Protein AF-D3DCN3-F1 (afdb_monomer_lite)

Secondary structure (DSSP, 8-state):
------PPPPPP---------------------------------------------------------------------------PPPPPPS-----EE----TTS-EEEEEEETTTEEEEEEESPPTTS-EEEEEE-SS-EEEEEE---TTS-EEEEEEPPTT--EEEEEEEEETTEEEEEEEEE--TT--S--------------------PPPPP-PPPPP-------------TTT-SSS--EE-SSS-HHHHHHHHHHTTS--SEEEEE--SSSHHHHHHS-HHHHGGGTT--SEEEEEE-SS-TTS--HHHHHTTTTHHHHHHHHHHHHHTT-TT-EEEETTTTTSTTSTTPPPTTSHHHHHHHHHHHHHHHTT-TT-EEE----SS---SSTTSSGGGG---GGG-

pLDDT: mean 71.65, std 28.59, range [23.19, 98.94]

Sequence (415 aa):
MALTSGGRPTPQVDRSSRTGFRRNSENTPRFRRPGPRWHGSGRGARLGLLVVTALLLPLGLVAPVPAGAAGTAASASPSPASSAGAGAVDARPVPVTGMTATTDTDGQPSLTVVLFDGDIVLVGGRGFSPGRDVAVTAATAELGGSATAQPGTDGRFILGFQVPAGFSGRVTVTARQDALEVSGTLDVVDAELTAPAAETQGTATAESATAEPAVTPAPSTGAAPSPSARTGSTPATPGKLSGLPWMSGVYPSHILAQVLSFGNWRGRPNDVAHVFTVRSKGWSAMVEPRWPLDLYKGFQGTLIISQPTFPKGQGNNAACARGEYDRYWKTFGTFLKNNGRAASIVRIGWEFNGTFMYWHADNAGTEFRDCFRKISTAIRSTDPEVKIDWTFNAHASPVPKTGTPWAAYPGDEYV

Structure (mmCIF, N/CA/C/O backbone):
data_AF-D3DCN3-F1
#
_entry.id   AF-D3DCN3-F1
#
loop_
_atom_site.group_PDB
_atom_site.id
_atom_site.type_symbol
_atom_site.label_atom_id
_atom_site.label_alt_id
_atom_site.label_comp_id
_atom_site.label_asym_id
_atom_site.label_entity_id
_atom_site.label_seq_id
_atom_site.pdbx_PDB_ins_code
_atom_site.Cartn_x
_atom_site.Cartn_y
_atom_site.Cartn_z
_atom_site.occupancy
_atom_site.B_iso_or_equiv
_atom_site.auth_seq_id
_atom_site.auth_comp_id
_atom_site.auth_asym_id
_atom_site.auth_atom_id
_atom_site.pdbx_PDB_model_num
ATOM 1 N N . MET A 1 1 ? 16.729 10.862 63.228 1.00 32.38 1 MET A N 1
ATOM 2 C CA . MET A 1 1 ? 15.646 11.871 63.183 1.00 32.38 1 MET A CA 1
ATOM 3 C C . MET A 1 1 ? 15.053 11.805 61.778 1.00 32.38 1 MET A C 1
ATOM 5 O O . MET A 1 1 ? 15.690 12.284 60.860 1.00 32.38 1 MET A O 1
ATOM 9 N N . ALA A 1 2 ? 14.152 10.870 61.474 1.00 37.03 2 ALA A N 1
ATOM 10 C CA . ALA A 1 2 ? 12.721 10.790 61.802 1.00 37.03 2 ALA A CA 1
ATOM 11 C C . ALA A 1 2 ? 11.864 11.792 61.006 1.00 37.03 2 ALA A C 1
ATOM 13 O O . ALA A 1 2 ? 11.879 12.973 61.331 1.00 37.03 2 ALA A O 1
ATOM 14 N N . LEU A 1 3 ? 11.121 11.288 60.007 1.00 30.06 3 LEU A N 1
ATOM 15 C CA . LEU A 1 3 ? 9.677 11.506 59.801 1.00 30.06 3 LEU A CA 1
ATOM 16 C C . LEU A 1 3 ? 9.186 10.774 58.532 1.00 30.06 3 LEU A C 1
ATOM 18 O O . LEU A 1 3 ? 9.743 10.923 57.450 1.00 30.06 3 LEU A O 1
ATOM 22 N N . THR A 1 4 ? 8.120 9.990 58.695 1.00 41.97 4 THR A N 1
ATOM 23 C CA . THR A 1 4 ? 7.346 9.282 57.660 1.00 41.97 4 THR A CA 1
ATOM 24 C C . THR A 1 4 ? 5.871 9.672 57.790 1.00 41.97 4 THR A C 1
ATOM 26 O O . THR A 1 4 ? 5.368 9.678 58.909 1.00 41.97 4 THR A O 1
ATOM 29 N N . SER A 1 5 ? 5.168 9.935 56.683 1.00 38.34 5 SER A N 1
ATOM 30 C CA . SER A 1 5 ? 3.707 9.765 56.466 1.00 38.34 5 SER A CA 1
ATOM 31 C C . SER A 1 5 ? 3.379 10.251 55.037 1.00 38.34 5 SER A C 1
ATOM 33 O O . SER A 1 5 ? 4.114 11.074 54.508 1.00 38.34 5 SER A O 1
ATOM 35 N N . GLY A 1 6 ? 2.363 9.800 54.302 1.00 32.94 6 GLY A N 1
ATOM 36 C CA . GLY A 1 6 ? 1.260 8.894 54.593 1.00 32.94 6 GLY A CA 1
ATOM 37 C C . GLY A 1 6 ? 0.605 8.418 53.283 1.00 32.94 6 GLY A C 1
ATOM 38 O O . GLY A 1 6 ? 0.670 9.091 52.253 1.00 32.94 6 GLY A O 1
ATOM 39 N N . GLY A 1 7 ? 0.015 7.222 53.325 1.00 32.19 7 GLY A N 1
ATOM 40 C CA . GLY A 1 7 ? -0.693 6.581 52.214 1.00 32.19 7 GLY A CA 1
ATOM 41 C C . GLY A 1 7 ? -2.189 6.916 52.171 1.00 32.19 7 GLY A C 1
ATOM 42 O O . GLY A 1 7 ? -2.802 7.237 53.187 1.00 32.19 7 GLY A O 1
ATOM 43 N N . ARG A 1 8 ? -2.763 6.827 50.965 1.00 34.28 8 ARG A N 1
ATOM 44 C CA . ARG A 1 8 ? -4.192 7.008 50.641 1.00 34.28 8 ARG A CA 1
ATOM 45 C C . ARG A 1 8 ? -5.048 5.805 51.097 1.00 34.28 8 ARG A C 1
ATOM 47 O O . ARG A 1 8 ? -4.547 4.684 51.048 1.00 34.28 8 ARG A O 1
ATOM 54 N N . PRO A 1 9 ? -6.336 5.996 51.447 1.00 42.19 9 PRO A N 1
ATOM 55 C CA . PRO A 1 9 ? -7.198 4.928 51.954 1.00 42.19 9 PRO A CA 1
ATOM 56 C C . PRO A 1 9 ? -8.032 4.221 50.866 1.00 42.19 9 PRO A C 1
ATOM 58 O O . PRO A 1 9 ? -8.552 4.851 49.946 1.00 42.19 9 PRO A O 1
ATOM 61 N N . THR A 1 10 ? -8.202 2.905 51.026 1.00 39.69 10 THR A N 1
ATOM 62 C CA . THR A 1 10 ? -9.194 2.037 50.358 1.00 39.69 10 THR A CA 1
ATOM 63 C C . THR A 1 10 ? -10.437 1.844 51.240 1.00 39.69 10 THR A C 1
ATOM 65 O O . THR A 1 10 ? -10.277 1.736 52.457 1.00 39.69 10 THR A O 1
ATOM 68 N N . PRO A 1 11 ? -11.658 1.721 50.683 1.00 42.91 11 PRO A N 1
ATOM 69 C CA . PRO A 1 11 ? -12.859 1.449 51.472 1.00 42.91 11 PRO A CA 1
ATOM 70 C C . PRO A 1 11 ? -13.059 -0.054 51.737 1.00 42.91 11 PRO A C 1
ATOM 72 O O . PRO A 1 11 ? -12.925 -0.880 50.833 1.00 42.91 11 PRO A O 1
ATOM 75 N N . GLN A 1 12 ? -13.420 -0.399 52.978 1.00 32.31 12 GLN A N 1
ATOM 76 C CA . GLN A 1 12 ? -13.947 -1.714 53.353 1.00 32.31 12 GLN A CA 1
ATOM 77 C C . GLN A 1 12 ? -15.469 -1.754 53.176 1.00 32.31 12 GLN A C 1
ATOM 79 O O . GLN A 1 12 ? -16.174 -0.847 53.614 1.00 32.31 12 GLN A O 1
ATOM 84 N N . VAL A 1 13 ? -15.967 -2.840 52.583 1.00 40.53 13 VAL A N 1
ATOM 85 C CA . VAL A 1 13 ? -17.380 -3.234 52.607 1.00 40.53 13 VAL A CA 1
ATOM 86 C C . VAL A 1 13 ? -17.464 -4.526 53.407 1.00 40.53 13 VAL A C 1
ATOM 88 O O . VAL A 1 13 ? -16.840 -5.526 53.048 1.00 40.53 13 VAL A O 1
ATOM 91 N N . ASP A 1 14 ? -18.198 -4.465 54.512 1.00 35.66 14 ASP A N 1
ATOM 92 C CA . ASP A 1 14 ? -18.376 -5.560 55.456 1.00 35.66 14 ASP A CA 1
ATOM 93 C C . ASP A 1 14 ? -19.483 -6.525 54.998 1.00 35.66 14 ASP A C 1
ATOM 95 O O . ASP A 1 14 ? -20.447 -6.154 54.323 1.00 35.66 14 ASP A O 1
ATOM 99 N N . ARG A 1 15 ? -19.310 -7.796 55.350 1.00 33.12 15 ARG A N 1
ATOM 100 C CA . ARG A 1 15 ? -20.061 -8.955 54.867 1.00 33.12 15 ARG A CA 1
ATOM 101 C C . ARG A 1 15 ? -20.774 -9.576 56.060 1.00 33.12 15 ARG A C 1
ATOM 103 O O . ARG A 1 15 ? -20.128 -10.012 57.003 1.00 33.12 15 ARG A O 1
ATOM 110 N N . SER A 1 16 ? -22.095 -9.707 55.998 1.00 37.88 16 SER A N 1
ATOM 111 C CA . SER A 1 16 ? -22.855 -10.534 56.943 1.00 37.88 16 SER A CA 1
ATOM 112 C C . SER A 1 16 ? -23.696 -11.558 56.190 1.00 37.88 16 SER A C 1
ATOM 114 O O . SER A 1 16 ? -24.489 -11.227 55.315 1.00 37.88 16 SER A O 1
ATOM 116 N N . SER A 1 17 ? -23.488 -12.824 56.537 1.00 38.72 17 SER A N 1
ATOM 117 C CA . SER A 1 17 ? -24.141 -14.015 55.997 1.00 38.72 17 SER A CA 1
ATOM 118 C C . SER A 1 17 ? -24.876 -14.752 57.113 1.00 38.72 17 SER A C 1
ATOM 120 O O . SER A 1 17 ? -24.262 -14.989 58.153 1.00 38.72 17 SER A O 1
ATOM 122 N N . ARG A 1 18 ? -26.116 -15.213 56.878 1.00 36.31 18 ARG A N 1
ATOM 123 C CA . ARG A 1 18 ? -26.685 -16.417 57.524 1.00 36.31 18 ARG A CA 1
ATOM 124 C C . ARG A 1 18 ? -27.997 -16.884 56.861 1.00 36.31 18 ARG A C 1
ATOM 126 O O . ARG A 1 18 ? -28.929 -16.104 56.752 1.00 36.31 18 ARG A O 1
ATOM 133 N N . THR A 1 19 ? -27.997 -18.161 56.437 1.00 36.00 19 THR A N 1
ATOM 134 C CA . THR A 1 19 ? -29.028 -19.228 56.614 1.00 36.00 19 THR A CA 1
ATOM 135 C C . THR A 1 19 ? -30.515 -18.850 56.480 1.00 36.00 19 THR A C 1
ATOM 137 O O . THR A 1 19 ? -30.978 -17.985 57.200 1.00 36.00 19 THR A O 1
ATOM 140 N N . GLY A 1 20 ? -31.396 -19.490 55.703 1.00 33.09 20 GLY A N 1
ATOM 141 C CA . GLY A 1 20 ? -31.477 -20.850 55.163 1.00 33.09 20 GLY A CA 1
ATOM 142 C C . GLY A 1 20 ? -32.877 -21.409 55.485 1.00 33.09 20 GLY A C 1
ATOM 143 O O . GLY A 1 20 ? -33.219 -21.461 56.656 1.00 33.09 20 GLY A O 1
ATOM 144 N N . PHE A 1 21 ? -33.678 -21.830 54.495 1.00 33.00 21 PHE A N 1
ATOM 145 C CA . PHE A 1 21 ? -34.840 -22.716 54.704 1.00 33.00 21 PHE A CA 1
ATOM 146 C C . PHE A 1 21 ? -35.198 -23.489 53.419 1.00 33.00 21 PHE A C 1
ATOM 148 O O . PHE A 1 21 ? -35.307 -22.922 52.336 1.00 33.00 21 PHE A O 1
ATOM 155 N N . ARG A 1 22 ? -35.349 -24.812 53.569 1.00 35.44 22 ARG A N 1
ATOM 156 C CA . ARG A 1 22 ? -35.852 -25.797 52.592 1.00 35.44 22 ARG A CA 1
ATOM 157 C C . ARG A 1 22 ? -37.367 -25.989 52.779 1.00 35.44 22 ARG A C 1
ATOM 159 O O . ARG A 1 22 ? -37.778 -26.082 53.931 1.00 35.44 22 ARG A O 1
ATOM 166 N N . ARG A 1 23 ? -38.123 -26.265 51.701 1.00 36.28 23 ARG A N 1
ATOM 167 C CA . ARG A 1 23 ? -38.787 -27.568 51.385 1.00 36.28 23 ARG A CA 1
ATOM 168 C C . ARG A 1 23 ? -39.927 -27.440 50.352 1.00 36.28 23 ARG A C 1
ATOM 170 O O . ARG A 1 23 ? -40.802 -26.614 50.547 1.00 36.28 23 ARG A O 1
ATOM 177 N N . ASN A 1 24 ? -39.903 -28.397 49.405 1.00 34.06 24 ASN A N 1
ATOM 178 C CA . ASN A 1 24 ? -40.987 -29.195 48.775 1.00 34.06 24 ASN A CA 1
ATOM 179 C C . ASN A 1 24 ? -42.104 -28.447 48.000 1.00 34.06 24 ASN A C 1
ATOM 181 O O . ASN A 1 24 ? -42.497 -27.367 48.396 1.00 34.06 24 ASN A O 1
ATOM 185 N N . SER A 1 25 ? -42.666 -28.923 46.879 1.00 33.03 25 SER A N 1
ATOM 186 C CA . SER A 1 25 ? -42.962 -30.292 46.407 1.00 33.03 25 SER A CA 1
ATOM 187 C C . SER A 1 25 ? -43.397 -30.309 44.923 1.00 33.03 25 SER A C 1
ATOM 189 O O . SER A 1 25 ? -44.067 -29.388 44.475 1.00 33.03 25 SER A O 1
ATOM 191 N N . GLU A 1 26 ? -43.048 -31.407 44.235 1.00 35.97 26 GLU A N 1
ATOM 192 C CA . GLU A 1 26 ? -43.846 -32.218 43.280 1.00 35.97 26 GLU A CA 1
ATOM 193 C C . GLU A 1 26 ? -44.669 -31.548 42.155 1.00 35.97 26 GLU A C 1
ATOM 195 O O . GLU A 1 26 ? -45.695 -30.932 42.405 1.00 35.97 26 GLU A O 1
ATOM 200 N N . ASN A 1 27 ? -44.333 -31.824 40.883 1.00 38.19 27 ASN A N 1
ATOM 201 C CA . ASN A 1 27 ? -44.992 -32.889 40.100 1.00 38.19 27 ASN A CA 1
ATOM 202 C C . ASN A 1 27 ? -44.383 -33.049 38.689 1.00 38.19 27 ASN A C 1
ATOM 204 O O . ASN A 1 27 ? -44.147 -32.081 37.974 1.00 38.19 27 ASN A O 1
ATOM 208 N N . THR A 1 28 ? -44.148 -34.300 38.282 1.00 39.84 28 THR A N 1
ATOM 209 C CA . THR A 1 28 ? -43.856 -34.726 36.891 1.00 39.84 28 THR A CA 1
ATOM 210 C C .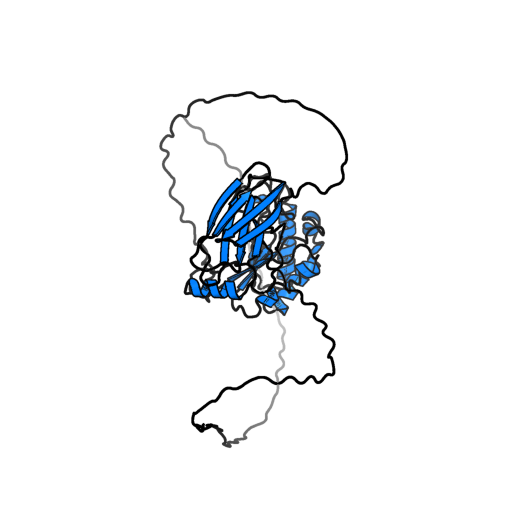 THR A 1 28 ? -45.125 -35.392 36.328 1.00 39.84 28 THR A C 1
ATOM 212 O O . THR A 1 28 ? -45.953 -35.836 37.123 1.00 39.84 28 THR A O 1
ATOM 215 N N . PRO A 1 29 ? -45.281 -35.571 35.001 1.00 52.31 29 PRO A N 1
ATOM 216 C CA . PRO A 1 29 ? -44.925 -36.894 34.478 1.00 52.31 29 PRO A CA 1
ATOM 217 C C . PRO A 1 29 ? -44.273 -36.906 33.084 1.00 52.31 29 PRO A C 1
ATOM 219 O O . PRO A 1 29 ? -44.465 -36.042 32.233 1.00 52.31 29 PRO A O 1
ATOM 222 N N . ARG A 1 30 ? -43.488 -37.970 32.886 1.00 41.25 30 ARG A N 1
ATOM 223 C CA . ARG A 1 30 ? -42.893 -38.446 31.632 1.00 41.25 30 ARG A CA 1
ATOM 224 C C . ARG A 1 30 ? -43.951 -39.156 30.782 1.00 41.25 30 ARG A C 1
ATOM 226 O O . ARG A 1 30 ? -44.769 -39.877 31.343 1.00 41.25 30 ARG A O 1
ATOM 233 N N . PHE A 1 31 ? -43.811 -39.124 29.455 1.00 40.72 31 PHE A N 1
ATOM 234 C CA . PHE A 1 31 ? -44.377 -40.158 28.580 1.00 40.72 31 PHE A CA 1
ATOM 235 C C . PHE A 1 31 ? -43.322 -40.759 27.642 1.00 40.72 31 PHE A C 1
ATOM 237 O O . PHE A 1 31 ? -42.453 -40.075 27.104 1.00 40.72 31 PHE A O 1
ATOM 244 N N . ARG A 1 32 ? -43.383 -42.091 27.545 1.00 37.72 32 ARG A N 1
ATOM 245 C CA . ARG A 1 32 ? -42.516 -43.020 26.809 1.00 37.72 32 ARG A CA 1
ATOM 246 C C . ARG A 1 32 ? -42.952 -43.162 25.339 1.00 37.72 32 ARG A C 1
ATOM 248 O O . ARG A 1 32 ? -44.123 -43.017 25.019 1.00 37.72 32 ARG A O 1
ATOM 255 N N . ARG A 1 33 ? -41.972 -43.554 24.510 1.00 43.56 33 ARG A N 1
ATOM 256 C CA . ARG A 1 33 ? -42.033 -44.057 23.116 1.00 43.56 33 ARG A CA 1
ATOM 257 C C . ARG A 1 33 ? -43.081 -45.159 22.862 1.00 43.56 33 ARG A C 1
ATOM 259 O O . ARG A 1 33 ? -43.472 -45.851 23.801 1.00 43.56 33 ARG A O 1
ATOM 266 N N . PRO A 1 34 ? -43.324 -45.470 21.572 1.00 49.00 34 PRO A N 1
ATOM 267 C CA . PRO A 1 34 ? -42.806 -46.750 21.047 1.00 49.00 34 PRO A CA 1
ATOM 268 C C . PRO A 1 34 ? -42.188 -46.671 19.621 1.00 49.00 34 PRO A C 1
ATOM 270 O O . PRO A 1 34 ? -42.554 -45.820 18.820 1.00 49.00 34 PRO A O 1
ATOM 273 N N . GLY A 1 35 ? -41.229 -47.566 19.314 1.00 34.78 35 GLY A N 1
ATOM 274 C CA . GLY A 1 35 ? -40.908 -48.009 17.931 1.00 34.78 35 GLY A CA 1
ATOM 275 C C . GLY A 1 35 ? -41.897 -49.107 17.472 1.00 34.78 35 GLY A C 1
ATOM 276 O O . GLY A 1 35 ? -42.842 -49.324 18.232 1.00 34.78 35 GLY A O 1
ATOM 277 N N . PRO A 1 36 ? -41.713 -49.877 16.359 1.00 55.97 36 PRO A N 1
ATOM 278 C CA . PRO A 1 36 ? -40.425 -50.480 15.952 1.00 55.97 36 PRO A CA 1
ATOM 279 C C . PRO A 1 36 ? -40.199 -50.816 14.433 1.00 55.97 36 PRO A C 1
ATOM 281 O O . PRO A 1 36 ? -41.112 -50.763 13.623 1.00 55.97 36 PRO A O 1
ATOM 284 N N . ARG A 1 37 ? -38.975 -51.317 14.140 1.00 39.06 37 ARG A N 1
ATOM 285 C CA . ARG A 1 37 ? -38.543 -52.329 13.123 1.00 39.06 37 ARG A CA 1
ATOM 286 C C . ARG A 1 37 ? -38.571 -52.001 11.613 1.00 39.06 37 ARG A C 1
ATOM 288 O O . ARG A 1 37 ? -39.582 -51.566 11.100 1.00 39.06 37 ARG A O 1
ATOM 295 N N . TRP A 1 38 ? -37.485 -52.360 10.905 1.00 34.03 38 TRP A N 1
ATOM 296 C CA . TRP A 1 38 ? -37.418 -53.477 9.931 1.00 34.03 38 TRP A CA 1
ATOM 297 C C . TRP A 1 38 ? -35.947 -53.878 9.629 1.00 34.03 38 TRP A C 1
ATOM 299 O O . TRP A 1 38 ? -35.048 -53.040 9.641 1.00 34.03 38 TRP A O 1
ATOM 309 N N . HIS A 1 39 ? -35.731 -55.188 9.436 1.00 37.34 39 HIS A N 1
ATOM 310 C CA . HIS A 1 39 ? -34.520 -55.889 8.950 1.00 37.34 39 HIS A CA 1
ATOM 311 C C . HIS A 1 39 ? -34.250 -55.517 7.466 1.00 37.34 39 HIS A C 1
ATOM 313 O O . HIS A 1 39 ? -35.153 -55.008 6.821 1.00 37.34 39 HIS A O 1
ATOM 319 N N . GLY A 1 40 ? -33.117 -55.711 6.784 1.00 33.72 40 GLY A N 1
ATOM 320 C CA . GLY A 1 40 ? -31.964 -56.600 6.903 1.00 33.72 40 GLY A CA 1
ATOM 321 C C . GLY A 1 40 ? -31.623 -57.149 5.498 1.00 33.72 40 GLY A C 1
ATOM 322 O O . GLY A 1 40 ? -32.522 -57.525 4.756 1.00 33.72 40 GLY A O 1
ATOM 323 N N . SER A 1 41 ? -30.324 -57.262 5.193 1.00 38.31 41 SER A N 1
ATOM 324 C CA . SER A 1 41 ? -29.680 -58.057 4.120 1.00 38.31 41 SER A CA 1
ATOM 325 C C . SER A 1 41 ? -29.680 -57.561 2.659 1.00 38.31 41 SER A C 1
ATOM 327 O O . SER A 1 41 ? -30.690 -57.152 2.104 1.00 38.31 41 SER A O 1
ATOM 329 N N . GLY A 1 42 ? -28.505 -57.684 2.024 1.00 31.70 42 GLY A N 1
ATOM 330 C CA . GLY A 1 42 ? -28.314 -57.508 0.583 1.00 31.70 42 GLY A CA 1
ATOM 331 C C . GLY A 1 42 ? -26.842 -57.438 0.170 1.00 31.70 42 GLY A C 1
ATOM 332 O O . GLY A 1 42 ? -26.341 -56.372 -0.161 1.00 31.70 42 GLY A O 1
ATOM 333 N N . ARG A 1 43 ? -26.136 -58.577 0.219 1.00 42.00 43 ARG A N 1
ATOM 334 C CA . ARG A 1 43 ? -24.811 -58.767 -0.400 1.00 42.00 43 ARG A CA 1
ATOM 335 C C . ARG A 1 43 ? -24.901 -58.538 -1.915 1.00 42.00 43 ARG A C 1
ATOM 337 O O . ARG A 1 43 ? -25.815 -59.054 -2.548 1.00 42.00 43 ARG A O 1
ATOM 344 N N . GLY A 1 44 ? -23.889 -57.897 -2.495 1.00 32.69 44 GLY A N 1
ATOM 345 C CA . GLY A 1 44 ? -23.684 -57.845 -3.942 1.00 32.69 44 GLY A CA 1
ATOM 346 C C . GLY A 1 44 ? -22.244 -57.473 -4.277 1.00 32.69 44 GLY A C 1
ATOM 347 O O . GLY A 1 44 ? -21.912 -56.300 -4.373 1.00 32.69 44 GLY A O 1
ATOM 348 N N . ALA A 1 45 ? -21.386 -58.480 -4.426 1.00 37.00 45 ALA A N 1
ATOM 349 C CA . ALA A 1 45 ? -20.052 -58.351 -5.000 1.00 37.00 45 ALA A CA 1
ATOM 350 C C . ALA A 1 45 ? -20.132 -58.525 -6.523 1.00 37.00 45 ALA A C 1
ATOM 352 O O . ALA A 1 45 ? -20.687 -59.538 -6.938 1.00 37.00 45 ALA A O 1
ATOM 353 N N . ARG A 1 46 ? -19.543 -57.611 -7.314 1.00 37.94 46 ARG A N 1
ATOM 354 C CA . ARG A 1 46 ? -18.944 -57.816 -8.662 1.00 37.94 46 ARG A CA 1
ATOM 355 C C . ARG A 1 46 ? -17.964 -56.648 -8.905 1.00 37.94 46 ARG A C 1
ATOM 357 O O . ARG A 1 46 ? -18.383 -55.507 -8.791 1.00 37.94 46 ARG A O 1
ATOM 364 N N . LEU A 1 47 ? -16.642 -56.836 -8.870 1.00 30.64 47 LEU A N 1
ATOM 365 C CA . LEU A 1 47 ? -15.713 -57.325 -9.911 1.00 30.64 47 LEU A CA 1
ATOM 366 C C . LEU A 1 47 ? -15.618 -56.450 -11.182 1.00 30.64 47 LEU A C 1
ATOM 368 O O . LEU A 1 47 ? -16.611 -56.287 -11.881 1.00 30.64 47 LEU A O 1
ATOM 372 N N . GLY A 1 48 ? -14.380 -56.040 -11.508 1.00 27.08 48 GLY A N 1
ATOM 373 C CA . GLY A 1 48 ? -13.920 -55.510 -12.807 1.00 27.08 48 GLY A CA 1
ATOM 374 C C . GLY A 1 48 ? -14.031 -53.984 -12.929 1.00 27.08 48 GLY A C 1
ATOM 375 O O . GLY A 1 48 ? -15.062 -53.430 -12.596 1.00 27.08 48 GLY A O 1
ATOM 376 N N . LEU A 1 49 ? -13.049 -53.213 -13.395 1.00 28.66 49 LEU A N 1
ATOM 377 C CA . LEU A 1 49 ? -11.950 -53.518 -14.306 1.00 28.66 49 LEU A CA 1
ATOM 378 C C . LEU A 1 49 ? -10.901 -52.388 -14.184 1.00 28.66 49 LEU A C 1
ATOM 380 O O . LEU A 1 49 ? -11.239 -51.213 -14.300 1.00 28.66 49 LEU A O 1
ATOM 384 N N . LEU A 1 50 ? -9.639 -52.748 -13.942 1.00 28.55 50 LEU A N 1
ATOM 385 C CA . LEU A 1 50 ? -8.472 -51.874 -14.094 1.00 28.55 50 LEU A CA 1
ATOM 386 C C . LEU A 1 50 ? -8.170 -51.741 -15.593 1.00 28.55 50 LEU A C 1
ATOM 388 O O . LEU A 1 50 ? -7.946 -52.753 -16.254 1.00 28.55 50 LEU A O 1
ATOM 392 N N . VAL A 1 51 ? -8.132 -50.516 -16.117 1.00 28.02 51 VAL A N 1
ATOM 393 C CA . VAL A 1 51 ? -7.575 -50.224 -17.445 1.00 28.02 51 VAL A CA 1
ATOM 394 C C . VAL A 1 51 ? -6.223 -49.552 -17.241 1.00 28.02 51 VAL A C 1
ATOM 396 O O . VAL A 1 51 ? -6.136 -48.412 -16.793 1.00 28.02 51 VAL A O 1
ATOM 399 N N . VAL A 1 52 ? -5.171 -50.310 -17.542 1.00 28.77 52 VAL A N 1
ATOM 400 C CA . VAL A 1 52 ? -3.803 -49.831 -17.736 1.00 28.77 52 VAL A CA 1
ATOM 401 C C . VAL A 1 52 ? -3.632 -49.624 -19.235 1.00 28.77 52 VAL A C 1
ATOM 403 O O . VAL A 1 52 ? -3.707 -50.585 -19.998 1.00 28.77 52 VAL A O 1
ATOM 406 N N . THR A 1 53 ? -3.402 -48.387 -19.662 1.00 30.09 53 THR A N 1
ATOM 407 C CA . THR A 1 53 ? -3.041 -48.072 -21.048 1.00 30.09 53 THR A CA 1
ATOM 408 C C . THR A 1 53 ? -1.549 -47.766 -21.096 1.00 30.09 53 THR A C 1
ATOM 410 O O . THR A 1 53 ? -1.106 -46.696 -20.687 1.00 30.09 53 THR A O 1
ATOM 413 N N . ALA A 1 54 ? -0.768 -48.733 -21.576 1.00 28.81 54 ALA A N 1
ATOM 414 C CA . ALA A 1 54 ? 0.597 -48.523 -22.037 1.00 28.81 54 ALA A CA 1
ATOM 415 C C . ALA A 1 54 ? 0.538 -48.099 -23.512 1.00 28.81 54 ALA A C 1
ATOM 417 O O . ALA A 1 54 ? -0.046 -48.815 -24.326 1.00 28.81 54 ALA A O 1
ATOM 418 N N . LEU A 1 55 ? 1.120 -46.948 -23.857 1.00 29.11 55 LEU A N 1
ATOM 419 C CA . LEU A 1 55 ? 1.321 -46.543 -25.249 1.00 29.11 55 LEU A CA 1
ATOM 420 C C . LEU A 1 55 ? 2.806 -46.677 -25.603 1.00 29.11 55 LEU A C 1
ATOM 422 O O . LEU A 1 55 ? 3.666 -46.037 -25.000 1.00 29.11 55 LEU A O 1
ATOM 426 N N . LEU A 1 56 ? 3.068 -47.546 -26.574 1.00 29.41 56 LEU A N 1
ATOM 427 C CA . LEU A 1 56 ? 4.354 -47.782 -27.220 1.00 29.41 56 LEU A CA 1
ATOM 428 C C . LEU A 1 56 ? 4.634 -46.698 -28.275 1.00 29.41 56 LEU A C 1
ATOM 430 O O . LEU A 1 56 ? 3.751 -46.331 -29.048 1.00 29.41 56 LEU A O 1
ATOM 434 N N . LEU A 1 57 ? 5.888 -46.238 -28.313 1.00 30.70 57 LEU A N 1
ATOM 435 C CA . LEU A 1 57 ? 6.498 -45.477 -29.410 1.00 30.70 57 LEU A CA 1
ATOM 436 C C . LEU A 1 57 ? 6.639 -46.326 -30.686 1.00 30.70 57 LEU A C 1
ATOM 438 O O . LEU A 1 57 ? 6.798 -47.545 -30.598 1.00 30.70 57 LEU A O 1
ATOM 442 N N . PRO A 1 58 ? 6.811 -45.660 -31.841 1.00 41.81 58 PRO A N 1
ATOM 443 C CA . PRO A 1 58 ? 7.867 -46.078 -32.756 1.00 41.81 58 PRO A CA 1
ATOM 444 C C . PRO A 1 58 ? 8.846 -44.943 -33.099 1.00 41.81 58 PRO A C 1
ATOM 446 O O . PRO A 1 58 ? 8.469 -43.789 -33.296 1.00 41.81 58 PRO A O 1
ATOM 449 N N . LEU A 1 59 ? 10.125 -45.324 -33.179 1.00 31.02 59 LEU A N 1
ATOM 450 C CA . LEU A 1 59 ? 11.223 -44.561 -33.772 1.00 31.02 59 LEU A CA 1
ATOM 451 C C . LEU A 1 59 ? 11.054 -44.441 -35.298 1.00 31.02 59 LEU A C 1
ATOM 453 O O . LEU A 1 59 ? 10.670 -45.407 -35.955 1.00 31.02 59 LEU A O 1
ATOM 457 N N . GLY A 1 60 ? 11.460 -43.299 -35.858 1.00 34.88 60 GLY A N 1
ATOM 458 C CA . GLY A 1 60 ? 11.700 -43.091 -37.289 1.00 34.88 60 GLY A CA 1
ATOM 459 C C . GLY A 1 60 ? 12.991 -42.292 -37.506 1.00 34.88 60 GLY A C 1
ATOM 460 O O . GLY A 1 60 ? 13.229 -41.309 -36.810 1.00 34.88 60 GLY A O 1
ATOM 461 N N . LEU A 1 61 ? 13.832 -42.785 -38.418 1.00 32.75 61 LEU A N 1
ATOM 462 C CA . LEU A 1 61 ? 15.224 -42.408 -38.694 1.00 32.75 61 LEU A CA 1
ATOM 463 C C . LEU A 1 61 ? 15.454 -40.996 -39.283 1.00 32.75 61 LEU A C 1
ATOM 465 O O . LEU A 1 61 ? 14.571 -40.368 -39.855 1.00 32.75 61 LEU A O 1
ATOM 469 N N . VAL A 1 62 ? 16.720 -40.578 -39.174 1.00 32.62 62 VAL A N 1
ATOM 470 C CA . VAL A 1 62 ? 17.381 -39.340 -39.632 1.00 32.62 62 VAL A CA 1
ATOM 471 C C . VAL A 1 62 ? 17.896 -39.431 -41.087 1.00 32.62 62 VAL A C 1
ATOM 473 O O . VAL A 1 62 ? 18.342 -40.505 -41.485 1.00 32.62 62 VAL A O 1
ATOM 476 N N . ALA A 1 63 ? 17.943 -38.270 -41.781 1.00 36.00 63 ALA A N 1
ATOM 477 C CA . ALA A 1 63 ? 18.973 -37.741 -42.731 1.00 36.00 63 ALA A CA 1
ATOM 478 C C . ALA A 1 63 ? 18.409 -37.198 -44.092 1.00 36.00 63 ALA A C 1
ATOM 480 O O . ALA A 1 63 ? 17.275 -37.520 -44.429 1.00 36.00 63 ALA A O 1
ATOM 481 N N . PRO A 1 64 ? 19.153 -36.395 -44.904 1.00 43.72 64 PRO A N 1
ATOM 482 C CA . PRO A 1 64 ? 19.358 -34.937 -44.757 1.00 43.72 64 PRO A CA 1
ATOM 483 C C . PRO A 1 64 ? 19.100 -34.064 -46.038 1.00 43.72 64 PRO A C 1
ATOM 485 O O . PRO A 1 64 ? 18.989 -34.581 -47.141 1.00 43.72 64 PRO A O 1
ATOM 488 N N . VAL A 1 65 ? 19.025 -32.731 -45.821 1.00 35.91 65 VAL A N 1
ATOM 489 C CA . VAL A 1 65 ? 19.265 -31.475 -46.623 1.00 35.91 65 VAL A CA 1
ATOM 490 C C . VAL A 1 65 ? 19.548 -31.558 -48.156 1.00 35.91 65 VAL A C 1
ATOM 492 O O . VAL A 1 65 ? 20.306 -32.425 -48.582 1.00 35.91 65 VAL A O 1
ATOM 495 N N . PRO A 1 66 ? 19.065 -30.597 -48.995 1.00 43.03 66 PRO A N 1
ATOM 496 C CA . PRO A 1 66 ? 19.880 -29.418 -49.371 1.00 43.03 66 PRO A CA 1
ATOM 497 C C . PRO A 1 66 ? 19.128 -28.064 -49.485 1.00 43.03 66 PRO A C 1
ATOM 499 O O . PRO A 1 66 ? 17.903 -27.987 -49.501 1.00 43.03 66 PRO A O 1
ATOM 502 N N . ALA A 1 67 ? 19.920 -26.988 -49.536 1.00 31.59 67 ALA A N 1
ATOM 503 C CA . ALA A 1 67 ? 19.549 -25.572 -49.623 1.00 31.59 67 ALA A CA 1
ATOM 504 C C . ALA A 1 67 ? 19.142 -25.101 -51.040 1.00 31.59 67 ALA A C 1
ATOM 506 O O . ALA A 1 67 ? 19.610 -25.668 -52.025 1.00 31.59 67 ALA A O 1
ATOM 507 N N . GLY A 1 68 ? 18.386 -23.992 -51.144 1.00 28.12 68 GLY A N 1
ATOM 508 C CA . GLY A 1 68 ? 18.299 -23.208 -52.390 1.00 28.12 68 GLY A CA 1
ATOM 509 C C . GLY A 1 68 ? 17.079 -22.285 -52.573 1.00 28.12 68 GLY A C 1
ATOM 510 O O . GLY A 1 68 ? 16.023 -22.746 -52.970 1.00 28.12 68 GLY A O 1
ATOM 511 N N . ALA A 1 69 ? 17.300 -20.984 -52.340 1.00 27.69 69 ALA A N 1
ATOM 512 C CA . ALA A 1 69 ? 16.807 -19.787 -53.054 1.00 27.69 69 ALA A CA 1
ATOM 513 C C . ALA A 1 69 ? 15.308 -19.550 -53.415 1.00 27.69 69 ALA A C 1
ATOM 515 O O . ALA A 1 69 ? 14.719 -20.225 -54.246 1.00 27.69 69 ALA A O 1
ATOM 516 N N . ALA A 1 70 ? 14.802 -18.432 -52.865 1.00 27.03 70 ALA A N 1
ATOM 517 C CA . ALA A 1 70 ? 14.015 -17.333 -53.460 1.00 27.03 70 ALA A CA 1
ATOM 518 C C . ALA A 1 70 ? 12.915 -17.598 -54.519 1.00 27.03 70 ALA A C 1
ATOM 520 O O . ALA A 1 70 ? 13.181 -18.018 -55.639 1.00 27.03 70 ALA A O 1
ATOM 521 N N . GLY A 1 71 ? 11.699 -17.121 -54.218 1.00 26.30 71 GLY A N 1
ATOM 522 C CA . GLY A 1 71 ? 10.633 -16.904 -55.201 1.00 26.30 71 GLY A CA 1
ATOM 523 C C . GLY A 1 71 ? 9.388 -16.255 -54.591 1.00 26.30 71 GLY A C 1
ATOM 524 O O . GLY A 1 71 ? 8.659 -16.877 -53.829 1.00 26.30 71 GLY A O 1
ATOM 525 N N . THR A 1 72 ? 9.168 -14.988 -54.925 1.00 26.09 72 THR A N 1
ATOM 526 C CA . THR A 1 72 ? 8.006 -14.142 -54.612 1.00 26.09 72 THR A CA 1
ATOM 527 C C . THR A 1 72 ? 6.682 -14.690 -55.155 1.00 26.09 72 THR A C 1
ATOM 529 O O . THR A 1 72 ? 6.607 -14.986 -56.344 1.00 26.09 72 THR A O 1
ATOM 532 N N . ALA A 1 73 ? 5.609 -14.672 -54.354 1.00 26.30 73 ALA A N 1
ATOM 533 C CA . ALA A 1 73 ? 4.240 -14.515 -54.858 1.00 26.30 73 ALA A CA 1
ATOM 534 C C . ALA A 1 73 ? 3.290 -14.028 -53.752 1.00 26.30 73 ALA A C 1
ATOM 536 O O . ALA A 1 73 ? 3.132 -14.658 -52.709 1.00 26.30 73 ALA A O 1
ATOM 537 N N . ALA A 1 74 ? 2.664 -12.885 -54.016 1.00 25.23 74 ALA A N 1
ATOM 538 C CA . ALA A 1 74 ? 1.585 -12.302 -53.241 1.00 25.23 74 ALA A CA 1
ATOM 539 C C . ALA A 1 74 ? 0.281 -13.099 -53.411 1.00 25.23 74 ALA A C 1
ATOM 541 O O . ALA A 1 74 ? -0.029 -13.568 -54.505 1.00 25.23 74 ALA A O 1
ATOM 542 N N . SER A 1 75 ? -0.525 -13.178 -52.353 1.00 25.42 75 SER A N 1
ATOM 543 C CA . SER A 1 75 ? -1.974 -13.394 -52.435 1.00 25.42 75 SER A CA 1
ATOM 544 C C . SER A 1 75 ? -2.637 -12.849 -51.173 1.00 25.42 75 SER A C 1
ATOM 546 O O . SER A 1 75 ? -2.186 -13.094 -50.057 1.00 25.42 75 SER A O 1
ATOM 548 N N . ALA A 1 76 ? -3.663 -12.034 -51.394 1.00 23.19 76 ALA A N 1
ATOM 549 C CA . ALA A 1 76 ? -4.349 -11.211 -50.413 1.00 23.19 76 ALA A CA 1
ATOM 550 C C . ALA A 1 76 ? -5.665 -11.842 -49.917 1.00 23.19 76 ALA A C 1
ATOM 552 O O . ALA A 1 76 ? -6.273 -12.645 -50.624 1.00 23.19 76 ALA A O 1
ATOM 553 N N . SER A 1 77 ? -6.114 -11.320 -48.763 1.00 23.19 77 SER A N 1
ATOM 554 C CA . SER A 1 77 ? -7.455 -11.359 -48.133 1.00 23.19 77 SER A CA 1
ATOM 555 C C . SER A 1 77 ? -7.741 -12.458 -47.089 1.00 23.19 77 SER A C 1
ATOM 557 O O . SER A 1 77 ? -7.315 -13.592 -47.283 1.00 23.19 77 SER A O 1
ATOM 559 N N . PRO A 1 78 ? -8.582 -12.201 -46.053 1.00 28.70 78 PRO A N 1
ATOM 560 C CA . PRO A 1 78 ? -8.992 -10.925 -45.448 1.00 28.70 78 PRO A CA 1
ATOM 561 C C . PRO A 1 78 ? -8.749 -10.849 -43.919 1.00 28.70 78 PRO A C 1
ATOM 563 O O . PRO A 1 78 ? -8.525 -11.838 -43.225 1.00 28.70 78 PRO A O 1
ATOM 566 N N . SER A 1 79 ? -8.810 -9.619 -43.410 1.00 24.48 79 SER A N 1
ATOM 567 C CA . SER A 1 79 ? -8.669 -9.201 -42.012 1.00 24.48 79 SER A CA 1
ATOM 568 C C . SER A 1 79 ? -9.574 -9.931 -41.008 1.00 24.48 79 SER A C 1
ATOM 570 O O . SER A 1 79 ? -10.767 -10.092 -41.263 1.00 24.48 79 SER A O 1
ATOM 572 N N . PRO A 1 80 ? -9.089 -10.142 -39.772 1.00 23.56 80 PRO A N 1
ATOM 573 C CA . PRO A 1 80 ? -9.856 -9.872 -38.570 1.00 23.56 80 PRO A CA 1
ATOM 574 C C . PRO A 1 80 ? -9.413 -8.523 -37.983 1.00 23.56 80 PRO A C 1
ATOM 576 O O . PRO A 1 80 ? -8.226 -8.207 -37.910 1.00 23.56 80 PRO A O 1
ATOM 579 N N . ALA A 1 81 ? -10.384 -7.703 -37.591 1.00 25.64 81 ALA A N 1
ATOM 580 C CA . ALA A 1 81 ? -10.158 -6.432 -36.919 1.00 25.64 81 ALA A CA 1
ATOM 581 C C . ALA A 1 81 ? -9.331 -6.631 -35.635 1.00 25.64 81 ALA A C 1
ATOM 583 O O . ALA A 1 81 ? -9.776 -7.276 -34.686 1.00 25.64 81 ALA A O 1
ATOM 584 N N . SER A 1 82 ? -8.125 -6.065 -35.605 1.00 25.00 82 SER A N 1
ATOM 585 C CA . SER A 1 82 ? -7.254 -6.021 -34.436 1.00 25.00 82 SER A CA 1
ATOM 586 C C . SER A 1 82 ? -7.626 -4.835 -33.546 1.00 25.00 82 SER A C 1
ATOM 588 O O . SER A 1 82 ? -7.171 -3.711 -33.747 1.00 25.00 82 SER A O 1
ATOM 590 N N . SER A 1 83 ? -8.445 -5.101 -32.534 1.00 32.75 83 SER A N 1
ATOM 591 C CA . SER A 1 83 ? -8.502 -4.317 -31.303 1.00 32.75 83 SER A CA 1
ATOM 592 C C . SER A 1 83 ? -7.372 -4.769 -30.365 1.00 32.75 83 SER A C 1
ATOM 594 O O . SER A 1 83 ? -7.507 -5.811 -29.728 1.00 32.75 83 SER A O 1
ATOM 596 N N . ALA A 1 84 ? -6.265 -4.021 -30.299 1.00 32.88 84 ALA A N 1
ATOM 597 C CA . ALA A 1 84 ? -5.242 -4.072 -29.238 1.00 32.88 84 ALA A CA 1
ATOM 598 C C . ALA A 1 84 ? -4.186 -2.969 -29.500 1.00 32.88 84 ALA A C 1
ATOM 600 O O . ALA A 1 84 ? -3.424 -3.071 -30.449 1.00 32.88 84 ALA A O 1
ATOM 601 N N . GLY A 1 85 ? -4.071 -1.870 -28.752 1.00 39.91 85 GLY A N 1
ATOM 602 C CA . GLY A 1 85 ? -4.823 -1.493 -27.560 1.00 39.91 85 GLY A CA 1
ATOM 603 C C . GLY A 1 85 ? -4.435 -2.273 -26.303 1.00 39.91 85 GLY A C 1
ATOM 604 O O . GLY A 1 85 ? -5.318 -2.640 -25.541 1.00 39.91 85 GLY A O 1
ATOM 605 N N . ALA A 1 86 ? -3.152 -2.573 -26.100 1.00 30.00 86 ALA A N 1
ATOM 606 C CA . ALA A 1 86 ? -2.626 -3.125 -24.850 1.00 30.00 86 ALA A CA 1
ATOM 607 C C . ALA A 1 86 ? -1.224 -2.520 -24.637 1.00 30.00 86 ALA A C 1
ATOM 609 O O . ALA A 1 86 ? -0.293 -2.865 -25.349 1.00 30.00 86 ALA A O 1
ATOM 610 N N . GLY A 1 87 ? -1.009 -1.521 -23.781 1.00 31.58 87 GLY A N 1
ATOM 611 C CA . GLY A 1 87 ? -1.614 -1.339 -22.461 1.00 31.58 87 GLY A CA 1
ATOM 612 C C . GLY A 1 87 ? -0.868 -2.167 -21.411 1.00 31.58 87 GLY A C 1
ATOM 613 O O . GLY A 1 87 ? -1.501 -2.827 -20.592 1.00 31.58 87 GLY A O 1
ATOM 614 N N . ALA A 1 88 ? 0.468 -2.188 -21.493 1.00 26.52 88 ALA A N 1
ATOM 615 C CA . ALA A 1 88 ? 1.350 -2.756 -20.482 1.00 26.52 88 ALA A CA 1
ATOM 616 C C . ALA A 1 88 ? 1.239 -1.946 -19.180 1.00 26.52 88 ALA A C 1
ATOM 618 O O . ALA A 1 88 ? 1.228 -0.717 -19.202 1.00 26.52 88 ALA A O 1
ATOM 619 N N . VAL A 1 89 ? 1.086 -2.657 -18.062 1.00 29.14 89 VAL A N 1
ATOM 620 C CA . VAL A 1 89 ? 0.700 -2.111 -16.757 1.00 29.14 89 VAL A CA 1
ATOM 621 C C . VAL A 1 89 ? 1.917 -2.002 -15.840 1.00 29.14 89 VAL A C 1
ATOM 623 O O . VAL A 1 89 ? 2.619 -2.984 -15.605 1.00 29.14 89 VAL A O 1
ATOM 626 N N . ASP A 1 90 ? 2.094 -0.789 -15.321 1.00 27.17 90 ASP A N 1
ATOM 627 C CA . ASP A 1 90 ? 3.164 -0.275 -14.466 1.00 27.17 90 ASP A CA 1
ATOM 628 C C . ASP A 1 90 ? 3.353 -0.996 -13.119 1.00 27.17 90 ASP A C 1
ATOM 630 O O . ASP A 1 90 ? 2.463 -1.017 -12.261 1.00 27.17 90 ASP A O 1
ATOM 634 N N . ALA A 1 91 ? 4.586 -1.444 -12.872 1.00 26.42 91 ALA A N 1
ATOM 635 C CA . ALA A 1 91 ? 5.190 -1.451 -11.541 1.00 26.42 91 ALA A CA 1
ATOM 636 C C . ALA A 1 91 ? 5.380 0.011 -11.110 1.00 26.42 91 ALA A C 1
ATOM 638 O O . ALA A 1 91 ? 5.944 0.786 -11.880 1.00 26.42 91 ALA A O 1
ATOM 639 N N . ARG A 1 92 ? 4.886 0.445 -9.936 1.00 31.53 92 ARG A N 1
ATOM 640 C CA . ARG A 1 92 ? 4.972 1.882 -9.635 1.00 31.53 92 ARG A CA 1
ATOM 641 C C . ARG A 1 92 ? 6.403 2.301 -9.284 1.00 31.53 92 ARG A C 1
ATOM 643 O O . ARG A 1 92 ? 6.953 1.766 -8.322 1.00 31.53 92 ARG A O 1
ATOM 650 N N . PRO A 1 93 ? 6.974 3.245 -10.041 1.00 29.38 93 PRO A N 1
ATOM 651 C CA . PRO A 1 93 ? 8.408 3.424 -10.173 1.00 29.38 93 PRO A CA 1
ATOM 652 C C . PRO A 1 93 ? 8.893 4.458 -9.147 1.00 29.38 93 PRO A C 1
ATOM 654 O O . PRO A 1 93 ? 8.128 5.333 -8.731 1.00 29.38 93 PRO A O 1
ATOM 657 N N . VAL A 1 94 ? 10.171 4.390 -8.758 1.00 27.55 94 VAL A N 1
ATOM 658 C CA . VAL A 1 94 ? 10.915 5.591 -8.314 1.00 27.55 94 VAL A CA 1
ATOM 659 C C . VAL A 1 94 ? 10.621 6.683 -9.346 1.00 27.55 94 VAL A C 1
ATOM 661 O O . VAL A 1 94 ? 10.579 6.306 -10.512 1.00 27.55 94 VAL A O 1
ATOM 664 N N . PRO A 1 95 ? 10.314 7.948 -8.998 1.00 31.33 95 PRO A N 1
ATOM 665 C CA . PRO A 1 95 ? 9.834 8.921 -9.980 1.00 31.33 95 PRO A CA 1
ATOM 666 C C . PRO A 1 95 ? 10.809 9.043 -11.159 1.00 31.33 95 PRO A C 1
ATOM 668 O O . PRO A 1 95 ? 11.794 9.763 -11.090 1.00 31.33 95 PRO A O 1
ATOM 671 N N . VAL A 1 96 ? 10.517 8.311 -12.236 1.00 37.06 96 VAL A N 1
ATOM 672 C CA . VAL A 1 96 ? 11.177 8.412 -13.530 1.00 37.06 96 VAL A CA 1
ATOM 673 C C . VAL A 1 96 ? 10.435 9.515 -14.253 1.00 37.06 96 VAL A C 1
ATOM 675 O O . VAL A 1 96 ? 9.442 9.285 -14.941 1.00 37.06 96 VAL A O 1
ATOM 678 N N . THR A 1 97 ? 10.867 10.741 -14.008 1.00 44.34 97 THR A N 1
ATOM 679 C CA . THR A 1 97 ? 10.393 11.906 -14.749 1.00 44.34 97 THR A CA 1
ATOM 680 C C . THR A 1 97 ? 11.386 12.178 -15.877 1.00 44.34 97 THR A C 1
ATOM 682 O O . THR A 1 97 ? 12.594 12.150 -15.651 1.00 44.34 97 THR A O 1
ATOM 685 N N . GLY A 1 98 ? 10.874 12.419 -17.090 1.00 44.56 98 GLY A N 1
ATOM 686 C CA . GLY A 1 98 ? 11.664 12.926 -18.219 1.00 44.56 98 GLY A CA 1
ATOM 687 C C . GLY A 1 98 ? 12.338 11.875 -19.109 1.00 44.56 98 GLY A C 1
ATOM 688 O O . GLY A 1 98 ? 13.500 12.016 -19.468 1.00 44.56 98 GLY A O 1
ATOM 689 N N . MET A 1 99 ? 11.614 10.833 -19.520 1.00 45.44 99 MET A N 1
ATOM 690 C CA . MET A 1 99 ? 12.133 9.900 -20.524 1.00 45.44 99 MET A CA 1
ATOM 691 C C . MET A 1 99 ? 12.288 10.606 -21.880 1.00 45.44 99 MET A C 1
ATOM 693 O O . MET A 1 99 ? 11.297 10.892 -22.551 1.00 45.44 99 MET A O 1
ATOM 697 N N . THR A 1 100 ? 13.524 10.840 -22.313 1.00 54.91 100 THR A N 1
ATOM 698 C CA . THR A 1 100 ? 13.837 11.014 -23.734 1.00 54.91 100 THR A CA 1
ATOM 699 C C . THR A 1 100 ? 14.547 9.766 -24.231 1.00 54.91 100 THR A C 1
ATOM 701 O O . THR A 1 100 ? 15.521 9.286 -23.649 1.00 54.91 100 THR A O 1
ATOM 704 N N . ALA A 1 101 ? 14.008 9.209 -25.309 1.00 52.28 101 ALA A N 1
ATOM 705 C CA . ALA A 1 101 ? 14.653 8.172 -26.089 1.00 52.28 101 ALA A CA 1
ATOM 706 C C . ALA A 1 101 ? 14.956 8.773 -27.459 1.00 52.28 101 ALA A C 1
ATOM 708 O O . ALA A 1 101 ? 14.060 9.330 -28.099 1.00 52.28 101 ALA A O 1
ATOM 709 N N . THR A 1 102 ? 16.195 8.654 -27.928 1.00 51.62 102 THR A N 1
ATOM 710 C CA . THR A 1 102 ? 16.424 8.700 -29.372 1.00 51.62 102 THR A CA 1
ATOM 711 C C . THR A 1 102 ? 15.808 7.426 -29.944 1.00 51.62 102 THR A C 1
ATOM 713 O O . THR A 1 102 ? 16.091 6.328 -29.469 1.00 51.62 102 THR A O 1
ATOM 716 N N . THR A 1 103 ? 14.850 7.577 -30.859 1.00 43.94 103 THR A N 1
ATOM 717 C CA . THR A 1 103 ? 13.995 6.489 -31.357 1.00 43.94 103 THR A CA 1
ATOM 718 C C . THR A 1 103 ? 14.801 5.268 -31.795 1.00 43.94 103 THR A C 1
ATOM 720 O O . THR A 1 103 ? 15.650 5.368 -32.680 1.00 43.94 103 THR A O 1
ATOM 723 N N . ASP A 1 104 ? 14.481 4.125 -31.182 1.00 45.53 104 ASP A N 1
ATOM 724 C CA . ASP A 1 104 ? 15.021 2.796 -31.475 1.00 45.53 104 ASP A CA 1
ATOM 725 C C . ASP A 1 104 ? 14.604 2.415 -32.906 1.00 45.53 104 ASP A C 1
ATOM 727 O O . ASP A 1 104 ? 13.453 2.064 -33.169 1.00 45.53 104 ASP A O 1
ATOM 731 N N . THR A 1 105 ? 15.514 2.586 -33.862 1.00 49.03 105 THR A N 1
ATOM 732 C CA . THR A 1 105 ? 15.378 1.991 -35.195 1.00 49.03 105 THR A CA 1
ATOM 733 C C . THR A 1 105 ? 16.198 0.714 -35.145 1.00 49.03 105 THR A C 1
ATOM 735 O O . THR A 1 105 ? 17.385 0.797 -34.832 1.00 49.03 105 THR A O 1
ATOM 738 N N . ASP A 1 106 ? 15.572 -0.444 -35.381 1.00 51.12 106 ASP A N 1
ATOM 739 C CA . ASP A 1 106 ? 16.179 -1.765 -35.170 1.00 51.12 106 ASP A CA 1
ATOM 740 C C . ASP A 1 106 ? 17.649 -1.817 -35.633 1.00 51.12 106 ASP A C 1
ATOM 742 O O . ASP A 1 106 ? 17.959 -1.698 -36.820 1.00 51.12 106 ASP A O 1
ATOM 746 N N . GLY A 1 107 ? 18.559 -1.977 -34.664 1.00 62.22 107 GLY A N 1
ATOM 747 C CA . GLY A 1 107 ? 20.001 -2.117 -34.884 1.00 62.22 107 GLY A CA 1
ATOM 748 C C . GLY A 1 107 ? 20.843 -0.842 -34.748 1.00 62.22 107 GLY A C 1
ATOM 749 O O . GLY A 1 107 ? 22.063 -0.943 -34.867 1.00 62.22 107 GLY A O 1
ATOM 750 N N . GLN A 1 108 ? 20.251 0.330 -34.485 1.00 75.25 108 GLN A N 1
ATOM 751 C CA . GLN A 1 108 ? 21.011 1.554 -34.205 1.00 75.25 108 GLN A CA 1
ATOM 752 C C . GLN A 1 108 ? 21.267 1.757 -32.701 1.00 75.25 108 GLN A C 1
ATOM 754 O O . GLN A 1 108 ? 20.405 1.443 -31.878 1.00 75.25 108 GLN A O 1
ATOM 759 N N . PRO A 1 109 ? 22.435 2.296 -32.318 1.00 83.31 109 PRO A N 1
ATOM 760 C CA . PRO A 1 109 ? 22.737 2.578 -30.922 1.00 83.31 109 PRO A CA 1
ATOM 761 C C . PRO A 1 109 ? 21.837 3.683 -30.366 1.00 83.31 109 PRO A C 1
ATOM 763 O O . PRO A 1 109 ? 21.591 4.694 -31.026 1.00 83.31 109 PRO A O 1
ATOM 766 N N . SER A 1 110 ? 21.352 3.502 -29.142 1.00 88.12 110 SER A N 1
ATOM 767 C CA . SER A 1 110 ? 20.382 4.404 -28.517 1.00 88.12 110 SER A CA 1
ATOM 768 C C . SER A 1 110 ? 20.689 4.644 -27.042 1.00 88.12 110 SER A C 1
ATOM 770 O O . SER A 1 110 ? 21.334 3.827 -26.372 1.00 88.12 110 SER A O 1
ATOM 772 N N . LEU A 1 111 ? 20.230 5.795 -26.538 1.00 88.94 111 LEU A N 1
ATOM 773 C CA . LEU A 1 111 ? 20.319 6.167 -25.129 1.00 88.94 111 LEU A CA 1
ATOM 774 C C . LEU A 1 111 ? 18.927 6.323 -24.524 1.00 88.94 111 LEU A C 1
ATOM 776 O O . LEU A 1 111 ? 18.011 6.867 -25.137 1.00 88.94 111 LEU A O 1
ATOM 780 N N . THR A 1 112 ? 18.797 5.872 -23.283 1.00 88.38 112 THR A N 1
ATOM 781 C CA . THR A 1 112 ? 17.671 6.158 -22.397 1.00 88.38 112 THR A CA 1
ATOM 782 C C . THR A 1 112 ? 18.202 6.930 -21.201 1.00 88.38 112 THR A C 1
ATOM 784 O O . THR A 1 112 ? 19.079 6.433 -20.495 1.00 88.38 112 THR A O 1
ATOM 787 N N . VAL A 1 113 ? 17.675 8.131 -20.974 1.00 87.75 113 VAL A N 1
ATOM 788 C CA . VAL A 1 113 ? 18.058 8.982 -19.841 1.00 87.75 113 VAL A CA 1
ATOM 789 C C . VAL A 1 113 ? 16.846 9.165 -18.938 1.00 87.75 113 VAL A C 1
ATOM 791 O O . VAL A 1 113 ? 15.764 9.501 -19.419 1.00 87.75 113 VAL A O 1
ATOM 794 N N . VAL A 1 114 ? 17.009 8.904 -17.641 1.00 87.44 114 VAL A N 1
ATOM 795 C CA . VAL A 1 114 ? 15.926 9.001 -16.654 1.00 87.44 114 VAL A CA 1
ATOM 796 C C . VAL A 1 114 ? 16.413 9.639 -15.363 1.00 87.44 114 VAL A C 1
ATOM 798 O O . VAL A 1 114 ? 17.529 9.369 -14.920 1.00 87.44 114 VAL A O 1
ATOM 801 N N . LEU A 1 115 ? 15.563 10.453 -14.736 1.00 86.19 115 LEU A N 1
ATOM 802 C CA . LEU A 1 115 ? 15.789 10.888 -13.362 1.00 86.19 115 LEU A CA 1
ATOM 803 C C . LEU A 1 115 ? 15.410 9.764 -12.392 1.00 86.19 115 LEU A C 1
ATOM 805 O O . LEU A 1 115 ? 14.384 9.108 -12.555 1.00 86.19 115 LEU A O 1
ATOM 809 N N . PHE A 1 116 ? 16.236 9.552 -11.380 1.00 83.81 116 PHE A N 1
ATOM 810 C CA . PHE A 1 116 ? 16.062 8.588 -10.308 1.00 83.81 116 PHE A CA 1
ATOM 811 C C . PHE A 1 116 ? 16.349 9.288 -8.980 1.00 83.81 116 PHE A C 1
ATOM 813 O O . PHE A 1 116 ? 17.274 10.085 -8.887 1.00 83.81 116 PHE A O 1
ATOM 820 N N . ASP A 1 117 ? 15.525 9.024 -7.969 1.00 79.56 117 ASP A N 1
ATOM 821 C CA . ASP A 1 117 ? 15.634 9.595 -6.613 1.00 79.56 117 ASP A CA 1
ATOM 822 C C . ASP A 1 117 ? 15.666 11.140 -6.520 1.00 79.56 117 ASP A C 1
ATOM 824 O O . ASP A 1 117 ? 15.906 11.708 -5.463 1.00 79.56 117 ASP A O 1
ATOM 828 N N . GLY A 1 118 ? 15.352 11.838 -7.618 1.00 80.62 118 GLY A N 1
ATOM 829 C CA . GLY A 1 118 ? 15.299 13.301 -7.691 1.00 80.62 118 GLY A CA 1
ATOM 830 C C . GLY A 1 118 ? 16.634 13.982 -8.005 1.00 80.62 118 GLY A C 1
ATOM 831 O O . GLY A 1 118 ? 16.615 15.118 -8.467 1.00 80.62 118 GLY A O 1
ATOM 832 N N . ASP A 1 119 ? 17.767 13.302 -7.833 1.00 86.25 119 ASP A N 1
ATOM 833 C CA . ASP A 1 119 ? 19.105 13.869 -8.049 1.00 86.25 119 ASP A CA 1
ATOM 834 C C . ASP A 1 119 ? 20.082 12.926 -8.781 1.00 86.25 119 ASP A C 1
ATOM 836 O O . ASP A 1 119 ? 21.221 13.306 -9.051 1.00 86.25 119 ASP A O 1
ATOM 840 N N . ILE A 1 120 ? 19.660 11.718 -9.170 1.00 89.44 120 ILE A N 1
ATOM 841 C CA . ILE A 1 120 ? 20.486 10.770 -9.930 1.00 89.44 120 ILE A CA 1
ATOM 842 C C . ILE A 1 120 ? 19.965 10.662 -11.361 1.00 89.44 120 ILE A C 1
ATOM 844 O O . ILE A 1 120 ? 18.864 10.188 -11.616 1.00 89.44 120 ILE A O 1
ATOM 848 N N . VAL A 1 121 ? 20.787 11.030 -12.334 1.00 89.88 121 VAL A N 1
ATOM 849 C CA . VAL A 1 121 ? 20.521 10.807 -13.757 1.00 89.88 121 VAL A CA 1
ATOM 850 C C . VAL A 1 121 ? 21.069 9.440 -14.147 1.00 89.88 121 VAL A C 1
ATOM 852 O O . VAL A 1 121 ? 22.284 9.243 -14.206 1.00 89.88 121 VAL A O 1
ATOM 855 N N . LEU A 1 122 ? 20.182 8.487 -14.427 1.00 93.25 122 LEU A N 1
ATOM 856 C CA . LEU A 1 122 ? 20.560 7.177 -14.949 1.00 93.25 122 LEU A CA 1
ATOM 857 C C . LEU A 1 122 ? 20.586 7.203 -16.476 1.00 93.25 122 LEU A C 1
ATOM 859 O O . LEU A 1 122 ? 19.645 7.656 -17.128 1.00 93.25 122 LEU A O 1
ATOM 863 N N . VAL A 1 123 ? 21.662 6.659 -17.036 1.00 94.25 123 VAL A N 1
ATOM 864 C CA . VAL A 1 123 ? 21.912 6.560 -18.472 1.00 94.25 123 VAL A CA 1
ATOM 865 C C . VAL A 1 123 ? 22.015 5.090 -18.842 1.00 94.25 123 VAL A C 1
ATOM 867 O O . VAL A 1 123 ? 22.953 4.410 -18.431 1.00 94.25 123 VAL A O 1
ATOM 870 N N . GLY A 1 124 ? 21.060 4.599 -19.626 1.00 92.56 124 GLY A N 1
ATOM 871 C CA . GLY A 1 124 ? 21.094 3.271 -20.228 1.00 92.56 124 GLY A CA 1
ATOM 872 C C . GLY A 1 124 ? 21.465 3.358 -21.703 1.00 92.56 124 GLY A C 1
ATOM 873 O O . GLY A 1 124 ? 20.783 4.045 -22.460 1.00 92.56 124 GLY A O 1
ATOM 874 N N . GLY A 1 125 ? 22.511 2.650 -22.121 1.00 91.75 125 GLY A N 1
ATOM 875 C CA . GLY A 1 125 ? 22.881 2.526 -23.531 1.00 91.75 125 GLY A CA 1
ATOM 876 C C . GLY A 1 125 ? 22.547 1.152 -24.095 1.00 91.75 125 GLY A C 1
ATOM 877 O O . GLY A 1 125 ? 22.653 0.144 -23.392 1.00 91.75 125 GLY A O 1
ATOM 878 N N . ARG A 1 126 ? 22.140 1.104 -25.366 1.00 91.19 126 ARG A N 1
ATOM 879 C CA . ARG A 1 126 ? 21.857 -0.131 -26.116 1.00 91.19 126 ARG A CA 1
ATOM 880 C C . ARG A 1 126 ? 22.462 -0.052 -27.514 1.00 91.19 126 ARG A C 1
ATOM 882 O O . ARG A 1 126 ? 22.617 1.038 -28.051 1.00 91.19 126 ARG A O 1
ATOM 889 N N . GLY A 1 127 ? 22.773 -1.210 -28.095 1.00 87.44 127 GLY A N 1
ATOM 890 C CA . GLY A 1 127 ? 23.305 -1.306 -29.459 1.00 87.44 127 GLY A CA 1
ATOM 891 C C . GLY A 1 127 ? 24.789 -0.951 -29.583 1.00 87.44 127 GLY A C 1
ATOM 892 O O . GLY A 1 127 ? 25.272 -0.774 -30.694 1.00 87.44 127 GLY A O 1
ATOM 893 N N . PHE A 1 128 ? 25.522 -0.856 -28.471 1.00 91.06 128 PHE A N 1
ATOM 894 C CA . PHE A 1 128 ? 26.963 -0.601 -28.485 1.00 91.06 128 PHE A CA 1
ATOM 895 C C . PHE A 1 128 ? 27.749 -1.903 -28.653 1.00 91.06 128 PHE A C 1
ATOM 897 O O . PHE A 1 128 ? 27.294 -2.978 -28.266 1.00 91.06 128 PHE A O 1
ATOM 904 N N . SER A 1 129 ? 28.954 -1.812 -29.206 1.00 91.06 129 SER A N 1
ATOM 905 C CA . SER A 1 129 ? 29.826 -2.970 -29.401 1.00 91.06 129 SER A CA 1
ATOM 906 C C . SER A 1 129 ? 30.308 -3.521 -28.049 1.00 91.06 129 SER A C 1
ATOM 908 O O . SER A 1 129 ? 30.866 -2.750 -27.258 1.00 91.06 129 SER A O 1
ATOM 910 N N . PRO A 1 130 ? 30.133 -4.827 -27.766 1.00 89.69 130 PRO A N 1
ATOM 911 C CA . PRO A 1 130 ? 30.620 -5.453 -26.538 1.00 89.69 130 PRO A CA 1
ATOM 912 C C . PRO A 1 130 ? 32.137 -5.348 -26.358 1.00 89.69 130 PRO A C 1
ATOM 914 O O . PRO A 1 130 ? 32.892 -5.427 -27.327 1.00 89.69 130 PRO A O 1
ATOM 917 N N . GLY A 1 131 ? 32.592 -5.229 -25.105 1.00 80.50 131 GLY A N 1
ATOM 918 C CA . GLY A 1 131 ? 34.024 -5.274 -24.762 1.00 80.50 131 GLY A CA 1
ATOM 919 C C . GLY A 1 131 ? 34.855 -4.090 -25.274 1.00 80.50 131 GLY A C 1
ATOM 920 O O . GLY A 1 131 ? 36.084 -4.157 -25.287 1.00 80.50 131 GLY A O 1
ATOM 921 N N . ARG A 1 132 ? 34.196 -3.014 -25.714 1.00 88.12 132 ARG A N 1
ATOM 922 C CA . ARG A 1 132 ? 34.811 -1.768 -26.181 1.00 88.12 132 ARG A CA 1
ATOM 923 C C . ARG A 1 132 ? 34.319 -0.614 -25.324 1.00 88.12 132 ARG A C 1
ATOM 925 O O . ARG A 1 132 ? 33.127 -0.519 -25.050 1.00 88.12 132 ARG A O 1
ATOM 932 N N . ASP A 1 133 ? 35.225 0.271 -24.941 1.00 94.38 133 ASP A N 1
ATOM 933 C CA . ASP A 1 133 ? 34.896 1.409 -24.088 1.00 94.38 133 ASP A CA 1
ATOM 934 C C . ASP A 1 133 ? 33.907 2.360 -24.776 1.00 94.38 133 ASP A C 1
ATOM 936 O O . ASP A 1 133 ? 34.073 2.730 -25.939 1.00 94.38 133 ASP A O 1
ATOM 940 N N . VAL A 1 134 ? 32.879 2.763 -24.035 1.00 94.81 134 VAL A N 1
ATOM 941 C CA . VAL A 1 134 ? 31.948 3.832 -24.391 1.00 94.81 134 VAL A CA 1
ATOM 942 C C . VAL A 1 134 ? 32.216 4.997 -23.452 1.00 94.81 134 VAL A C 1
ATOM 944 O O . VAL A 1 134 ? 32.014 4.883 -22.242 1.00 94.81 134 VAL A O 1
ATOM 947 N N . ALA A 1 135 ? 32.669 6.120 -24.000 1.00 95.88 135 ALA A N 1
ATOM 948 C CA . ALA A 1 135 ? 32.836 7.353 -23.244 1.00 95.88 135 ALA A CA 1
ATOM 949 C C . ALA A 1 135 ? 31.481 8.054 -23.128 1.00 95.88 135 ALA A C 1
ATOM 951 O O . ALA A 1 135 ? 30.865 8.383 -24.142 1.00 95.88 135 ALA A O 1
ATOM 952 N N . VAL A 1 136 ? 31.013 8.281 -21.905 1.00 95.31 136 VAL A N 1
ATOM 953 C CA . VAL A 1 136 ? 29.724 8.916 -21.623 1.00 95.31 136 VAL A CA 1
ATOM 954 C C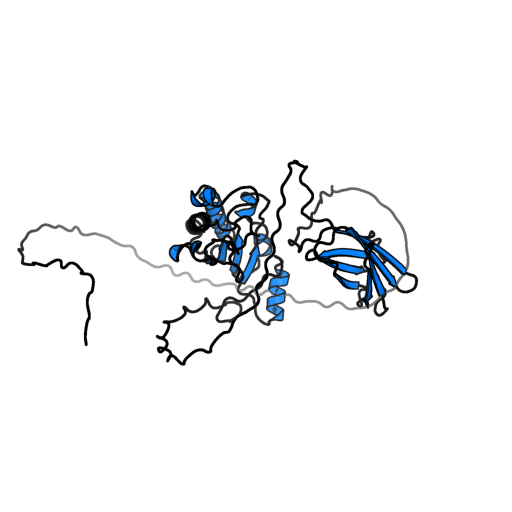 . VAL A 1 136 ? 29.956 10.205 -20.855 1.00 95.31 136 VAL A C 1
ATOM 956 O O . VAL A 1 136 ? 30.540 10.193 -19.774 1.00 95.31 136 VAL A O 1
ATOM 959 N N . THR A 1 137 ? 29.465 11.312 -21.397 1.00 94.12 137 THR A N 1
ATOM 960 C CA . THR A 1 137 ? 29.482 12.628 -20.756 1.00 94.12 137 THR A CA 1
ATOM 961 C C . THR A 1 137 ? 28.057 13.036 -20.428 1.00 94.12 137 THR A C 1
ATOM 963 O O . THR A 1 137 ? 27.199 12.983 -21.303 1.00 94.12 137 THR A O 1
ATOM 966 N N . ALA A 1 138 ? 27.810 13.471 -19.197 1.00 91.50 138 ALA A N 1
ATOM 967 C CA . ALA A 1 138 ? 26.574 14.126 -18.786 1.00 91.50 138 ALA A CA 1
ATOM 968 C C . ALA A 1 138 ? 26.897 15.563 -18.368 1.00 91.50 138 ALA A C 1
ATOM 970 O O . ALA A 1 138 ? 27.768 15.780 -17.527 1.00 91.50 138 ALA A O 1
ATOM 971 N N . ALA A 1 139 ? 26.222 16.542 -18.960 1.00 91.44 139 ALA A N 1
ATOM 972 C CA . ALA A 1 139 ? 26.481 17.955 -18.722 1.00 91.44 139 ALA A CA 1
ATOM 973 C C . ALA A 1 139 ? 25.187 18.762 -18.592 1.00 91.44 139 ALA A C 1
ATOM 975 O O . ALA A 1 139 ? 24.210 18.526 -19.300 1.00 91.44 139 ALA A O 1
ATOM 976 N N . THR A 1 140 ? 25.200 19.740 -17.698 1.00 88.44 140 THR A N 1
ATOM 977 C CA . THR A 1 140 ? 24.231 20.834 -17.615 1.00 88.44 140 THR A CA 1
ATOM 978 C C . THR A 1 140 ? 24.837 22.080 -18.269 1.00 88.44 140 THR A C 1
ATOM 980 O O . THR A 1 140 ? 25.896 22.010 -18.894 1.00 88.44 140 THR A O 1
ATOM 983 N N . ALA A 1 141 ? 24.186 23.239 -18.138 1.00 82.50 141 ALA A N 1
ATOM 984 C CA . ALA A 1 141 ? 24.779 24.504 -18.574 1.00 82.50 141 ALA A CA 1
ATOM 985 C C . ALA A 1 141 ? 26.059 24.873 -17.793 1.00 82.50 141 ALA A C 1
ATOM 987 O O . ALA A 1 141 ? 26.911 25.578 -18.326 1.00 82.50 141 ALA A O 1
ATOM 988 N N . GLU A 1 142 ? 26.193 24.399 -16.549 1.00 76.19 142 GLU A N 1
ATOM 989 C CA . GLU A 1 142 ? 27.230 24.855 -15.608 1.00 76.19 142 GLU A CA 1
ATOM 990 C C . GLU A 1 142 ? 28.100 23.721 -15.050 1.00 76.19 142 GLU A C 1
ATOM 992 O O . GLU A 1 142 ? 29.221 23.961 -14.606 1.00 76.19 142 GLU A O 1
ATOM 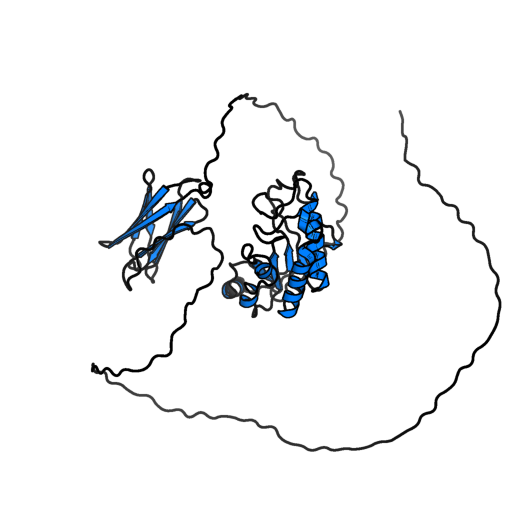997 N N . LEU A 1 143 ? 27.605 22.482 -15.065 1.00 80.94 143 LEU A N 1
ATOM 998 C CA . LEU A 1 143 ? 28.254 21.319 -14.461 1.00 80.94 143 LEU A CA 1
ATOM 999 C C . LEU A 1 143 ? 28.426 20.212 -15.497 1.00 80.94 143 LEU A C 1
ATOM 1001 O O . LEU A 1 143 ? 27.620 20.072 -16.411 1.00 80.94 143 LEU A O 1
ATOM 1005 N N . GLY A 1 144 ? 29.452 19.381 -15.338 1.00 86.31 144 GLY A N 1
ATOM 1006 C CA . GLY A 1 144 ? 29.675 18.240 -16.218 1.00 86.31 144 GLY A CA 1
ATOM 1007 C C . GLY A 1 144 ? 30.425 17.114 -15.525 1.00 86.31 144 GLY A C 1
ATOM 1008 O O . GLY A 1 144 ? 31.288 17.352 -14.683 1.00 86.31 144 GLY A O 1
ATOM 1009 N N . GLY A 1 145 ? 30.092 15.884 -15.898 1.00 85.25 145 GLY A N 1
ATOM 1010 C CA . GLY A 1 145 ? 30.774 14.670 -15.477 1.00 85.25 145 GLY A CA 1
ATOM 1011 C C . GLY A 1 145 ? 30.958 13.727 -16.659 1.00 85.25 145 GLY A C 1
ATOM 1012 O O . GLY A 1 145 ? 30.167 13.723 -17.602 1.00 85.25 145 GLY A O 1
ATOM 1013 N N . SER A 1 146 ? 32.008 12.916 -16.617 1.00 91.19 146 SER A N 1
ATOM 1014 C CA . SER A 1 146 ? 32.268 11.897 -17.632 1.00 91.19 146 SER A CA 1
ATOM 1015 C C . SER A 1 146 ? 32.657 10.580 -16.985 1.00 91.19 146 SER A C 1
ATOM 1017 O O . SER A 1 146 ? 33.389 10.569 -15.996 1.00 91.19 146 SER A O 1
ATOM 1019 N N . ALA A 1 147 ? 32.211 9.480 -17.573 1.00 92.50 147 ALA A N 1
ATOM 1020 C CA . ALA A 1 147 ? 32.568 8.133 -17.168 1.00 92.50 147 ALA A CA 1
ATOM 1021 C C . ALA A 1 147 ? 32.731 7.238 -18.399 1.00 92.50 147 ALA A C 1
ATOM 1023 O O . ALA A 1 147 ? 32.166 7.506 -19.459 1.00 92.50 147 ALA A O 1
ATOM 1024 N N . THR A 1 148 ? 33.487 6.157 -18.242 1.00 93.81 148 THR A N 1
ATOM 1025 C CA . THR A 1 148 ? 33.623 5.122 -19.268 1.00 93.81 148 THR A CA 1
ATOM 1026 C C . THR A 1 148 ? 32.814 3.903 -18.855 1.00 93.81 148 THR A C 1
ATOM 1028 O O . THR A 1 148 ? 32.925 3.442 -17.719 1.00 93.81 148 THR A O 1
ATOM 1031 N N . ALA A 1 149 ? 32.018 3.366 -19.775 1.00 91.56 149 ALA A N 1
ATOM 1032 C CA . ALA A 1 149 ? 31.323 2.097 -19.606 1.00 91.56 149 ALA A CA 1
ATOM 1033 C C . ALA A 1 149 ? 31.860 1.055 -20.586 1.00 91.56 149 ALA A C 1
ATOM 1035 O O . ALA A 1 149 ? 32.168 1.376 -21.730 1.00 91.56 149 ALA A O 1
ATOM 1036 N N . GLN A 1 150 ? 31.902 -0.206 -20.164 1.00 93.19 150 GLN A N 1
ATOM 1037 C CA . GLN A 1 150 ? 32.084 -1.333 -21.074 1.00 93.19 150 GLN A CA 1
ATOM 1038 C C . GLN A 1 150 ? 30.741 -2.038 -21.259 1.00 93.19 150 GLN A C 1
ATOM 1040 O O . GLN A 1 150 ? 30.206 -2.571 -20.283 1.00 93.19 150 GLN A O 1
ATOM 1045 N N . PRO A 1 151 ? 30.168 -2.035 -22.475 1.00 91.31 151 PRO A N 1
ATOM 1046 C CA . PRO A 1 151 ? 28.934 -2.745 -22.746 1.00 91.31 151 PRO A CA 1
ATOM 1047 C C . PRO A 1 151 ? 29.106 -4.243 -22.505 1.00 91.31 151 PRO A C 1
ATOM 1049 O O . PRO A 1 151 ? 30.132 -4.834 -22.862 1.00 91.31 151 PRO A O 1
ATOM 1052 N N . GLY A 1 152 ? 28.071 -4.852 -21.927 1.00 85.81 152 GLY A N 1
ATOM 1053 C CA . GLY A 1 152 ? 27.961 -6.297 -21.789 1.00 85.81 152 GLY A CA 1
ATOM 1054 C C . GLY A 1 152 ? 27.943 -7.004 -23.145 1.00 85.81 152 GLY A C 1
ATOM 1055 O O . GLY A 1 152 ? 27.919 -6.383 -24.208 1.00 85.81 152 GLY A O 1
ATOM 1056 N N . THR A 1 153 ? 27.918 -8.334 -23.123 1.00 88.81 153 THR A N 1
ATOM 1057 C CA . THR A 1 153 ? 27.870 -9.160 -24.344 1.00 88.81 153 THR A CA 1
ATOM 1058 C C . THR A 1 153 ? 26.623 -8.920 -25.198 1.00 88.81 153 THR A C 1
ATOM 1060 O O . THR A 1 153 ? 26.625 -9.241 -26.382 1.00 88.81 153 THR A O 1
ATOM 1063 N N . ASP A 1 154 ? 25.580 -8.325 -24.621 1.00 86.56 154 ASP A N 1
ATOM 1064 C CA . ASP A 1 154 ? 24.347 -7.898 -25.283 1.00 86.56 154 ASP A CA 1
ATOM 1065 C C . ASP A 1 154 ? 24.381 -6.434 -25.772 1.00 86.56 154 ASP A C 1
ATOM 1067 O O . ASP A 1 154 ? 23.359 -5.904 -26.216 1.00 86.56 154 ASP A O 1
ATOM 1071 N N . GLY A 1 155 ? 25.539 -5.771 -25.688 1.00 87.50 155 GLY A N 1
ATOM 1072 C CA . GLY A 1 155 ? 25.749 -4.402 -26.155 1.00 87.50 155 GLY A CA 1
ATOM 1073 C C . GLY A 1 155 ? 25.086 -3.333 -25.286 1.00 87.50 155 GLY A C 1
ATOM 1074 O O . GLY A 1 155 ? 24.763 -2.247 -25.780 1.00 87.50 155 GLY A O 1
ATOM 1075 N N . ARG A 1 156 ? 24.837 -3.642 -24.005 1.00 92.69 156 ARG A N 1
ATOM 1076 C CA . ARG A 1 156 ? 24.162 -2.746 -23.058 1.00 92.69 156 ARG A CA 1
ATOM 1077 C C . ARG A 1 156 ? 25.062 -2.289 -21.924 1.00 92.69 156 ARG A C 1
ATOM 1079 O O . ARG A 1 156 ? 25.911 -3.041 -21.454 1.00 92.69 156 ARG A O 1
ATOM 1086 N N . PHE A 1 157 ? 24.820 -1.077 -21.437 1.00 92.75 157 PHE A N 1
ATOM 1087 C CA . PHE A 1 157 ? 25.444 -0.556 -20.221 1.00 92.75 157 PHE A CA 1
ATOM 1088 C C . PHE A 1 157 ? 24.472 0.313 -19.417 1.00 92.75 157 PHE A C 1
ATOM 1090 O O . PHE A 1 157 ? 23.459 0.776 -19.947 1.00 92.75 157 PHE A O 1
ATOM 1097 N N . ILE A 1 158 ? 24.811 0.558 -18.148 1.00 94.25 158 ILE A N 1
ATOM 1098 C CA . ILE A 1 158 ? 24.143 1.545 -17.297 1.00 94.25 158 ILE A CA 1
ATOM 1099 C C . ILE A 1 158 ? 25.174 2.365 -16.515 1.00 94.25 158 ILE A C 1
ATOM 1101 O O . ILE A 1 158 ? 26.143 1.812 -15.998 1.00 94.25 158 ILE A O 1
ATOM 1105 N N . LEU A 1 159 ? 24.960 3.677 -16.434 1.00 94.06 159 LEU A N 1
ATOM 1106 C CA . LEU A 1 159 ? 25.739 4.614 -15.624 1.00 94.06 159 LEU A CA 1
ATOM 1107 C C . LEU A 1 159 ? 24.803 5.545 -14.849 1.00 94.06 159 LEU A C 1
ATOM 1109 O O . LEU A 1 159 ? 23.668 5.769 -15.267 1.00 94.06 159 LEU A O 1
ATOM 1113 N N . GLY A 1 160 ? 25.287 6.095 -13.736 1.00 92.38 160 GLY A N 1
ATOM 1114 C CA . GLY A 1 160 ? 24.580 7.100 -12.945 1.00 92.38 160 GLY A CA 1
ATOM 1115 C C . GLY A 1 160 ? 25.437 8.346 -12.753 1.00 92.38 160 GLY A C 1
ATOM 1116 O O . GLY A 1 160 ? 26.616 8.232 -12.422 1.00 92.38 160 GLY A O 1
ATOM 1117 N N . PHE A 1 161 ? 24.840 9.519 -12.944 1.00 92.25 161 PHE A N 1
ATOM 1118 C CA . PHE A 1 161 ? 25.456 10.818 -12.686 1.00 92.25 161 PHE A CA 1
ATOM 1119 C C . PHE A 1 161 ? 24.609 11.569 -11.665 1.00 92.25 161 PHE A C 1
ATOM 1121 O O . PHE A 1 161 ? 23.414 11.747 -11.879 1.00 92.25 161 PHE A O 1
ATOM 1128 N N . GLN A 1 162 ? 25.211 12.005 -10.562 1.00 91.31 162 GLN A N 1
ATOM 1129 C CA . GLN A 1 162 ? 24.501 12.803 -9.568 1.00 91.31 162 GLN A CA 1
ATOM 1130 C C . GLN A 1 162 ? 24.511 14.279 -9.984 1.00 91.31 162 GLN A C 1
ATOM 1132 O O . GLN A 1 162 ? 25.571 14.839 -10.268 1.00 91.31 162 GLN A O 1
ATOM 1137 N N . VAL A 1 163 ? 23.336 14.899 -10.028 1.00 87.50 163 VAL A N 1
ATOM 1138 C CA . VAL A 1 163 ? 23.173 16.354 -10.124 1.00 87.50 163 VAL A CA 1
ATOM 1139 C C . VAL A 1 163 ? 23.009 16.934 -8.713 1.00 87.50 163 VAL A C 1
ATOM 1141 O O . VAL A 1 163 ? 22.670 16.193 -7.792 1.00 87.50 163 VAL A O 1
ATOM 1144 N N . PRO A 1 164 ? 23.268 18.234 -8.486 1.00 85.25 164 PRO A N 1
ATOM 1145 C CA . PRO A 1 164 ? 23.032 18.837 -7.177 1.00 85.25 164 PRO A CA 1
ATOM 1146 C C . PRO A 1 164 ? 21.596 18.603 -6.687 1.00 85.25 164 PRO A C 1
ATOM 1148 O O . PRO A 1 164 ? 20.653 18.612 -7.477 1.00 85.25 164 PRO A O 1
ATOM 1151 N N . ALA A 1 165 ? 21.419 18.429 -5.378 1.00 76.69 165 ALA A N 1
ATOM 1152 C CA . ALA A 1 165 ? 20.089 18.311 -4.789 1.00 76.69 165 ALA A CA 1
ATOM 1153 C C . ALA A 1 165 ? 19.244 19.560 -5.105 1.00 76.69 165 ALA A C 1
ATOM 1155 O O . ALA A 1 165 ? 19.718 20.685 -4.938 1.00 76.69 165 ALA A O 1
ATOM 1156 N N . GLY A 1 166 ? 18.003 19.361 -5.560 1.00 72.69 166 GLY A N 1
ATOM 1157 C CA . GLY A 1 166 ? 17.124 20.457 -5.995 1.00 72.69 166 GLY A CA 1
ATOM 1158 C C . GLY A 1 166 ? 17.531 21.095 -7.329 1.00 72.69 166 GLY A C 1
ATOM 1159 O O . GLY A 1 166 ? 17.151 22.227 -7.611 1.00 72.69 166 GLY A O 1
ATOM 1160 N N . PHE A 1 167 ? 18.345 20.413 -8.141 1.00 83.81 167 PHE A N 1
ATOM 1161 C CA . PHE A 1 167 ? 18.673 20.878 -9.483 1.00 83.81 167 PHE A CA 1
ATOM 1162 C C . PHE A 1 167 ? 17.424 20.897 -10.372 1.00 83.81 167 PHE A C 1
ATOM 1164 O O . PHE A 1 167 ? 16.750 19.884 -10.536 1.00 83.81 167 PHE A O 1
ATOM 1171 N N . SER A 1 168 ? 17.184 22.039 -11.012 1.00 82.94 168 SER A N 1
ATOM 1172 C CA . SER A 1 168 ? 16.157 22.231 -12.032 1.00 82.94 168 SER A CA 1
ATOM 1173 C C . SER A 1 168 ? 16.828 22.790 -13.283 1.00 82.94 168 SER A C 1
ATOM 1175 O O . SER A 1 168 ? 17.535 23.798 -13.230 1.00 82.94 168 SER A O 1
ATOM 1177 N N . GLY A 1 169 ? 16.675 22.102 -14.410 1.00 85.38 169 GLY A N 1
ATOM 1178 C CA . GLY A 1 169 ? 17.359 22.442 -15.651 1.00 85.38 169 GLY A CA 1
ATOM 1179 C C . GLY A 1 169 ? 17.574 21.253 -16.581 1.00 85.38 169 GLY A C 1
ATOM 1180 O O . GLY A 1 169 ? 17.202 20.115 -16.294 1.00 85.38 169 GLY A O 1
ATOM 1181 N N . ARG A 1 170 ? 18.192 21.525 -17.732 1.00 88.88 170 ARG A N 1
ATOM 1182 C CA . ARG A 1 170 ? 18.476 20.512 -18.752 1.00 88.88 170 ARG A CA 1
ATOM 1183 C C . ARG A 1 170 ? 19.795 19.801 -18.484 1.00 88.88 170 ARG A C 1
ATOM 1185 O O . ARG A 1 170 ? 20.834 20.445 -18.348 1.00 88.88 170 ARG A O 1
ATOM 1192 N N . VAL A 1 171 ? 19.756 18.476 -18.527 1.00 91.06 171 VAL A N 1
ATOM 1193 C CA . VAL A 1 171 ? 20.921 17.593 -18.581 1.00 91.06 171 VAL A CA 1
ATOM 1194 C C . VAL A 1 171 ? 21.037 17.038 -19.997 1.00 91.06 171 VAL A C 1
ATOM 1196 O O . VAL A 1 171 ? 20.093 16.449 -20.512 1.00 91.06 171 VAL A O 1
ATOM 1199 N N . THR A 1 172 ? 22.188 17.208 -20.635 1.00 92.31 172 THR A N 1
ATOM 1200 C CA . THR A 1 172 ? 22.526 16.606 -21.930 1.00 92.31 172 THR A CA 1
ATOM 1201 C C . THR A 1 172 ? 23.517 15.479 -21.703 1.00 92.31 172 THR A C 1
ATOM 1203 O O . THR A 1 172 ? 24.538 15.670 -21.048 1.00 92.31 172 THR A O 1
ATOM 1206 N N . VAL A 1 173 ? 23.220 14.305 -22.242 1.00 94.44 173 VAL A N 1
ATOM 1207 C CA . VAL A 1 173 ? 24.072 13.124 -22.162 1.00 94.44 173 VAL A CA 1
ATOM 1208 C C . VAL A 1 173 ? 24.535 12.760 -23.559 1.00 94.44 173 VAL A C 1
ATOM 1210 O O . VAL A 1 173 ? 23.707 12.638 -24.455 1.00 94.44 173 VAL A O 1
ATOM 1213 N N . THR A 1 174 ? 25.830 12.529 -23.732 1.00 93.56 174 THR A N 1
ATOM 1214 C CA . THR A 1 174 ? 26.434 12.087 -24.990 1.00 93.56 174 THR A CA 1
ATOM 1215 C C . THR A 1 174 ? 27.265 10.837 -24.736 1.00 93.56 174 THR A C 1
ATOM 1217 O O . THR A 1 174 ? 28.140 10.844 -23.874 1.00 93.56 174 THR A O 1
ATOM 1220 N N . ALA A 1 175 ? 27.010 9.772 -25.491 1.00 93.88 175 ALA A N 1
ATOM 1221 C CA . ALA A 1 175 ? 27.797 8.547 -25.498 1.00 93.88 175 ALA A CA 1
ATOM 1222 C C . ALA A 1 175 ? 28.552 8.418 -26.823 1.00 93.88 175 ALA A C 1
ATOM 1224 O O . ALA A 1 175 ? 27.960 8.562 -27.894 1.00 93.88 175 ALA A O 1
ATOM 1225 N N . ARG A 1 176 ? 29.851 8.126 -26.742 1.00 94.62 176 ARG A N 1
ATOM 1226 C CA . ARG A 1 176 ? 30.742 7.949 -27.890 1.00 94.62 176 ARG A CA 1
ATOM 1227 C C . ARG A 1 176 ? 31.442 6.599 -27.842 1.00 94.62 176 ARG A C 1
ATOM 1229 O O . ARG A 1 176 ? 31.993 6.228 -26.807 1.00 94.62 176 ARG A O 1
ATOM 1236 N N . GLN A 1 177 ? 31.455 5.899 -28.970 1.00 92.75 177 GLN A N 1
ATOM 1237 C CA . GLN A 1 177 ? 32.227 4.672 -29.166 1.00 92.75 177 GLN A CA 1
ATOM 1238 C C . GLN A 1 177 ? 32.828 4.684 -30.572 1.00 92.75 177 GLN A C 1
ATOM 1240 O O . GLN A 1 177 ? 32.112 4.587 -31.563 1.00 92.75 177 GLN A O 1
ATOM 1245 N N . ASP A 1 178 ? 34.148 4.823 -30.668 1.00 88.94 178 ASP A N 1
ATOM 1246 C CA . ASP A 1 178 ? 34.835 5.028 -31.947 1.00 88.94 178 ASP A CA 1
ATOM 1247 C C . ASP A 1 178 ? 34.223 6.230 -32.723 1.00 88.94 178 ASP A C 1
ATOM 1249 O O . ASP A 1 178 ? 34.247 7.352 -32.216 1.00 88.94 178 ASP A O 1
ATOM 1253 N N . ALA A 1 179 ? 33.667 6.027 -33.925 1.00 86.50 179 ALA A N 1
ATOM 1254 C CA . ALA A 1 179 ? 33.013 7.081 -34.722 1.00 86.50 179 ALA A CA 1
ATOM 1255 C C . ALA A 1 179 ? 31.517 7.280 -34.402 1.00 86.50 179 ALA A C 1
ATOM 1257 O O . ALA A 1 179 ? 30.880 8.181 -34.948 1.00 86.50 179 ALA A O 1
ATOM 1258 N N . LEU A 1 180 ? 30.941 6.423 -33.558 1.00 84.69 180 LEU A N 1
ATOM 1259 C CA . LEU A 1 180 ? 29.542 6.494 -33.161 1.00 84.69 180 LEU A CA 1
ATOM 1260 C C . LEU A 1 180 ? 29.357 7.545 -32.064 1.00 84.69 180 LEU A C 1
ATOM 1262 O O . LEU A 1 180 ? 30.041 7.497 -31.042 1.00 84.69 180 LEU A O 1
ATOM 1266 N N . GLU A 1 181 ? 28.369 8.421 -32.236 1.00 91.69 181 GLU A N 1
ATOM 1267 C CA . GLU A 1 181 ? 27.926 9.376 -31.222 1.00 91.69 181 GLU A CA 1
ATOM 1268 C C . GLU A 1 181 ? 26.402 9.354 -31.105 1.00 91.69 181 GLU A C 1
ATOM 1270 O O . GLU A 1 181 ? 25.686 9.487 -32.097 1.00 91.69 181 GLU A O 1
ATOM 1275 N N . VAL A 1 182 ? 25.907 9.211 -29.878 1.00 89.94 182 VAL A N 1
ATOM 1276 C CA . VAL A 1 182 ? 24.477 9.268 -29.562 1.00 89.94 182 VAL A CA 1
ATOM 1277 C C . VAL A 1 182 ? 24.285 10.227 -28.402 1.00 89.94 182 VAL A C 1
ATOM 1279 O O . VAL A 1 182 ? 25.005 10.139 -27.411 1.00 89.94 182 VAL A O 1
ATOM 1282 N N . SER A 1 183 ? 23.305 11.124 -28.505 1.00 89.88 183 SER A N 1
ATOM 1283 C CA . SER A 1 183 ? 22.976 12.062 -27.430 1.00 89.88 183 SER A CA 1
ATOM 1284 C C . SER A 1 183 ? 21.511 11.965 -27.008 1.00 89.88 183 SER A C 1
ATOM 1286 O O . SER A 1 183 ? 20.647 11.665 -27.826 1.00 89.88 183 SER A O 1
ATOM 1288 N N . GLY A 1 184 ? 21.235 12.235 -25.735 1.00 85.31 184 GLY A N 1
ATOM 1289 C CA . GLY A 1 184 ? 19.899 12.342 -25.148 1.00 85.31 184 GLY A CA 1
ATOM 1290 C C . GLY A 1 184 ? 19.827 13.521 -24.177 1.00 85.31 184 GLY A C 1
ATOM 1291 O O . GLY A 1 184 ? 20.856 14.000 -23.704 1.00 85.31 184 GLY A O 1
ATOM 1292 N N . THR A 1 185 ? 18.625 14.015 -23.882 1.00 87.88 185 THR A N 1
ATOM 1293 C CA . THR A 1 185 ? 18.440 15.203 -23.026 1.00 87.88 185 THR A CA 1
ATOM 1294 C C . THR A 1 185 ? 17.323 15.009 -22.016 1.00 87.88 185 THR A C 1
ATOM 1296 O O . THR A 1 185 ? 16.215 14.654 -22.396 1.00 87.88 185 THR A O 1
ATOM 1299 N N . LEU A 1 186 ? 17.557 15.317 -20.751 1.00 85.25 186 LEU A N 1
ATOM 1300 C CA . LEU A 1 186 ? 16.572 15.231 -19.679 1.00 85.25 186 LEU A CA 1
ATOM 1301 C C . LEU A 1 186 ? 16.318 16.630 -19.111 1.00 85.25 186 LEU A C 1
ATOM 1303 O O . LEU A 1 186 ? 17.245 17.260 -18.610 1.00 85.25 186 LEU A O 1
ATOM 1307 N N . ASP A 1 187 ? 15.075 17.102 -19.165 1.00 84.69 187 ASP A N 1
ATOM 1308 C CA . ASP A 1 187 ? 14.660 18.320 -18.464 1.00 84.69 187 ASP A CA 1
ATOM 1309 C C . ASP A 1 187 ? 14.203 17.940 -17.045 1.00 84.69 187 ASP A C 1
ATOM 1311 O O . ASP A 1 187 ? 13.168 17.294 -16.862 1.00 84.69 187 ASP A O 1
ATOM 1315 N N . VAL A 1 188 ? 15.001 18.308 -16.040 1.00 81.69 188 VAL A N 1
ATOM 1316 C CA . VAL A 1 188 ? 14.676 18.135 -14.619 1.00 81.69 188 VAL A CA 1
ATOM 1317 C C . VAL A 1 188 ? 13.869 19.350 -14.177 1.00 81.69 188 VAL A C 1
ATOM 1319 O O . VAL A 1 188 ? 14.346 20.475 -14.289 1.00 81.69 188 VAL A O 1
ATOM 1322 N N . VAL A 1 189 ? 12.639 19.136 -13.711 1.00 72.06 189 VAL A N 1
ATOM 1323 C CA . VAL A 1 189 ? 11.765 20.204 -13.206 1.00 72.06 189 VAL A CA 1
ATOM 1324 C C . VAL A 1 189 ? 11.476 19.992 -11.727 1.00 72.06 189 VAL A C 1
ATOM 1326 O O . VAL A 1 189 ? 11.150 18.878 -11.311 1.00 72.06 189 VAL A O 1
ATOM 1329 N N . ASP A 1 190 ? 11.541 21.072 -10.949 1.00 56.94 190 ASP A N 1
ATOM 1330 C CA . ASP A 1 190 ? 11.067 21.071 -9.568 1.00 56.94 190 ASP A CA 1
ATOM 1331 C C . ASP A 1 190 ? 9.569 20.765 -9.534 1.00 56.94 190 ASP A C 1
ATOM 1333 O O . ASP A 1 190 ? 8.750 21.430 -10.175 1.00 56.94 190 ASP A O 1
ATOM 1337 N N . ALA A 1 191 ? 9.186 19.774 -8.732 1.00 44.47 191 ALA A N 1
ATOM 1338 C CA . ALA A 1 191 ? 7.794 19.365 -8.562 1.00 44.47 191 ALA A CA 1
ATOM 1339 C C . ALA A 1 191 ? 6.918 20.408 -7.822 1.00 44.47 191 ALA A C 1
ATOM 1341 O O . ALA A 1 191 ? 5.762 20.115 -7.517 1.00 44.47 191 ALA A O 1
ATOM 1342 N N . GLU A 1 192 ? 7.432 21.613 -7.545 1.00 36.56 192 GLU A N 1
ATOM 1343 C CA . GLU A 1 192 ? 6.753 22.662 -6.769 1.00 36.56 192 GLU A CA 1
ATOM 1344 C C . GLU A 1 192 ? 6.225 23.850 -7.609 1.00 36.56 192 GLU A C 1
ATOM 1346 O O . GLU A 1 192 ? 5.574 24.744 -7.077 1.00 36.56 192 GLU A O 1
ATOM 1351 N N . LEU A 1 193 ? 6.386 23.854 -8.938 1.00 34.44 193 LEU A N 1
ATOM 1352 C CA . LEU A 1 193 ? 5.925 24.951 -9.811 1.00 34.44 193 LEU A CA 1
ATOM 1353 C C . LEU A 1 193 ? 4.817 24.529 -10.792 1.00 34.44 193 LEU A C 1
ATOM 1355 O O . LEU A 1 193 ? 4.978 24.577 -12.004 1.00 34.44 193 LEU A O 1
ATOM 1359 N N . THR A 1 194 ? 3.643 24.151 -10.275 1.00 28.61 194 THR A N 1
ATOM 1360 C CA . THR A 1 194 ? 2.364 24.260 -11.017 1.00 28.61 194 THR A CA 1
ATOM 1361 C C . THR A 1 194 ? 1.210 24.624 -10.075 1.00 28.61 194 THR A C 1
ATOM 1363 O O . THR A 1 194 ? 0.300 23.842 -9.818 1.00 28.61 194 THR A O 1
ATOM 1366 N N . ALA A 1 195 ? 1.226 25.855 -9.567 1.00 28.77 195 ALA A N 1
ATOM 1367 C CA . ALA A 1 195 ? 0.044 26.528 -9.030 1.00 28.77 195 ALA A CA 1
ATOM 1368 C C . ALA A 1 195 ? 0.044 27.983 -9.536 1.00 28.77 195 ALA A C 1
ATOM 1370 O O . ALA A 1 195 ? 1.103 28.614 -9.520 1.00 28.77 195 ALA A O 1
ATOM 1371 N N . PRO A 1 196 ? -1.084 28.529 -10.036 1.00 30.69 196 PRO A N 1
ATOM 1372 C CA . PRO A 1 196 ? -1.126 29.914 -10.482 1.00 30.69 196 PRO A CA 1
ATOM 1373 C C . PRO A 1 196 ? -1.029 30.860 -9.281 1.00 30.69 196 PRO A C 1
ATOM 1375 O O . PRO A 1 196 ? -1.619 30.622 -8.228 1.00 30.69 196 PRO A O 1
ATOM 1378 N N . ALA A 1 197 ? -0.249 31.920 -9.479 1.00 29.97 197 ALA A N 1
ATOM 1379 C CA . ALA A 1 197 ? 0.126 32.915 -8.491 1.00 29.97 197 ALA A CA 1
ATOM 1380 C C . ALA A 1 197 ? -1.077 33.574 -7.797 1.00 29.97 197 ALA A C 1
ATOM 1382 O O . ALA A 1 197 ? -2.005 34.051 -8.449 1.00 29.97 197 ALA A O 1
ATOM 1383 N N . ALA A 1 198 ? -0.988 33.679 -6.473 1.00 29.95 198 ALA A N 1
ATOM 1384 C CA . ALA A 1 198 ? -1.659 34.711 -5.702 1.00 29.95 198 ALA A CA 1
ATOM 1385 C C . ALA A 1 198 ? -0.582 35.472 -4.920 1.00 29.95 198 ALA A C 1
ATOM 1387 O O . ALA A 1 198 ? 0.111 34.908 -4.073 1.00 29.95 198 ALA A O 1
ATOM 1388 N N . GLU A 1 199 ? -0.414 36.744 -5.270 1.00 29.95 199 GLU A N 1
ATOM 1389 C CA . GLU A 1 199 ? 0.361 37.733 -4.527 1.00 29.95 199 GLU A CA 1
ATOM 1390 C C . GLU A 1 199 ? -0.157 37.837 -3.085 1.00 29.95 199 GLU A C 1
ATOM 1392 O O . GLU A 1 199 ? -1.367 37.789 -2.876 1.00 29.95 199 GLU A O 1
ATOM 1397 N N . THR A 1 200 ? 0.724 38.026 -2.095 1.00 26.92 200 THR A N 1
ATOM 1398 C CA . THR A 1 200 ? 0.761 39.214 -1.212 1.00 26.92 200 THR A CA 1
ATOM 1399 C C . THR A 1 200 ? 2.015 39.165 -0.315 1.00 26.92 200 THR A C 1
ATOM 1401 O O . THR A 1 200 ? 2.566 38.113 -0.012 1.00 26.92 200 THR A O 1
ATOM 1404 N N . GLN A 1 201 ? 2.468 40.367 0.023 1.00 25.69 201 GLN A N 1
ATOM 1405 C CA . GLN A 1 201 ? 3.751 40.855 0.517 1.00 25.69 201 GLN A CA 1
ATOM 1406 C C . GLN A 1 201 ? 4.075 40.597 2.004 1.00 25.69 201 GLN A C 1
ATOM 1408 O O . GLN A 1 201 ? 3.172 40.472 2.823 1.00 25.69 201 GLN A O 1
ATOM 1413 N N . GLY A 1 202 ? 5.381 40.718 2.312 1.00 24.95 202 GLY A N 1
ATOM 1414 C CA . GLY A 1 202 ? 5.968 41.332 3.524 1.00 24.95 202 GLY A CA 1
ATOM 1415 C C . GLY A 1 202 ? 5.840 40.530 4.826 1.00 24.95 202 GLY A C 1
ATOM 1416 O O . GLY A 1 202 ? 4.756 40.172 5.247 1.00 24.95 202 GLY A O 1
ATOM 1417 N N . THR A 1 203 ? 6.883 40.295 5.621 1.00 26.67 203 THR A N 1
ATOM 1418 C CA . THR A 1 203 ? 7.865 41.274 6.103 1.00 26.67 203 THR A CA 1
ATOM 1419 C C . THR A 1 203 ? 9.026 40.516 6.760 1.00 26.67 203 THR A C 1
ATOM 1421 O O . THR A 1 203 ? 8.817 39.503 7.425 1.00 26.67 203 THR A O 1
ATOM 1424 N N . ALA A 1 204 ? 10.243 41.019 6.569 1.00 27.88 204 ALA A N 1
ATOM 1425 C CA . ALA A 1 204 ? 11.468 40.568 7.219 1.00 27.88 204 ALA A CA 1
ATOM 1426 C C . ALA A 1 204 ? 11.438 40.766 8.746 1.00 27.88 204 ALA A C 1
ATOM 1428 O O . ALA A 1 204 ? 10.774 41.681 9.226 1.00 27.88 204 ALA A O 1
ATOM 1429 N N . THR A 1 205 ? 12.231 39.986 9.488 1.00 27.00 205 THR A N 1
ATOM 1430 C CA . THR A 1 205 ? 13.289 40.488 10.394 1.00 27.00 205 THR A CA 1
ATOM 1431 C C . THR A 1 205 ? 14.171 39.311 10.821 1.00 27.00 205 THR A C 1
ATOM 1433 O O . THR A 1 205 ? 13.683 38.270 11.254 1.00 27.00 205 THR A O 1
ATOM 1436 N N . ALA A 1 206 ? 15.477 39.491 10.645 1.00 28.38 206 ALA A N 1
ATOM 1437 C CA . ALA A 1 206 ? 16.535 38.629 11.139 1.00 28.38 206 ALA A CA 1
ATOM 1438 C C . ALA A 1 206 ? 16.857 38.973 12.596 1.00 28.38 206 ALA A C 1
ATOM 1440 O O . ALA A 1 206 ? 16.907 40.154 12.924 1.00 28.38 206 ALA A O 1
ATOM 1441 N N . GLU A 1 207 ? 17.207 37.985 13.418 1.00 29.12 207 GLU A N 1
ATOM 1442 C CA . GLU A 1 207 ? 18.192 38.219 14.473 1.00 29.12 207 GLU A CA 1
ATOM 1443 C C . GLU A 1 207 ? 18.938 36.930 14.822 1.00 29.12 207 GLU A C 1
ATOM 1445 O O . GLU A 1 207 ? 18.361 35.857 14.987 1.00 29.12 207 GLU A O 1
ATOM 1450 N N . SER A 1 208 ? 20.257 37.070 14.855 1.00 26.97 208 SER A N 1
ATOM 1451 C CA . SER A 1 208 ? 21.264 36.047 15.085 1.00 26.97 208 SER A CA 1
ATOM 1452 C C . SER A 1 208 ? 21.886 36.333 16.448 1.00 26.97 208 SER A C 1
ATOM 1454 O O . SER A 1 208 ? 22.257 37.478 16.699 1.00 26.97 208 SER A O 1
ATOM 1456 N N . ALA A 1 209 ? 22.038 35.331 17.315 1.00 30.55 209 ALA A N 1
ATOM 1457 C CA . ALA A 1 209 ? 22.927 35.439 18.469 1.00 30.55 209 ALA A CA 1
ATOM 1458 C C . ALA A 1 209 ? 23.464 34.065 18.895 1.00 30.55 209 ALA A C 1
ATOM 1460 O O . ALA A 1 209 ? 22.737 33.169 19.321 1.00 30.55 209 ALA A O 1
ATOM 1461 N N . THR A 1 210 ? 24.777 33.958 18.748 1.00 26.73 210 THR A N 1
ATOM 1462 C CA . THR A 1 210 ? 25.714 32.911 19.153 1.00 26.73 210 THR A CA 1
ATOM 1463 C C . THR A 1 210 ? 25.761 32.692 20.670 1.00 26.73 210 THR A C 1
ATOM 1465 O O . THR A 1 210 ? 25.789 33.663 21.422 1.00 26.73 210 THR A O 1
ATOM 1468 N N . ALA A 1 211 ? 25.919 31.439 21.115 1.00 29.25 211 ALA A N 1
ATOM 1469 C CA . ALA A 1 211 ? 26.605 31.108 22.370 1.00 29.25 211 ALA A CA 1
ATOM 1470 C C . ALA A 1 211 ? 27.205 29.685 22.322 1.00 29.25 211 ALA A C 1
ATOM 1472 O O . ALA A 1 211 ? 26.494 28.703 22.112 1.00 29.25 211 ALA A O 1
ATOM 1473 N N . GLU A 1 212 ? 28.524 29.606 22.510 1.00 31.66 212 GLU A N 1
ATOM 1474 C CA . GLU A 1 212 ? 29.352 28.399 22.704 1.00 31.66 212 GLU A CA 1
ATOM 1475 C C . GLU A 1 212 ? 29.550 28.129 24.230 1.00 31.66 212 GLU A C 1
ATOM 1477 O O . GLU A 1 212 ? 28.991 28.871 25.041 1.00 31.66 212 GLU A O 1
ATOM 1482 N N . PRO A 1 213 ? 30.246 27.067 24.694 1.00 39.94 213 PRO A N 1
ATOM 1483 C CA . PRO A 1 213 ? 29.656 26.040 25.547 1.00 39.94 213 PRO A CA 1
ATOM 1484 C C . PRO A 1 213 ? 30.206 26.045 26.988 1.00 39.94 213 PRO A C 1
ATOM 1486 O O . PRO A 1 213 ? 31.303 26.528 27.261 1.00 39.94 213 PRO A O 1
ATOM 1489 N N . ALA A 1 214 ? 29.487 25.427 27.932 1.00 29.47 214 ALA A N 1
ATOM 1490 C CA . ALA A 1 214 ? 29.997 25.226 29.290 1.00 29.47 214 ALA A CA 1
ATOM 1491 C C . ALA A 1 214 ? 29.719 23.812 29.838 1.00 29.47 214 ALA A C 1
ATOM 1493 O O . ALA A 1 214 ? 28.595 23.457 30.170 1.00 29.47 214 ALA A O 1
ATOM 1494 N N . VAL A 1 215 ? 30.814 23.050 29.922 1.00 34.03 215 VAL A N 1
ATOM 1495 C CA . VAL A 1 215 ? 31.255 22.129 30.990 1.00 34.03 215 VAL A CA 1
ATOM 1496 C C . VAL A 1 215 ? 30.261 21.090 31.545 1.00 34.03 215 VAL A C 1
ATOM 1498 O O . VAL A 1 215 ? 29.386 21.371 32.357 1.00 34.03 215 VAL A O 1
ATOM 1501 N N . THR A 1 216 ? 30.532 19.826 31.211 1.00 35.22 216 THR A N 1
ATOM 1502 C CA . THR A 1 216 ? 29.992 18.608 31.840 1.00 35.22 216 THR A CA 1
ATOM 1503 C C . THR A 1 216 ? 30.914 18.112 32.968 1.00 35.22 216 THR A C 1
ATOM 1505 O O . THR A 1 216 ? 32.114 17.984 32.727 1.00 35.22 216 THR A O 1
ATOM 1508 N N . PRO A 1 217 ? 30.398 17.714 34.148 1.00 38.72 217 PRO A N 1
ATOM 1509 C CA . PRO A 1 217 ? 31.064 16.751 35.022 1.00 38.72 217 PRO A CA 1
ATOM 1510 C C . PRO A 1 217 ? 30.452 15.339 34.914 1.00 38.72 217 PRO A C 1
ATOM 1512 O O . PRO A 1 217 ? 29.262 15.161 34.659 1.00 38.72 217 PRO A O 1
ATOM 1515 N N . ALA A 1 218 ? 31.317 14.339 35.097 1.00 36.28 218 ALA A N 1
ATOM 1516 C CA . ALA A 1 218 ? 31.103 12.900 34.919 1.00 36.28 218 ALA A CA 1
ATOM 1517 C C . ALA A 1 218 ? 30.039 12.260 35.850 1.00 36.28 218 ALA A C 1
ATOM 1519 O O . ALA A 1 218 ? 29.784 12.776 36.940 1.00 36.28 218 ALA A O 1
ATOM 1520 N N . PRO A 1 219 ? 29.453 11.100 35.473 1.00 37.50 219 PRO A N 1
ATOM 1521 C CA . PRO A 1 219 ? 28.447 10.416 36.279 1.00 37.50 219 PRO A CA 1
ATOM 1522 C C . PRO A 1 219 ? 29.060 9.540 37.386 1.00 37.50 219 PRO A C 1
ATOM 1524 O O . PRO A 1 219 ? 30.012 8.791 37.172 1.00 37.50 219 PRO A O 1
ATOM 1527 N N . SER A 1 220 ? 28.448 9.614 38.569 1.00 36.06 220 SER A N 1
ATOM 1528 C CA . SER A 1 220 ? 28.672 8.730 39.716 1.00 36.06 220 SER A CA 1
ATOM 1529 C C . SER A 1 220 ? 27.969 7.380 39.518 1.00 36.06 220 SER A C 1
ATOM 1531 O O . SER A 1 220 ? 26.845 7.300 39.019 1.00 36.06 220 SER A O 1
ATOM 1533 N N . THR A 1 221 ? 28.658 6.318 39.921 1.00 39.59 221 THR A N 1
ATOM 1534 C CA . THR A 1 221 ? 28.269 4.907 39.912 1.00 39.59 221 THR A CA 1
ATOM 1535 C C . THR A 1 221 ? 27.068 4.627 40.827 1.00 39.59 221 THR A C 1
ATOM 1537 O O . THR A 1 221 ? 27.209 4.410 42.028 1.00 39.59 221 THR A O 1
ATOM 1540 N N . GLY A 1 222 ? 25.867 4.581 40.244 1.00 33.72 222 GLY A N 1
ATOM 1541 C CA . GLY A 1 222 ? 24.651 4.070 40.882 1.00 33.72 222 GLY A CA 1
ATOM 1542 C C . GLY A 1 222 ? 24.371 2.623 40.469 1.00 33.72 222 GLY A C 1
ATOM 1543 O O . GLY A 1 222 ? 24.219 2.332 39.285 1.00 33.72 222 GLY A O 1
ATOM 1544 N N . ALA A 1 223 ? 24.323 1.716 41.443 1.00 38.72 223 ALA A N 1
ATOM 1545 C CA . ALA A 1 223 ? 24.067 0.290 41.255 1.00 38.72 223 ALA A CA 1
ATOM 1546 C C . ALA A 1 223 ? 22.732 0.017 40.532 1.00 38.72 223 ALA A C 1
ATOM 1548 O O . ALA A 1 223 ? 21.678 0.517 40.925 1.00 38.72 223 ALA A O 1
ATOM 1549 N N . ALA A 1 224 ? 22.788 -0.809 39.484 1.00 36.97 224 ALA A N 1
ATOM 1550 C CA . ALA A 1 224 ? 21.632 -1.225 38.702 1.00 36.97 224 ALA A CA 1
ATOM 1551 C C . ALA A 1 224 ? 20.703 -2.154 39.514 1.00 36.97 224 ALA A C 1
ATOM 1553 O O . ALA A 1 224 ? 21.181 -3.139 40.086 1.00 36.97 224 ALA A O 1
ATOM 1554 N N . PRO A 1 225 ? 19.378 -1.917 39.544 1.00 38.53 225 PRO A N 1
ATOM 1555 C CA . PRO A 1 225 ? 18.433 -2.916 40.022 1.00 38.53 225 PRO A CA 1
ATOM 1556 C C . PRO A 1 225 ? 18.357 -4.081 39.021 1.00 38.53 225 PRO A C 1
ATOM 1558 O O . PRO A 1 225 ? 18.341 -3.887 37.805 1.00 38.53 225 PRO A O 1
ATOM 1561 N N . SER A 1 226 ? 18.331 -5.303 39.555 1.00 35.34 226 SER A N 1
ATOM 1562 C CA . SER A 1 226 ? 18.264 -6.554 38.790 1.00 35.34 226 SER A CA 1
ATOM 1563 C C . SER A 1 226 ? 17.085 -6.565 37.802 1.00 35.34 226 SER A C 1
ATOM 1565 O O . SER A 1 226 ? 15.977 -6.169 38.179 1.00 35.34 226 SER A O 1
ATOM 1567 N N . PRO A 1 227 ? 17.267 -7.045 36.557 1.00 42.88 227 PRO A N 1
ATOM 1568 C CA . PRO A 1 227 ? 16.176 -7.132 35.602 1.00 42.88 227 PRO A CA 1
ATOM 1569 C C . PRO A 1 227 ? 15.188 -8.205 36.065 1.00 42.88 227 PRO A C 1
ATOM 1571 O O . PRO A 1 227 ? 15.494 -9.396 36.077 1.00 42.88 227 PRO A O 1
ATOM 1574 N N . SER A 1 228 ? 13.981 -7.772 36.432 1.00 41.97 228 SER A N 1
ATOM 1575 C CA . SER A 1 228 ? 12.831 -8.670 36.515 1.00 41.97 228 SER A CA 1
ATOM 1576 C C . SER A 1 228 ? 12.682 -9.377 35.171 1.00 41.97 228 SER A C 1
ATOM 1578 O O . SER A 1 228 ? 12.613 -8.727 34.125 1.00 41.97 228 SER A O 1
ATOM 1580 N N . ALA A 1 229 ? 12.682 -10.709 35.212 1.00 39.25 229 ALA A N 1
ATOM 1581 C CA . ALA A 1 229 ? 12.506 -11.568 34.056 1.00 39.25 229 ALA A CA 1
ATOM 1582 C C . ALA A 1 229 ? 11.244 -11.145 33.293 1.00 39.25 229 ALA A C 1
ATOM 1584 O O . ALA A 1 229 ? 10.119 -11.311 33.769 1.00 39.25 229 ALA A O 1
ATOM 1585 N N . ARG A 1 230 ? 11.445 -10.557 32.111 1.00 43.84 230 ARG A N 1
ATOM 1586 C CA . ARG A 1 230 ? 10.364 -10.229 31.189 1.00 43.84 230 ARG A CA 1
ATOM 1587 C C . ARG A 1 230 ? 9.771 -11.557 30.729 1.00 43.84 230 ARG A C 1
ATOM 1589 O O . ARG A 1 230 ? 10.453 -12.381 30.123 1.00 43.84 230 ARG A O 1
ATOM 1596 N N . THR A 1 231 ? 8.529 -11.788 31.120 1.00 43.06 231 THR A N 1
ATOM 1597 C CA . THR A 1 231 ? 7.756 -12.981 30.795 1.00 43.06 231 THR A CA 1
ATOM 1598 C C . THR A 1 231 ? 7.619 -13.097 29.273 1.00 43.06 231 THR A C 1
ATOM 1600 O O . THR A 1 231 ? 7.471 -12.089 28.586 1.00 43.06 231 THR A O 1
ATOM 1603 N N . GLY A 1 232 ? 7.747 -14.333 28.785 1.00 37.06 232 GLY A N 1
ATOM 1604 C CA . GLY A 1 232 ? 7.862 -14.785 27.394 1.00 37.06 232 GLY A CA 1
ATOM 1605 C C . GLY A 1 232 ? 7.355 -13.867 26.281 1.00 37.06 232 GLY A C 1
ATOM 1606 O O . GLY A 1 232 ? 6.177 -13.533 26.208 1.00 37.06 232 GLY A O 1
ATOM 1607 N N . SER A 1 233 ? 8.240 -13.589 25.323 1.00 44.16 233 SER A N 1
ATOM 1608 C CA . SER A 1 233 ? 7.840 -13.261 23.959 1.00 44.16 233 SER A CA 1
ATOM 1609 C C . SER A 1 233 ? 7.001 -14.412 23.402 1.00 44.16 233 SER A C 1
ATOM 1611 O O . SER A 1 233 ? 7.491 -15.540 23.301 1.00 44.16 233 SER A O 1
ATOM 1613 N N . THR A 1 234 ? 5.749 -14.135 23.045 1.00 49.88 234 THR A N 1
ATOM 1614 C CA . THR A 1 234 ? 4.898 -15.035 22.260 1.00 49.88 234 THR A CA 1
ATOM 1615 C C . THR A 1 234 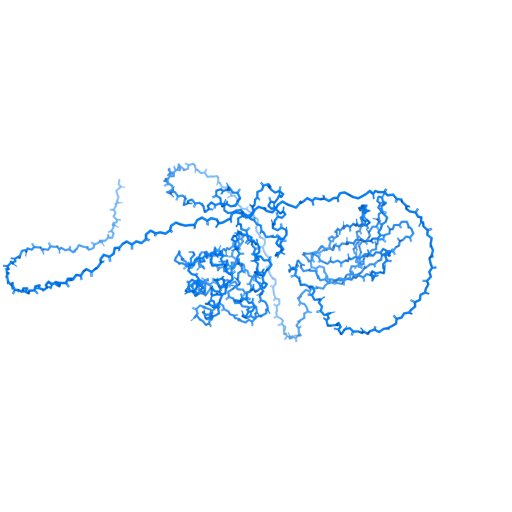? 5.696 -15.584 21.070 1.00 49.88 234 THR A C 1
ATOM 1617 O O . THR A 1 234 ? 6.385 -14.797 20.413 1.00 49.88 234 THR A O 1
ATOM 1620 N N . PRO A 1 235 ? 5.645 -16.896 20.769 1.00 50.34 235 PRO A N 1
ATOM 1621 C CA . PRO A 1 235 ? 6.333 -17.442 19.607 1.00 50.34 235 PRO A CA 1
ATOM 1622 C C . PRO A 1 235 ? 5.887 -16.691 18.352 1.00 50.34 235 PRO A C 1
ATOM 1624 O O . PRO A 1 235 ? 4.689 -16.600 18.073 1.00 50.34 235 PRO A O 1
ATOM 1627 N N . ALA A 1 236 ? 6.846 -16.136 17.610 1.00 60.84 236 ALA A N 1
ATOM 1628 C CA . ALA A 1 236 ? 6.590 -15.615 16.276 1.00 60.84 236 ALA A CA 1
ATOM 1629 C C . ALA A 1 236 ? 5.878 -16.700 15.453 1.00 60.84 236 ALA A C 1
ATOM 1631 O O . ALA A 1 236 ? 6.169 -17.887 15.606 1.00 60.84 236 ALA A O 1
ATOM 1632 N N . THR A 1 237 ? 4.910 -16.307 14.617 1.00 74.81 237 THR A N 1
ATOM 1633 C CA . THR A 1 237 ? 4.217 -17.272 13.752 1.00 74.81 237 THR A CA 1
ATOM 1634 C C . THR A 1 237 ? 5.265 -17.922 12.845 1.00 74.81 237 THR A C 1
ATOM 1636 O O . THR A 1 237 ? 5.875 -17.200 12.048 1.00 74.81 237 THR A O 1
ATOM 1639 N N . PRO A 1 238 ? 5.505 -19.243 12.957 1.00 84.44 238 PRO A N 1
ATOM 1640 C CA . PRO A 1 238 ? 6.554 -19.888 12.185 1.00 84.44 238 PRO A CA 1
ATOM 1641 C C . PRO A 1 238 ? 6.275 -19.788 10.688 1.00 84.44 238 PRO A C 1
ATOM 1643 O O . PRO A 1 238 ? 5.135 -19.950 10.237 1.00 84.44 238 PRO A O 1
ATOM 1646 N N . GLY A 1 239 ? 7.329 -19.551 9.916 1.00 89.69 239 GLY A N 1
ATOM 1647 C CA . GLY A 1 239 ? 7.292 -19.553 8.466 1.00 89.69 239 GLY A CA 1
ATOM 1648 C C . GLY A 1 239 ? 7.141 -20.972 7.931 1.00 89.69 239 GLY A C 1
ATOM 1649 O O . GLY A 1 239 ? 8.126 -21.697 7.791 1.00 89.69 239 GLY A O 1
ATOM 1650 N N . LYS A 1 240 ? 5.902 -21.391 7.646 1.00 90.88 240 LYS A N 1
ATOM 1651 C CA . LYS A 1 240 ? 5.597 -22.754 7.177 1.00 90.88 240 LYS A CA 1
ATOM 1652 C C . LYS A 1 240 ? 6.301 -23.121 5.868 1.00 90.88 240 LYS A C 1
ATOM 1654 O O . LYS A 1 240 ? 6.629 -24.286 5.681 1.00 90.88 240 LYS A O 1
ATOM 1659 N N . LEU A 1 241 ? 6.494 -22.160 4.965 1.00 94.00 241 LEU A N 1
ATOM 1660 C CA . LEU A 1 241 ? 7.107 -22.376 3.655 1.00 94.00 241 LEU A CA 1
ATOM 1661 C C . LEU A 1 241 ? 8.631 -22.234 3.724 1.00 94.00 241 LEU A C 1
ATOM 1663 O O . LEU A 1 241 ? 9.346 -23.009 3.095 1.00 94.00 241 LEU A O 1
ATOM 1667 N N . SER A 1 242 ? 9.137 -21.264 4.489 1.00 95.62 242 SER A N 1
ATOM 1668 C CA . SER A 1 242 ? 10.581 -21.007 4.591 1.00 95.62 242 SER A CA 1
ATOM 1669 C C . SER A 1 242 ? 11.312 -21.894 5.608 1.00 95.62 242 SER A C 1
ATOM 1671 O O . SER A 1 242 ? 12.549 -21.964 5.582 1.00 95.62 242 SER A O 1
ATOM 1673 N N . GLY A 1 243 ? 10.569 -22.531 6.522 1.00 94.69 243 GLY A N 1
ATOM 1674 C CA . GLY A 1 243 ? 11.091 -23.312 7.645 1.00 94.69 243 GLY A CA 1
ATOM 1675 C C . GLY A 1 243 ? 11.722 -22.470 8.762 1.00 94.69 243 GLY A C 1
ATOM 1676 O O . GLY A 1 243 ? 12.415 -23.019 9.616 1.00 94.69 243 GLY A O 1
ATOM 1677 N N . LEU A 1 244 ? 11.543 -21.145 8.749 1.00 94.06 244 LEU A N 1
ATOM 1678 C CA . LEU A 1 244 ? 12.103 -20.231 9.749 1.00 94.06 244 LEU A CA 1
ATOM 1679 C C . LEU A 1 244 ? 11.146 -20.034 10.937 1.00 94.06 244 LEU A C 1
ATOM 1681 O O . LEU A 1 244 ? 9.935 -20.205 10.793 1.00 94.06 244 LEU A O 1
ATOM 1685 N N . PRO A 1 245 ? 11.645 -19.616 12.117 1.00 94.50 245 PRO A N 1
ATOM 1686 C CA . PRO A 1 245 ? 10.779 -19.362 13.268 1.00 94.50 245 PRO A CA 1
ATOM 1687 C C . PRO A 1 245 ? 9.928 -18.085 13.125 1.00 94.50 245 PRO A C 1
ATOM 1689 O O . PRO A 1 245 ? 9.147 -17.775 14.015 1.00 94.50 245 PRO A O 1
ATOM 1692 N N . TRP A 1 246 ? 10.041 -17.364 12.007 1.00 93.44 246 TRP A N 1
ATOM 1693 C CA . TRP A 1 246 ? 9.207 -16.223 11.627 1.00 93.44 246 TRP A CA 1
ATOM 1694 C C . TRP A 1 246 ? 8.796 -16.334 10.153 1.00 93.44 246 TRP A C 1
ATOM 1696 O O . TRP A 1 246 ? 9.458 -17.015 9.369 1.00 93.44 246 TRP A O 1
ATOM 1706 N N . MET A 1 247 ? 7.741 -15.619 9.755 1.00 94.62 247 MET A N 1
ATOM 1707 C CA . MET A 1 247 ? 7.361 -15.478 8.346 1.00 94.62 247 MET A CA 1
ATOM 1708 C C . MET A 1 247 ? 8.399 -14.636 7.589 1.00 94.62 247 MET A C 1
ATOM 1710 O O . MET A 1 247 ? 8.556 -13.445 7.853 1.00 94.62 247 MET A O 1
ATOM 1714 N N . SER A 1 248 ? 9.116 -15.244 6.645 1.00 95.69 248 SER A N 1
ATOM 1715 C CA . SER A 1 248 ? 10.137 -14.584 5.824 1.00 95.69 248 SER A CA 1
ATOM 1716 C C . SER A 1 248 ? 9.585 -14.233 4.443 1.00 95.69 248 SER A C 1
ATOM 1718 O O . SER A 1 248 ? 8.874 -15.029 3.831 1.00 95.69 248 SER A O 1
ATOM 1720 N N . GLY A 1 249 ? 9.923 -13.052 3.922 1.00 95.44 249 GLY A N 1
ATOM 1721 C CA . GLY A 1 249 ? 9.457 -12.626 2.604 1.00 95.44 249 GLY A CA 1
ATOM 1722 C C . GLY A 1 249 ? 10.106 -11.348 2.093 1.00 95.44 249 GLY A C 1
ATOM 1723 O O . GLY A 1 249 ? 11.105 -10.893 2.648 1.00 95.44 249 GLY A O 1
ATOM 1724 N N . VAL A 1 250 ? 9.535 -10.787 1.023 1.00 95.06 250 VAL A N 1
ATOM 1725 C CA . VAL A 1 250 ? 10.097 -9.642 0.288 1.00 95.06 250 VAL A CA 1
ATOM 1726 C C . VAL A 1 250 ? 9.009 -8.773 -0.362 1.00 95.06 250 VAL A C 1
ATOM 1728 O O . VAL A 1 250 ? 7.913 -9.253 -0.671 1.00 95.06 250 VAL A O 1
ATOM 1731 N N . TYR A 1 251 ? 9.339 -7.503 -0.614 1.00 93.25 251 TYR A N 1
ATOM 1732 C CA . TYR A 1 251 ? 8.665 -6.622 -1.575 1.00 93.25 251 TYR A CA 1
ATOM 1733 C C . TYR A 1 251 ? 9.614 -6.327 -2.750 1.00 93.25 251 TYR A C 1
ATOM 1735 O O . TYR A 1 251 ? 10.528 -5.527 -2.575 1.00 93.25 251 TYR A O 1
ATOM 1743 N N . PRO A 1 252 ? 9.441 -6.939 -3.935 1.00 76.06 252 PRO A N 1
ATOM 1744 C CA . PRO A 1 252 ? 10.325 -6.674 -5.064 1.00 76.06 252 PRO A CA 1
ATOM 1745 C C . PRO A 1 252 ? 9.703 -5.804 -6.167 1.00 76.06 252 PRO A C 1
ATOM 1747 O O . PRO A 1 252 ? 10.356 -5.629 -7.182 1.00 76.06 252 PRO A O 1
ATOM 1750 N N . SER A 1 253 ? 8.517 -5.201 -5.959 1.00 73.44 253 SER A N 1
ATOM 1751 C CA . SER A 1 253 ? 7.720 -4.403 -6.935 1.00 73.44 253 SER A CA 1
ATOM 1752 C C . SER A 1 253 ? 6.555 -5.151 -7.602 1.00 73.44 253 SER A C 1
ATOM 1754 O O . SER A 1 253 ? 6.421 -5.153 -8.820 1.00 73.44 253 SER A O 1
ATOM 1756 N N . HIS A 1 254 ? 5.687 -5.791 -6.805 1.00 83.69 254 HIS A N 1
ATOM 1757 C CA . HIS A 1 254 ? 4.419 -6.421 -7.246 1.00 83.69 254 HIS A CA 1
ATOM 1758 C C . HIS A 1 254 ? 4.522 -7.496 -8.340 1.00 83.69 254 HIS A C 1
ATOM 1760 O O . HIS A 1 254 ? 3.507 -7.901 -8.904 1.00 83.69 254 HIS A O 1
ATOM 1766 N N . ILE A 1 255 ? 5.723 -7.991 -8.624 1.00 87.50 255 ILE A N 1
ATOM 1767 C CA . ILE A 1 255 ? 5.974 -9.017 -9.633 1.00 87.50 255 ILE A CA 1
ATOM 1768 C C . ILE A 1 255 ? 6.201 -10.350 -8.921 1.00 87.50 255 ILE A C 1
ATOM 1770 O O . ILE A 1 255 ? 7.213 -10.551 -8.242 1.00 87.50 255 ILE A O 1
ATOM 1774 N N . LEU A 1 256 ? 5.274 -11.297 -9.102 1.00 89.31 256 LEU A N 1
ATOM 1775 C CA . LEU A 1 256 ? 5.353 -12.615 -8.465 1.00 89.31 256 LEU A CA 1
ATOM 1776 C C . LEU A 1 256 ? 6.664 -13.342 -8.796 1.00 89.31 256 LEU A C 1
ATOM 1778 O O . LEU A 1 256 ? 7.292 -13.907 -7.904 1.00 89.31 256 LEU A O 1
ATOM 1782 N N . ALA A 1 257 ? 7.116 -13.284 -10.052 1.00 88.88 257 ALA A N 1
ATOM 1783 C CA . ALA A 1 257 ? 8.358 -13.930 -10.473 1.00 88.88 257 ALA A CA 1
ATOM 1784 C C . ALA A 1 257 ? 9.577 -13.457 -9.660 1.00 88.88 257 ALA A C 1
ATOM 1786 O O . ALA A 1 257 ? 10.430 -14.268 -9.313 1.00 88.88 257 ALA A O 1
ATOM 1787 N N . GLN A 1 258 ? 9.635 -12.177 -9.281 1.00 90.81 258 GLN A N 1
ATOM 1788 C CA . GLN A 1 258 ? 10.732 -11.644 -8.471 1.00 90.81 258 GLN A CA 1
ATOM 1789 C C . GLN A 1 258 ? 10.635 -12.082 -7.007 1.00 90.81 258 GLN A C 1
ATOM 1791 O O . GLN A 1 258 ? 11.660 -12.353 -6.385 1.00 90.81 258 GLN A O 1
ATOM 1796 N N . VAL A 1 259 ? 9.419 -12.233 -6.466 1.00 92.81 259 VAL A N 1
ATOM 1797 C CA . VAL A 1 259 ? 9.226 -12.846 -5.141 1.00 92.81 259 VAL A CA 1
ATOM 1798 C C . VAL A 1 259 ? 9.772 -14.271 -5.158 1.00 92.81 259 VAL A C 1
ATOM 1800 O O . VAL A 1 259 ? 10.595 -14.625 -4.317 1.00 92.81 259 VAL A O 1
ATOM 1803 N N . LEU A 1 260 ? 9.376 -15.080 -6.143 1.00 92.50 260 LEU A N 1
ATOM 1804 C CA . LEU A 1 260 ? 9.856 -16.458 -6.273 1.00 92.50 260 LEU A CA 1
ATOM 1805 C C . LEU A 1 260 ? 11.377 -16.515 -6.484 1.00 92.50 260 LEU A C 1
ATOM 1807 O O . LEU A 1 260 ? 12.051 -17.304 -5.825 1.00 92.50 260 LEU A O 1
ATOM 1811 N N . SER A 1 261 ? 11.927 -15.632 -7.321 1.00 93.19 261 SER A N 1
ATOM 1812 C CA . SER A 1 261 ? 13.371 -15.521 -7.553 1.00 93.19 261 SER A CA 1
ATOM 1813 C C . SER A 1 261 ? 14.139 -15.200 -6.273 1.00 93.19 261 SER A C 1
ATOM 1815 O O . SER A 1 261 ? 15.178 -15.806 -6.025 1.00 93.19 261 SER A O 1
ATOM 1817 N N . PHE A 1 262 ? 13.628 -14.295 -5.434 1.00 93.94 262 PHE A N 1
ATOM 1818 C CA . PHE A 1 262 ? 14.246 -13.996 -4.144 1.00 93.94 262 PHE A CA 1
ATOM 1819 C C . PHE A 1 262 ? 14.276 -15.229 -3.238 1.00 93.94 262 PHE A C 1
ATOM 1821 O O . PHE A 1 262 ? 15.304 -15.489 -2.621 1.00 93.94 262 PHE A O 1
ATOM 1828 N N . GLY A 1 263 ? 13.189 -16.012 -3.204 1.00 93.69 263 GLY A N 1
ATOM 1829 C CA . GLY A 1 263 ? 13.118 -17.268 -2.450 1.00 93.69 263 GLY A CA 1
ATOM 1830 C C . GLY A 1 263 ? 14.137 -18.308 -2.934 1.00 93.69 263 GLY A C 1
ATOM 1831 O O . GLY A 1 263 ? 14.887 -18.881 -2.143 1.00 93.69 263 GLY A O 1
ATOM 1832 N N . ASN A 1 264 ? 14.231 -18.491 -4.252 1.00 94.06 264 ASN A N 1
ATOM 1833 C CA . ASN A 1 264 ? 15.214 -19.388 -4.859 1.00 94.06 264 ASN A CA 1
ATOM 1834 C C . ASN A 1 264 ? 16.651 -18.953 -4.542 1.00 94.06 264 ASN A C 1
ATOM 1836 O O . ASN A 1 264 ? 17.463 -19.780 -4.137 1.00 94.06 264 ASN A O 1
ATOM 1840 N N . TRP A 1 265 ? 16.951 -17.656 -4.656 1.00 95.44 265 TRP A N 1
ATOM 1841 C CA . TRP A 1 265 ? 18.278 -17.102 -4.374 1.00 95.44 265 TRP A CA 1
ATOM 1842 C C . TRP A 1 265 ? 18.726 -17.345 -2.926 1.00 95.44 265 TRP A C 1
ATOM 1844 O O . TRP A 1 265 ? 19.856 -17.760 -2.686 1.00 95.44 265 TRP A O 1
ATOM 1854 N N . ARG A 1 266 ? 17.829 -17.158 -1.949 1.00 95.31 266 ARG A N 1
ATOM 1855 C CA . ARG A 1 266 ? 18.119 -17.423 -0.525 1.00 95.31 266 ARG A CA 1
ATOM 1856 C C . ARG A 1 266 ? 18.018 -18.902 -0.127 1.00 95.31 266 ARG A C 1
ATOM 1858 O O . ARG A 1 266 ? 18.139 -19.212 1.061 1.00 95.31 266 ARG A O 1
ATOM 1865 N N . GLY A 1 267 ? 17.730 -19.794 -1.079 1.00 96.06 267 GLY A N 1
ATOM 1866 C CA . GLY A 1 267 ? 17.597 -21.236 -0.860 1.00 96.06 267 GLY A CA 1
ATOM 1867 C C . GLY A 1 267 ? 16.388 -21.650 -0.013 1.00 96.06 267 GLY A C 1
ATOM 1868 O O . GLY A 1 267 ? 16.418 -22.716 0.598 1.00 96.06 267 GLY A O 1
ATOM 1869 N N . ARG A 1 268 ? 15.341 -20.817 0.080 1.00 95.25 268 ARG A N 1
ATOM 1870 C CA . ARG A 1 268 ? 14.100 -21.148 0.803 1.00 95.25 268 ARG A CA 1
ATOM 1871 C C . ARG A 1 268 ? 12.892 -20.377 0.256 1.00 95.25 268 ARG A C 1
ATOM 1873 O O . ARG A 1 268 ? 13.028 -19.189 -0.039 1.00 95.25 268 ARG A O 1
ATOM 1880 N N . PRO A 1 269 ? 11.699 -20.990 0.180 1.00 95.94 269 PRO A N 1
ATOM 1881 C CA . PRO A 1 269 ? 10.480 -20.292 -0.224 1.00 95.94 269 PRO A CA 1
ATOM 1882 C C . PRO A 1 269 ? 10.157 -19.077 0.660 1.00 95.94 269 PRO A C 1
ATOM 1884 O O . PRO A 1 269 ? 10.574 -19.002 1.816 1.00 95.94 269 PRO A O 1
ATOM 1887 N N . ASN A 1 270 ? 9.368 -18.145 0.125 1.00 96.38 270 ASN A N 1
ATOM 1888 C CA . ASN A 1 270 ? 8.819 -17.032 0.900 1.00 96.38 270 ASN A CA 1
ATOM 1889 C C . ASN A 1 270 ? 7.506 -17.441 1.565 1.00 96.38 270 ASN A C 1
ATOM 1891 O O . ASN A 1 270 ? 6.618 -17.958 0.891 1.00 96.38 270 ASN A O 1
ATOM 1895 N N . ASP A 1 271 ? 7.359 -17.134 2.850 1.00 97.12 271 ASP A N 1
ATOM 1896 C CA . ASP A 1 271 ? 6.092 -17.244 3.579 1.00 97.12 271 ASP A CA 1
ATOM 1897 C C . ASP A 1 271 ? 5.158 -16.086 3.258 1.00 97.12 271 ASP A C 1
ATOM 1899 O O . ASP A 1 271 ? 3.944 -16.269 3.204 1.00 97.12 271 ASP A O 1
ATOM 1903 N N . VAL A 1 272 ? 5.731 -14.893 3.064 1.00 96.94 272 VAL A N 1
ATOM 1904 C CA . VAL A 1 272 ? 4.980 -13.666 2.801 1.00 96.94 272 VAL A CA 1
ATOM 1905 C C . VAL A 1 272 ? 5.452 -12.960 1.538 1.00 96.94 272 VAL A C 1
ATOM 1907 O O . VAL A 1 272 ? 6.633 -12.973 1.191 1.00 96.94 272 VAL A O 1
ATOM 1910 N N . ALA A 1 273 ? 4.519 -12.300 0.865 1.00 96.75 273 ALA A N 1
ATOM 1911 C CA . ALA A 1 273 ? 4.813 -11.327 -0.174 1.00 96.75 273 ALA A CA 1
ATOM 1912 C C . ALA A 1 273 ? 4.131 -10.015 0.188 1.00 96.75 273 ALA A C 1
ATOM 1914 O O . ALA A 1 273 ? 2.941 -9.988 0.504 1.00 96.75 273 ALA A O 1
ATOM 1915 N N . HIS A 1 274 ? 4.887 -8.927 0.161 1.00 97.06 274 HIS A N 1
ATOM 1916 C CA . HIS A 1 274 ? 4.348 -7.612 0.471 1.00 97.06 274 HIS A CA 1
ATOM 1917 C C . HIS A 1 274 ? 3.874 -6.926 -0.805 1.00 97.06 274 HIS A C 1
ATOM 1919 O O . HIS A 1 274 ? 4.493 -7.055 -1.858 1.00 97.06 274 HIS A O 1
ATOM 1925 N N . VAL A 1 275 ? 2.744 -6.233 -0.721 1.00 95.38 275 VAL A N 1
ATOM 1926 C CA . VAL A 1 275 ? 2.138 -5.494 -1.822 1.00 95.38 275 VAL A CA 1
ATOM 1927 C C . VAL A 1 275 ? 1.510 -4.190 -1.322 1.00 95.38 275 VAL A C 1
ATOM 1929 O O . VAL A 1 275 ? 1.074 -4.066 -0.179 1.00 95.38 275 VAL A O 1
ATOM 1932 N N . PHE A 1 276 ? 1.431 -3.211 -2.215 1.00 93.56 276 PHE A N 1
ATOM 1933 C CA . PHE A 1 276 ? 0.698 -1.953 -2.041 1.00 93.56 276 PHE A CA 1
ATOM 1934 C C . PHE A 1 276 ? -0.491 -1.874 -2.995 1.00 93.56 276 PHE A C 1
ATOM 1936 O O . PHE A 1 276 ? -0.411 -2.341 -4.129 1.00 93.56 276 PHE A O 1
ATOM 1943 N N . THR A 1 277 ? -1.571 -1.232 -2.574 1.00 91.19 277 THR A N 1
ATOM 1944 C CA . THR A 1 277 ? -2.746 -1.020 -3.426 1.00 91.19 277 THR A CA 1
ATOM 1945 C C . THR A 1 277 ? -2.690 0.304 -4.181 1.00 91.19 277 THR A C 1
ATOM 1947 O O . THR A 1 277 ? -1.855 1.181 -3.920 1.00 91.19 277 THR A O 1
ATOM 1950 N N . VAL A 1 278 ? -3.591 0.454 -5.154 1.00 89.12 278 VAL A N 1
ATOM 1951 C CA . VAL A 1 278 ? -3.778 1.716 -5.867 1.00 89.12 278 VAL A CA 1
ATOM 1952 C C . VAL A 1 278 ? -4.392 2.749 -4.927 1.00 89.12 278 VAL A C 1
ATOM 1954 O O . VAL A 1 278 ? -5.447 2.534 -4.345 1.00 89.12 278 VAL A O 1
ATOM 1957 N N . ARG A 1 279 ? -3.744 3.912 -4.831 1.00 92.31 279 ARG A N 1
ATOM 1958 C CA . ARG A 1 279 ? -4.128 4.982 -3.896 1.00 92.31 279 ARG A CA 1
ATOM 1959 C C . ARG A 1 279 ? -4.911 6.115 -4.554 1.00 92.31 279 ARG A C 1
ATOM 1961 O O . ARG A 1 279 ? -5.558 6.883 -3.863 1.00 92.31 279 ARG A O 1
ATOM 1968 N N . SER A 1 280 ? -4.809 6.262 -5.875 1.00 91.12 280 SER A N 1
ATOM 1969 C CA . SER A 1 280 ? -5.259 7.458 -6.608 1.00 91.12 280 SER A CA 1
ATOM 1970 C C . SER A 1 280 ? -6.462 7.228 -7.526 1.00 91.12 280 SER A C 1
ATOM 1972 O O . SER A 1 280 ? -6.858 8.146 -8.230 1.00 91.12 280 SER A O 1
ATOM 1974 N N . LYS A 1 281 ? -7.026 6.014 -7.566 1.00 91.56 281 LYS A N 1
ATOM 1975 C CA . LYS A 1 281 ? -8.162 5.658 -8.440 1.00 91.56 281 LYS A CA 1
ATOM 1976 C C . LYS A 1 281 ? -9.483 5.522 -7.662 1.00 91.56 281 LYS A C 1
ATOM 1978 O O . LYS A 1 281 ? -10.365 4.765 -8.055 1.00 91.56 281 LYS A O 1
ATOM 1983 N N . GLY A 1 282 ? -9.604 6.256 -6.555 1.00 95.19 282 GLY A N 1
ATOM 1984 C CA . GLY A 1 282 ? -10.798 6.281 -5.710 1.00 95.19 282 GLY A CA 1
ATOM 1985 C C . GLY A 1 282 ? -11.041 4.992 -4.921 1.00 95.19 282 GLY A C 1
ATOM 1986 O O . GLY A 1 282 ? -10.199 4.095 -4.867 1.00 95.19 282 GLY A O 1
ATOM 1987 N N . TRP A 1 283 ? -12.215 4.925 -4.290 1.00 96.56 283 TRP A N 1
ATOM 1988 C CA . TRP A 1 283 ? -12.571 3.863 -3.347 1.00 96.56 283 TRP A CA 1
ATOM 1989 C C . TRP A 1 283 ? -12.595 2.470 -3.972 1.00 96.56 283 TRP A C 1
ATOM 1991 O O . TRP A 1 283 ? -11.992 1.562 -3.411 1.00 96.56 283 TRP A O 1
ATOM 2001 N N . SER A 1 284 ? -13.223 2.298 -5.140 1.00 95.00 284 SER A N 1
ATOM 2002 C CA . SER A 1 284 ? -13.358 0.976 -5.778 1.00 95.00 284 SER A CA 1
ATOM 2003 C C . SER A 1 284 ? -12.001 0.302 -6.007 1.00 95.00 284 SER A C 1
ATOM 2005 O O . SER A 1 284 ? -11.810 -0.835 -5.590 1.00 95.00 284 SER A O 1
ATOM 2007 N N . ALA A 1 285 ? -11.016 1.018 -6.559 1.00 92.19 285 ALA A N 1
ATOM 2008 C CA . ALA A 1 285 ? -9.682 0.459 -6.792 1.00 92.19 285 ALA A CA 1
ATOM 2009 C C . ALA A 1 285 ? -8.908 0.143 -5.497 1.00 92.19 285 ALA A C 1
ATOM 2011 O O . ALA A 1 285 ? -7.995 -0.681 -5.510 1.00 92.19 285 ALA A O 1
ATOM 2012 N N . MET A 1 286 ? -9.248 0.813 -4.396 1.00 95.12 286 MET A N 1
ATOM 2013 C CA . MET A 1 286 ? -8.594 0.640 -3.104 1.00 95.12 286 MET A CA 1
ATOM 2014 C C . MET A 1 286 ? -9.166 -0.553 -2.326 1.00 95.12 286 MET A C 1
ATOM 2016 O O . MET A 1 286 ? -8.398 -1.317 -1.742 1.00 95.12 286 MET A O 1
ATOM 2020 N N . VAL A 1 287 ? -10.493 -0.739 -2.339 1.00 97.06 287 VAL A N 1
ATOM 2021 C CA . VAL A 1 287 ? -11.177 -1.810 -1.584 1.00 97.06 287 VAL A CA 1
ATOM 2022 C C . VAL A 1 287 ? -11.484 -3.057 -2.405 1.00 97.06 287 VAL A C 1
ATOM 2024 O O . VAL A 1 287 ? -11.817 -4.092 -1.845 1.00 97.06 287 VAL A O 1
ATOM 2027 N N . GLU A 1 288 ? -11.284 -3.007 -3.716 1.00 96.75 288 GLU A N 1
ATOM 2028 C CA . GLU A 1 288 ? -11.246 -4.184 -4.584 1.00 96.75 288 GLU A CA 1
ATOM 2029 C C . GLU A 1 288 ? -9.941 -4.182 -5.396 1.00 96.75 288 GLU A C 1
ATOM 2031 O O . GLU A 1 288 ? -9.965 -4.004 -6.619 1.00 96.75 288 GLU A O 1
ATOM 2036 N N . PRO A 1 289 ? -8.768 -4.328 -4.746 1.00 93.44 289 PRO A N 1
ATOM 2037 C CA . PRO A 1 289 ? -7.470 -4.173 -5.397 1.00 93.44 289 PRO A CA 1
ATOM 2038 C C . PRO A 1 289 ? -7.126 -5.387 -6.275 1.00 93.44 289 PRO A C 1
ATOM 2040 O O . PRO A 1 289 ? -6.220 -6.164 -5.967 1.00 93.44 289 PRO A O 1
ATOM 2043 N N . ARG A 1 290 ? -7.848 -5.549 -7.394 1.00 90.94 290 ARG A N 1
ATOM 2044 C CA . ARG A 1 290 ? -7.595 -6.586 -8.412 1.00 90.94 290 ARG A CA 1
ATOM 2045 C C . ARG A 1 290 ? -6.144 -6.557 -8.868 1.00 90.94 290 ARG A C 1
ATOM 2047 O O . ARG A 1 290 ? -5.470 -7.578 -8.845 1.00 90.94 290 ARG A O 1
ATOM 2054 N N . TRP A 1 291 ? -5.616 -5.366 -9.134 1.00 86.81 291 TRP A N 1
ATOM 2055 C CA . TRP A 1 291 ? -4.178 -5.145 -9.046 1.00 86.81 291 TRP A CA 1
ATOM 2056 C C . TRP A 1 291 ? -3.840 -4.710 -7.609 1.00 86.81 291 TRP A C 1
ATOM 2058 O O . TRP A 1 291 ? -4.423 -3.729 -7.137 1.00 86.81 291 TRP A O 1
ATOM 2068 N N . PRO A 1 292 ? -2.931 -5.391 -6.890 1.00 86.94 292 PRO A N 1
ATOM 2069 C CA . PRO A 1 292 ? -2.017 -6.430 -7.371 1.00 86.94 292 PRO A CA 1
ATOM 2070 C C . PRO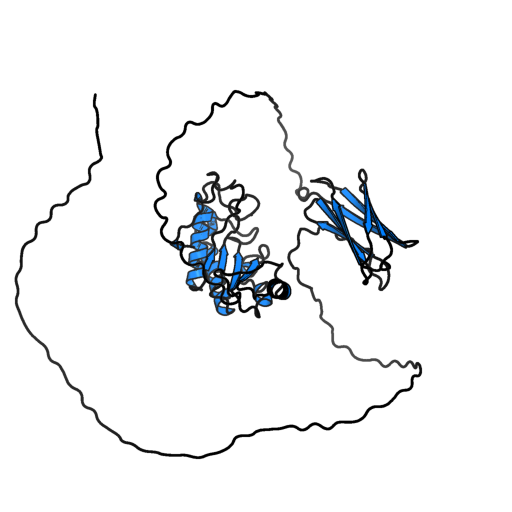 A 1 292 ? -2.480 -7.877 -7.126 1.00 86.94 292 PRO A C 1
ATOM 2072 O O . PRO A 1 292 ? -1.758 -8.794 -7.505 1.00 86.94 292 PRO A O 1
ATOM 2075 N N . LEU A 1 293 ? -3.628 -8.124 -6.486 1.00 90.94 293 LEU A N 1
ATOM 2076 C CA . LEU A 1 293 ? -3.993 -9.472 -6.016 1.00 90.94 293 LEU A CA 1
ATOM 2077 C C . LEU A 1 293 ? -4.072 -10.525 -7.136 1.00 90.94 293 LEU A C 1
ATOM 2079 O O . LEU A 1 293 ? -3.681 -11.672 -6.915 1.00 90.94 293 LEU A O 1
ATOM 2083 N N . ASP A 1 294 ? -4.487 -10.138 -8.342 1.00 90.44 294 ASP A N 1
ATOM 2084 C CA . ASP A 1 294 ? -4.532 -11.012 -9.516 1.00 90.44 294 ASP A CA 1
ATOM 2085 C C . ASP A 1 294 ? -3.140 -11.531 -9.913 1.00 90.44 294 ASP A C 1
ATOM 2087 O O . ASP A 1 294 ? -3.010 -12.707 -10.256 1.00 90.44 294 ASP A O 1
ATOM 2091 N N . LEU A 1 295 ? -2.089 -10.709 -9.781 1.00 89.56 295 LEU A N 1
ATOM 2092 C CA . LEU A 1 295 ? -0.698 -11.105 -10.064 1.00 89.56 295 LEU A CA 1
ATOM 2093 C C . LEU A 1 295 ? -0.186 -12.168 -9.086 1.00 89.56 295 LEU A C 1
ATOM 2095 O O . LEU A 1 295 ? 0.743 -12.910 -9.397 1.00 89.56 295 LEU A O 1
ATOM 2099 N N . TYR A 1 296 ? -0.802 -12.253 -7.908 1.00 92.25 296 TYR A N 1
ATOM 2100 C CA . TYR A 1 296 ? -0.394 -13.147 -6.836 1.00 92.25 296 TYR A CA 1
ATOM 2101 C C . TYR A 1 296 ? -1.294 -14.373 -6.696 1.00 92.25 296 TYR A C 1
ATOM 2103 O O . TYR A 1 296 ? -1.084 -15.136 -5.764 1.00 92.25 296 TYR A O 1
ATOM 2111 N N . LYS A 1 297 ? -2.257 -14.642 -7.590 1.00 89.88 297 LYS A N 1
ATOM 2112 C CA . LYS A 1 297 ? -3.150 -15.821 -7.478 1.00 89.88 297 LYS A CA 1
ATOM 2113 C C . LYS A 1 297 ? -2.409 -17.152 -7.281 1.00 89.88 297 LYS A C 1
ATOM 2115 O O . LYS A 1 297 ? -2.868 -17.983 -6.508 1.00 89.88 297 LYS A O 1
ATOM 2120 N N . GLY A 1 298 ? -1.245 -17.327 -7.914 1.00 88.56 298 GLY A N 1
ATOM 2121 C CA . GLY A 1 298 ? -0.403 -18.523 -7.767 1.00 88.56 298 GLY A CA 1
ATOM 2122 C C . GLY A 1 298 ? 0.510 -18.546 -6.531 1.00 88.56 298 GLY A C 1
ATOM 2123 O O . GLY A 1 298 ? 1.196 -19.538 -6.297 1.00 88.56 298 GLY A O 1
ATOM 2124 N N . PHE A 1 299 ? 0.563 -17.471 -5.739 1.00 93.88 299 PHE A N 1
ATOM 2125 C CA . PHE A 1 299 ? 1.399 -17.411 -4.541 1.00 93.88 299 PHE A CA 1
ATOM 2126 C C . PHE A 1 299 ? 0.721 -18.113 -3.362 1.00 93.88 299 PHE A C 1
ATOM 2128 O O . PHE A 1 299 ? -0.330 -17.668 -2.895 1.00 93.88 299 PHE A O 1
ATOM 2135 N N . GLN A 1 300 ? 1.352 -19.179 -2.868 1.00 91.75 300 GLN A N 1
ATOM 2136 C CA . GLN A 1 300 ? 0.837 -20.009 -1.772 1.00 91.75 300 GLN A CA 1
ATOM 2137 C C . GLN A 1 300 ? 1.004 -19.370 -0.384 1.00 91.75 300 GLN A C 1
ATOM 2139 O O . GLN A 1 300 ? 0.345 -19.789 0.563 1.00 91.75 300 GLN A O 1
ATOM 2144 N N . GLY A 1 301 ? 1.891 -18.380 -0.255 1.00 94.25 301 GLY A N 1
ATOM 2145 C CA . GLY A 1 301 ? 2.117 -17.670 1.000 1.00 94.25 301 GLY A CA 1
ATOM 2146 C C . GLY A 1 301 ? 1.064 -16.600 1.297 1.00 94.25 301 GLY A C 1
ATOM 2147 O O . GLY A 1 301 ? 0.136 -16.342 0.520 1.00 94.25 301 GLY A O 1
ATOM 2148 N N . THR A 1 302 ? 1.248 -15.938 2.433 1.00 96.12 302 THR A N 1
ATOM 2149 C CA . THR A 1 302 ? 0.386 -14.865 2.930 1.00 96.12 302 THR A CA 1
ATOM 2150 C C . THR A 1 302 ? 0.740 -13.535 2.264 1.00 96.12 302 THR A C 1
ATOM 2152 O O . THR A 1 302 ? 1.911 -13.196 2.096 1.00 96.12 302 THR A O 1
ATOM 2155 N N . LEU A 1 303 ? -0.263 -12.740 1.889 1.00 96.69 303 LEU A N 1
ATOM 2156 C CA . LEU A 1 303 ? -0.011 -11.377 1.423 1.00 96.69 303 LEU A CA 1
ATOM 2157 C C . LEU A 1 303 ? 0.034 -10.419 2.611 1.00 96.69 303 LEU A C 1
ATOM 2159 O O . LEU A 1 303 ? -0.859 -10.441 3.455 1.00 96.69 303 LEU A O 1
ATOM 2163 N N . ILE A 1 304 ? 1.047 -9.556 2.640 1.00 97.62 304 ILE A N 1
ATOM 2164 C CA . ILE A 1 304 ? 1.017 -8.322 3.426 1.00 97.62 304 ILE A CA 1
ATOM 2165 C C . ILE A 1 304 ? 0.504 -7.234 2.490 1.00 97.62 304 ILE A C 1
ATOM 2167 O O . ILE A 1 304 ? 1.132 -6.958 1.471 1.00 97.62 304 ILE A O 1
ATOM 2171 N N . ILE A 1 305 ? -0.635 -6.625 2.798 1.00 97.31 305 ILE A N 1
ATOM 2172 C CA . ILE A 1 305 ? -1.307 -5.653 1.936 1.00 97.31 305 ILE A CA 1
ATOM 2173 C C . ILE A 1 305 ? -1.295 -4.296 2.636 1.00 97.31 305 ILE A C 1
ATOM 2175 O O . ILE A 1 305 ? -2.040 -4.069 3.587 1.00 97.31 305 ILE A O 1
ATOM 2179 N N . SER A 1 306 ? -0.451 -3.383 2.160 1.00 97.50 306 SER A N 1
ATOM 2180 C CA . SER A 1 306 ? -0.424 -1.997 2.632 1.00 97.50 306 SER A CA 1
ATOM 2181 C C . SER A 1 306 ? -1.588 -1.204 2.045 1.00 97.50 306 SER A C 1
ATOM 2183 O O . SER A 1 306 ? -1.657 -1.025 0.824 1.00 97.50 306 SER A O 1
ATOM 2185 N N . GLN A 1 307 ? -2.455 -0.688 2.915 1.00 96.88 307 GLN A N 1
ATOM 2186 C CA . GLN A 1 307 ? -3.637 0.101 2.564 1.00 96.88 307 GLN A CA 1
ATOM 2187 C C . GLN A 1 307 ? -3.590 1.483 3.232 1.00 96.88 307 GLN A C 1
ATOM 2189 O O . GLN A 1 307 ? -3.334 1.550 4.434 1.00 96.88 307 GLN A O 1
ATOM 2194 N N . PRO A 1 308 ? -3.800 2.594 2.499 1.00 97.31 308 PRO A N 1
ATOM 2195 C CA . PRO A 1 308 ? -3.973 3.900 3.132 1.00 97.31 308 PRO A CA 1
ATOM 2196 C C . PRO A 1 308 ? -5.313 3.930 3.884 1.00 97.31 308 PRO A C 1
ATOM 2198 O O . PRO A 1 308 ? -6.144 3.052 3.683 1.00 97.31 308 PRO A O 1
ATOM 2201 N N . THR A 1 309 ? -5.575 4.929 4.728 1.00 98.19 309 THR A N 1
ATOM 2202 C CA . THR A 1 309 ? -6.869 5.011 5.441 1.00 98.19 309 THR A CA 1
ATOM 2203 C C . THR A 1 309 ? -8.031 5.485 4.553 1.00 98.19 309 THR A C 1
ATOM 2205 O O . THR A 1 309 ? -9.199 5.261 4.875 1.00 98.19 309 THR A O 1
ATOM 2208 N N . PHE A 1 310 ? -7.725 6.104 3.412 1.00 98.25 310 PHE A N 1
ATOM 2209 C CA . PHE A 1 310 ? -8.670 6.544 2.380 1.00 98.25 310 PHE A CA 1
ATOM 2210 C C . PHE A 1 310 ? -7.919 6.805 1.055 1.00 98.25 310 PHE A C 1
ATOM 2212 O O . PHE A 1 310 ? -6.693 6.943 1.076 1.00 98.25 310 PHE A O 1
ATOM 2219 N N . PRO A 1 311 ? -8.604 6.886 -0.105 1.00 97.56 311 PRO A N 1
ATOM 2220 C CA . PRO A 1 311 ? -7.964 7.212 -1.376 1.00 97.56 311 PRO A CA 1
ATOM 2221 C C . PRO A 1 311 ? -7.477 8.665 -1.418 1.00 97.56 311 PRO A C 1
ATOM 2223 O O . PRO A 1 311 ? -8.109 9.572 -0.871 1.00 97.56 311 PRO A O 1
ATOM 2226 N N . LYS A 1 312 ? -6.384 8.910 -2.144 1.00 95.88 312 LYS A N 1
ATOM 2227 C CA . LYS A 1 312 ? -5.796 10.242 -2.324 1.00 95.88 312 LYS A CA 1
ATOM 2228 C C . LYS A 1 312 ? -6.838 11.204 -2.898 1.00 95.88 312 LYS A C 1
ATOM 2230 O O . LYS A 1 312 ? -7.428 10.926 -3.940 1.00 95.88 312 LYS A O 1
ATOM 2235 N N . GLY A 1 313 ? -7.041 12.329 -2.214 1.00 96.06 313 GLY A N 1
ATOM 2236 C CA . GLY A 1 313 ? -8.005 13.364 -2.602 1.00 96.06 313 GLY A CA 1
ATOM 2237 C C . GLY A 1 313 ? -9.476 13.014 -2.344 1.00 96.06 313 GLY A C 1
ATOM 2238 O O . GLY A 1 313 ? -10.343 13.773 -2.758 1.00 96.06 313 GLY A O 1
ATOM 2239 N N . GLN A 1 314 ? -9.781 11.885 -1.689 1.00 95.81 314 GLN A N 1
ATOM 2240 C CA . GLN A 1 314 ? -11.160 11.428 -1.448 1.00 95.81 314 GLN A CA 1
ATOM 2241 C C . GLN A 1 314 ? -11.391 10.958 -0.004 1.00 95.81 314 GLN A C 1
ATOM 2243 O O . GLN A 1 314 ? -12.088 9.969 0.236 1.00 95.81 314 GLN A O 1
ATOM 2248 N N . GLY A 1 315 ? -10.815 11.666 0.966 1.00 96.44 315 GLY A N 1
ATOM 2249 C CA . GLY A 1 315 ? -11.133 11.456 2.371 1.00 96.44 315 GLY A CA 1
ATOM 2250 C C . GLY A 1 315 ? -10.219 12.191 3.338 1.00 96.44 315 GLY A C 1
ATOM 2251 O O . GLY A 1 315 ? -9.342 12.949 2.928 1.00 96.44 315 GLY A O 1
ATOM 2252 N N . ASN A 1 316 ? -10.470 11.981 4.627 1.00 98.19 316 ASN A N 1
ATOM 2253 C CA . ASN A 1 316 ? -9.633 12.442 5.733 1.00 98.19 316 ASN A CA 1
ATOM 2254 C C . ASN A 1 316 ? -9.839 11.545 6.969 1.00 98.19 316 ASN A C 1
ATOM 2256 O O . ASN A 1 316 ? -10.835 10.818 7.064 1.00 98.19 316 ASN A O 1
ATOM 2260 N N . ASN A 1 317 ? -8.902 11.602 7.922 1.00 98.38 317 ASN A N 1
ATOM 2261 C CA . ASN A 1 317 ? -8.957 10.780 9.133 1.00 98.38 317 ASN A CA 1
ATOM 2262 C C . ASN A 1 317 ? -10.160 11.135 10.025 1.00 98.38 317 ASN A C 1
ATOM 2264 O O . ASN A 1 317 ? -10.780 10.221 10.561 1.00 98.38 317 ASN A O 1
ATOM 2268 N N . ALA A 1 318 ? -10.574 12.404 10.114 1.00 98.50 318 ALA A N 1
ATOM 2269 C CA . ALA A 1 318 ? -11.747 12.805 10.897 1.00 98.50 318 ALA A CA 1
ATOM 2270 C C . ALA A 1 318 ? -13.053 12.132 10.423 1.00 98.50 318 ALA A C 1
ATOM 2272 O O . ALA A 1 318 ? -13.823 11.608 11.227 1.00 98.50 318 ALA A O 1
ATOM 2273 N N . ALA A 1 319 ? -13.313 12.118 9.113 1.00 98.69 319 ALA A N 1
ATOM 2274 C CA . ALA A 1 319 ? -14.471 11.449 8.514 1.00 98.69 319 ALA A CA 1
ATOM 2275 C C . ALA A 1 319 ? -14.393 9.927 8.666 1.00 98.69 319 ALA A C 1
ATOM 2277 O O . ALA A 1 319 ? -15.379 9.271 9.013 1.00 98.69 319 ALA A O 1
ATOM 2278 N N . CYS A 1 320 ? -13.197 9.366 8.487 1.00 98.81 320 CYS A N 1
ATOM 2279 C CA . CYS A 1 320 ? -12.949 7.957 8.748 1.00 98.81 320 CYS A CA 1
ATOM 2280 C C . CYS A 1 320 ? -13.241 7.578 10.212 1.00 98.81 320 CYS A C 1
ATOM 2282 O O . CYS A 1 320 ? -13.935 6.595 10.453 1.00 98.81 320 CYS A O 1
ATOM 2284 N N . ALA A 1 321 ? -12.798 8.381 11.186 1.00 98.75 321 ALA A N 1
ATOM 2285 C CA . ALA A 1 321 ? -13.026 8.159 12.616 1.00 98.75 321 ALA A CA 1
ATOM 2286 C C . ALA A 1 321 ? -14.519 8.153 12.992 1.00 98.75 321 ALA A C 1
ATOM 2288 O O . ALA A 1 321 ? -14.939 7.423 13.892 1.00 98.75 321 ALA A O 1
ATOM 2289 N N . ARG A 1 322 ? -15.350 8.903 12.255 1.00 98.62 322 ARG A N 1
ATOM 2290 C CA . ARG A 1 322 ? -16.817 8.876 12.390 1.00 98.62 322 ARG A CA 1
ATOM 2291 C C . ARG A 1 322 ? -17.479 7.647 11.752 1.00 98.62 322 ARG A C 1
ATOM 2293 O O . ARG A 1 322 ? -18.669 7.432 11.957 1.00 98.62 322 ARG A O 1
ATOM 2300 N N . GLY A 1 323 ? -16.726 6.816 11.031 1.00 98.56 323 GLY A N 1
ATOM 2301 C CA . GLY A 1 323 ? -17.214 5.602 10.369 1.00 98.56 323 GLY A CA 1
ATOM 2302 C C . GLY A 1 323 ? -17.808 5.832 8.977 1.00 98.56 323 GLY A C 1
ATOM 2303 O O . GLY A 1 323 ? -18.465 4.951 8.422 1.00 98.56 323 GLY A O 1
ATOM 2304 N N . GLU A 1 324 ? -17.578 6.997 8.361 1.00 98.81 324 GLU A N 1
ATOM 2305 C CA . GLU A 1 324 ? -18.158 7.330 7.048 1.00 98.81 324 GLU A CA 1
ATOM 2306 C C . GLU A 1 324 ? -17.677 6.399 5.917 1.00 98.81 324 GLU A C 1
ATOM 2308 O O . GLU A 1 324 ? -18.312 6.310 4.858 1.00 98.81 324 GLU A O 1
ATOM 2313 N N . TYR A 1 325 ? -16.574 5.677 6.145 1.00 98.75 325 TYR A N 1
ATOM 2314 C CA . TYR A 1 325 ? -15.947 4.765 5.186 1.00 98.75 325 TYR A CA 1
ATOM 2315 C C . TYR A 1 325 ? -16.135 3.280 5.522 1.00 98.75 325 TYR A C 1
ATOM 2317 O O . TYR A 1 325 ? -15.675 2.431 4.759 1.00 98.75 325 TYR A O 1
ATOM 2325 N N . ASP A 1 326 ? -16.854 2.939 6.599 1.00 98.88 326 ASP A N 1
ATOM 2326 C CA . ASP A 1 326 ? -17.014 1.555 7.078 1.00 98.88 326 ASP A CA 1
ATOM 2327 C C . ASP A 1 326 ? -17.523 0.610 5.980 1.00 98.88 326 ASP A C 1
ATOM 2329 O O . ASP A 1 326 ? -17.064 -0.527 5.865 1.00 98.88 326 ASP A O 1
ATOM 2333 N N . ARG A 1 327 ? -18.447 1.081 5.129 1.00 98.81 327 ARG A N 1
ATOM 2334 C CA . ARG A 1 327 ? -18.983 0.284 4.011 1.00 98.81 327 ARG A CA 1
ATOM 2335 C C . ARG A 1 327 ? -17.896 -0.157 3.030 1.00 98.81 327 ARG A C 1
ATOM 2337 O O . ARG A 1 327 ? -17.924 -1.294 2.581 1.00 98.81 327 ARG A O 1
ATOM 2344 N N . TYR A 1 328 ? -16.931 0.713 2.732 1.00 98.75 328 TYR A N 1
ATOM 2345 C CA . TYR A 1 328 ? -15.852 0.402 1.799 1.00 98.75 328 TYR A CA 1
ATOM 2346 C C . TYR A 1 328 ? -14.903 -0.627 2.410 1.00 98.75 328 TYR A C 1
ATOM 2348 O O . TYR A 1 328 ? -14.485 -1.571 1.749 1.00 98.75 328 TYR A O 1
ATOM 2356 N N . TRP A 1 329 ? -14.621 -0.506 3.703 1.00 98.75 329 TRP A N 1
ATOM 2357 C CA . TRP A 1 329 ? -13.750 -1.443 4.405 1.00 98.75 329 TRP A CA 1
ATOM 2358 C C . TRP A 1 329 ? -14.377 -2.827 4.605 1.00 98.75 329 TRP A C 1
ATOM 2360 O O . TRP A 1 329 ? -13.676 -3.834 4.507 1.00 98.75 329 TRP A O 1
ATOM 2370 N N . LYS A 1 330 ? -15.705 -2.902 4.754 1.00 98.88 330 LYS A N 1
ATOM 2371 C CA . LYS A 1 330 ? -16.465 -4.163 4.653 1.00 98.88 330 LYS A CA 1
ATOM 2372 C C . LYS A 1 330 ? -16.387 -4.777 3.253 1.00 98.88 330 LYS A C 1
ATOM 2374 O O . LYS A 1 330 ? -16.250 -5.994 3.117 1.00 98.88 330 LYS A O 1
ATOM 2379 N N . THR A 1 331 ? -16.443 -3.955 2.202 1.00 98.81 331 THR A N 1
ATOM 2380 C CA . THR A 1 331 ? -16.206 -4.430 0.830 1.00 98.81 331 THR A CA 1
ATOM 2381 C C . THR A 1 331 ? -14.809 -5.028 0.700 1.00 98.81 331 THR A C 1
ATOM 2383 O O . THR A 1 331 ? -14.679 -6.102 0.123 1.00 98.81 331 THR A O 1
ATOM 2386 N N . PHE A 1 332 ? -13.787 -4.409 1.300 1.00 98.56 332 PHE A N 1
ATOM 2387 C CA . PHE A 1 332 ? -12.422 -4.935 1.255 1.00 98.56 332 PHE A CA 1
ATOM 2388 C C . PHE A 1 332 ? -12.282 -6.312 1.911 1.00 98.56 332 PHE A C 1
ATOM 2390 O O . PHE A 1 332 ? -11.756 -7.223 1.275 1.00 98.56 332 PHE A O 1
ATOM 2397 N N . GLY A 1 333 ? -12.795 -6.510 3.130 1.00 98.44 333 GLY A N 1
ATOM 2398 C CA . GLY A 1 333 ? -12.753 -7.835 3.765 1.00 98.44 333 GLY A CA 1
ATOM 2399 C C . GLY A 1 333 ? -13.526 -8.889 2.958 1.00 98.44 333 GLY A C 1
ATOM 2400 O O . GLY A 1 333 ? -13.011 -9.969 2.668 1.00 98.44 333 GLY A O 1
ATOM 2401 N N . THR A 1 334 ? -14.717 -8.541 2.461 1.00 98.75 334 THR A N 1
ATOM 2402 C CA . THR A 1 334 ? -15.486 -9.416 1.554 1.00 98.75 334 THR A CA 1
ATOM 2403 C C . THR A 1 334 ? -14.690 -9.770 0.292 1.00 98.75 334 THR A C 1
ATOM 2405 O O . THR A 1 334 ? -14.673 -10.927 -0.131 1.00 98.75 334 THR A O 1
ATOM 2408 N N . PHE A 1 335 ? -13.998 -8.793 -0.300 1.00 98.19 335 PHE A N 1
ATOM 2409 C CA . PHE A 1 335 ? -13.157 -8.988 -1.476 1.00 98.19 335 PHE A CA 1
ATOM 2410 C C . PHE A 1 335 ? -12.002 -9.951 -1.189 1.00 98.19 335 PHE A C 1
ATOM 2412 O O . PHE A 1 335 ? -11.785 -10.873 -1.976 1.00 98.19 335 PHE A O 1
ATOM 2419 N N . LEU A 1 336 ? -11.292 -9.796 -0.067 1.00 97.62 336 LEU A N 1
ATOM 2420 C CA . LEU A 1 336 ? -10.211 -10.707 0.321 1.00 97.62 336 LEU A CA 1
ATOM 2421 C C . LEU A 1 336 ? -10.715 -12.145 0.449 1.00 97.62 336 LEU A C 1
ATOM 2423 O O . LEU A 1 336 ? -10.162 -13.051 -0.179 1.00 97.62 336 LEU A O 1
ATOM 2427 N N . LYS A 1 337 ? -11.809 -12.350 1.185 1.00 96.56 337 LYS A N 1
ATOM 2428 C CA . LYS A 1 337 ? -12.419 -13.670 1.363 1.00 96.56 337 LYS A CA 1
ATOM 2429 C C . LYS A 1 337 ? -12.818 -14.308 0.031 1.00 96.56 337 LYS A C 1
ATOM 2431 O O . LYS A 1 337 ? -12.438 -15.445 -0.245 1.00 96.56 337 LYS A O 1
ATOM 2436 N N . ASN A 1 338 ? -13.511 -13.560 -0.828 1.00 96.69 338 ASN A N 1
ATOM 2437 C CA . ASN A 1 338 ? -13.983 -14.051 -2.126 1.00 96.69 338 ASN A CA 1
ATOM 2438 C C . ASN A 1 338 ? -12.848 -14.360 -3.116 1.00 96.69 338 ASN A C 1
ATOM 2440 O O . ASN A 1 338 ? -13.066 -15.087 -4.081 1.00 96.69 338 ASN A O 1
ATOM 2444 N N . ASN A 1 339 ? -11.642 -13.838 -2.879 1.00 95.69 339 ASN A N 1
ATOM 2445 C CA . ASN A 1 339 ? -10.464 -14.074 -3.714 1.00 95.69 339 ASN A CA 1
ATOM 2446 C C . ASN A 1 339 ? -9.433 -15.006 -3.048 1.00 95.69 339 ASN A C 1
ATOM 2448 O O . ASN A 1 339 ? -8.278 -15.041 -3.471 1.00 95.69 339 ASN A O 1
ATOM 2452 N N . GLY A 1 340 ? -9.825 -15.761 -2.012 1.00 94.62 340 GLY A N 1
ATOM 2453 C CA . GLY A 1 340 ? -8.950 -16.740 -1.354 1.00 94.62 340 GLY A CA 1
ATOM 2454 C C . GLY A 1 340 ? -7.817 -16.108 -0.538 1.00 94.62 340 GLY A C 1
ATOM 2455 O O . GLY A 1 340 ? -6.735 -16.680 -0.426 1.00 94.62 340 GLY A O 1
ATOM 2456 N N . ARG A 1 341 ? -8.039 -14.903 0.002 1.00 96.00 341 ARG A N 1
ATOM 2457 C CA . ARG A 1 341 ? -7.042 -14.088 0.716 1.00 96.00 341 ARG A CA 1
ATOM 2458 C C . ARG A 1 341 ? -7.464 -13.688 2.135 1.00 96.00 341 ARG A C 1
ATOM 2460 O O . ARG A 1 341 ? -6.884 -12.749 2.671 1.00 96.00 341 ARG A O 1
ATOM 2467 N N . ALA A 1 342 ? -8.398 -14.422 2.745 1.00 94.19 342 ALA A N 1
ATOM 2468 C CA . ALA A 1 342 ? -8.960 -14.131 4.070 1.00 94.19 342 ALA A CA 1
ATOM 2469 C C . ALA A 1 342 ? -7.893 -13.920 5.175 1.00 94.19 342 ALA A C 1
ATOM 2471 O O . ALA A 1 342 ? -7.852 -12.920 5.878 1.00 94.19 342 ALA A O 1
ATOM 2472 N N . ALA A 1 343 ? -6.912 -14.821 5.261 1.00 91.94 343 ALA A N 1
ATOM 2473 C CA . ALA A 1 343 ? -5.846 -14.759 6.267 1.00 91.94 343 ALA A CA 1
ATOM 2474 C C . ALA A 1 343 ? -4.672 -13.814 5.908 1.00 91.94 343 ALA A C 1
ATOM 2476 O O . ALA A 1 343 ? -3.541 -14.030 6.353 1.00 91.94 343 ALA A O 1
ATOM 2477 N N . SER A 1 344 ? -4.896 -12.799 5.066 1.00 97.12 344 SER A N 1
ATOM 2478 C CA . SER A 1 344 ? -3.861 -11.809 4.733 1.00 97.12 344 SER A CA 1
ATOM 2479 C C . SER A 1 344 ? -3.512 -10.931 5.939 1.00 97.12 344 SER A C 1
ATOM 2481 O O . SER A 1 344 ? -4.299 -10.774 6.872 1.00 97.12 344 SER A O 1
ATOM 2483 N N . ILE A 1 345 ? -2.328 -10.323 5.908 1.00 98.25 345 ILE A N 1
ATOM 2484 C CA . ILE A 1 345 ? -1.928 -9.285 6.862 1.00 98.25 345 ILE A CA 1
ATOM 2485 C C . ILE A 1 345 ? -2.229 -7.936 6.213 1.00 98.25 345 ILE A C 1
ATOM 2487 O O . ILE A 1 345 ? -1.682 -7.622 5.159 1.00 98.25 345 ILE A O 1
ATOM 2491 N N . VAL A 1 346 ? -3.098 -7.127 6.806 1.00 98.38 346 VAL A N 1
ATOM 2492 C CA . VAL A 1 346 ? -3.466 -5.809 6.280 1.00 98.38 346 VAL A CA 1
ATOM 2493 C C . VAL A 1 346 ? -2.779 -4.732 7.101 1.00 98.38 346 VAL A C 1
ATOM 2495 O O . VAL A 1 346 ? -3.078 -4.542 8.278 1.00 98.38 346 VAL A O 1
ATOM 2498 N N . ARG A 1 347 ? -1.874 -4.004 6.450 1.00 98.44 347 ARG A N 1
ATOM 2499 C CA . ARG A 1 347 ? -1.064 -2.943 7.044 1.00 98.44 347 ARG A CA 1
ATOM 2500 C C . ARG A 1 347 ? -1.709 -1.593 6.774 1.00 98.44 347 ARG A C 1
ATOM 2502 O O . ARG A 1 347 ? -1.565 -1.033 5.683 1.00 98.44 347 ARG A O 1
ATOM 2509 N N . ILE A 1 348 ? -2.482 -1.116 7.744 1.00 98.38 348 ILE A N 1
ATOM 2510 C CA . ILE A 1 348 ? -3.338 0.066 7.601 1.00 98.38 348 ILE A CA 1
ATOM 2511 C C . ILE A 1 348 ? -2.521 1.324 7.896 1.00 98.38 348 ILE A C 1
ATOM 2513 O O . ILE A 1 348 ? -1.863 1.411 8.928 1.00 98.38 348 ILE A O 1
ATOM 2517 N N . GLY A 1 349 ? -2.595 2.313 7.004 1.00 97.50 349 GLY A N 1
ATOM 2518 C CA . GLY A 1 349 ? -2.041 3.649 7.220 1.00 97.50 349 GLY A CA 1
ATOM 2519 C C . GLY A 1 349 ? -0.555 3.633 7.567 1.00 97.50 349 GLY A C 1
ATOM 2520 O O . GLY A 1 349 ? -0.148 4.309 8.505 1.00 97.50 349 GLY A O 1
ATOM 2521 N N . TRP A 1 350 ? 0.248 2.835 6.857 1.00 96.56 350 TRP A N 1
ATOM 2522 C CA . TRP A 1 350 ? 1.669 2.671 7.175 1.00 96.56 350 TRP A CA 1
ATOM 2523 C C . TRP A 1 350 ? 2.394 4.019 7.264 1.00 96.56 350 TRP A C 1
ATOM 2525 O O . TRP A 1 350 ? 2.087 4.946 6.509 1.00 96.56 350 TRP A O 1
ATOM 2535 N N . GLU A 1 351 ? 3.360 4.104 8.183 1.00 96.81 351 GLU A N 1
ATOM 2536 C CA . GLU A 1 351 ? 4.203 5.295 8.389 1.00 96.81 351 GLU A CA 1
ATOM 2537 C C . GLU A 1 351 ? 3.411 6.586 8.640 1.00 96.81 351 GLU A C 1
ATOM 2539 O O . GLU A 1 351 ? 3.856 7.685 8.312 1.00 96.81 351 GLU A O 1
ATOM 2544 N N . PHE A 1 352 ? 2.234 6.464 9.259 1.00 97.75 352 PHE A N 1
ATOM 2545 C CA . PHE A 1 352 ? 1.381 7.598 9.613 1.00 97.75 352 PHE A CA 1
ATOM 2546 C C . PHE A 1 352 ? 2.079 8.655 10.477 1.00 97.75 352 PHE A C 1
ATOM 2548 O O . PHE A 1 352 ? 1.567 9.762 10.607 1.00 97.75 352 PHE A O 1
ATOM 2555 N N . ASN A 1 353 ? 3.192 8.307 11.123 1.00 97.31 353 ASN A N 1
ATOM 2556 C CA . ASN A 1 353 ? 3.931 9.185 12.016 1.00 97.31 353 ASN A CA 1
ATOM 2557 C C . ASN A 1 353 ? 4.844 10.189 11.288 1.00 97.31 353 ASN A C 1
ATOM 2559 O O . ASN A 1 353 ? 5.417 11.064 11.932 1.00 97.31 353 ASN A O 1
ATOM 2563 N N . GLY A 1 354 ? 4.975 10.093 9.962 1.00 95.38 354 GLY A N 1
ATOM 2564 C CA . GLY A 1 354 ? 5.626 11.101 9.123 1.00 95.38 354 GLY A CA 1
ATOM 2565 C C . GLY A 1 354 ? 4.627 12.061 8.471 1.00 95.38 354 GLY A C 1
ATOM 2566 O O . GLY A 1 354 ? 3.464 11.724 8.298 1.00 95.38 354 GLY A O 1
ATOM 2567 N N . THR A 1 355 ? 5.073 13.244 8.043 1.00 93.69 355 THR A N 1
ATOM 2568 C CA . THR A 1 355 ? 4.230 14.232 7.329 1.00 93.69 355 THR A CA 1
ATOM 2569 C C . THR A 1 355 ? 4.157 14.004 5.814 1.00 93.69 355 THR A C 1
ATOM 2571 O O . THR A 1 355 ? 3.352 14.622 5.126 1.00 93.69 355 THR A O 1
ATOM 2574 N N . PHE A 1 356 ? 4.970 13.090 5.281 1.00 93.12 356 PHE A N 1
ATOM 2575 C CA . PHE A 1 356 ? 5.047 12.754 3.853 1.00 93.12 356 PHE A CA 1
ATOM 2576 C C . PHE A 1 356 ? 3.908 11.839 3.367 1.00 93.12 356 PHE A C 1
ATOM 2578 O O . PHE A 1 356 ? 3.712 11.664 2.162 1.00 93.12 356 PHE A O 1
ATOM 2585 N N . MET A 1 357 ? 3.136 11.252 4.285 1.00 95.62 357 MET A N 1
ATOM 2586 C CA . MET A 1 357 ? 1.971 10.432 3.953 1.00 95.62 357 MET A CA 1
ATOM 2587 C C . MET A 1 357 ? 0.696 11.265 4.027 1.00 95.62 357 MET A C 1
ATOM 2589 O O . MET A 1 357 ? 0.377 11.791 5.077 1.00 95.62 357 MET A O 1
ATOM 2593 N N . TYR A 1 358 ? -0.125 11.323 2.976 1.00 96.94 358 TYR A N 1
ATOM 2594 C CA . TYR A 1 358 ? -1.368 12.120 3.028 1.00 96.94 358 TYR A CA 1
ATOM 2595 C C . TYR A 1 358 ? -2.438 11.568 4.000 1.00 96.94 358 TYR A C 1
ATOM 2597 O O . TYR A 1 358 ? -3.444 12.226 4.245 1.00 96.94 358 TYR A O 1
ATOM 2605 N N . TRP A 1 359 ? -2.246 10.356 4.530 1.00 97.25 359 TRP A N 1
ATOM 2606 C CA . TRP A 1 359 ? -3.057 9.755 5.599 1.00 97.25 359 TRP A CA 1
ATOM 2607 C C . TRP A 1 359 ? -2.414 9.886 6.986 1.00 97.25 359 TRP A C 1
ATOM 2609 O O . TRP A 1 359 ? -2.846 9.197 7.913 1.00 97.25 359 TRP A O 1
ATOM 2619 N N . HIS A 1 360 ? -1.365 10.704 7.125 1.00 97.50 360 HIS A N 1
ATOM 2620 C CA . HIS A 1 360 ? -0.620 10.869 8.370 1.00 97.50 360 HIS A CA 1
ATOM 2621 C C . HIS A 1 360 ? -1.527 11.179 9.566 1.00 97.50 360 HIS A C 1
ATOM 2623 O O . HIS A 1 360 ? -2.644 11.686 9.426 1.00 97.50 360 HIS A O 1
ATOM 2629 N N . ALA A 1 361 ? -1.029 10.889 10.763 1.00 97.81 361 ALA A N 1
ATOM 2630 C CA . ALA A 1 361 ? -1.730 11.229 11.985 1.00 97.81 361 ALA A CA 1
ATOM 2631 C C . ALA A 1 361 ? -1.928 12.739 12.125 1.00 97.81 361 ALA A C 1
ATOM 2633 O O . ALA A 1 361 ? -1.095 13.548 11.713 1.00 97.81 361 ALA A O 1
ATOM 2634 N N . ASP A 1 362 ? -3.045 13.114 12.735 1.00 97.62 362 ASP A N 1
ATOM 2635 C CA . ASP A 1 362 ? -3.248 14.456 13.256 1.00 97.62 362 ASP A CA 1
ATOM 2636 C C . ASP A 1 362 ? -2.282 14.736 14.423 1.00 97.62 362 ASP A C 1
ATOM 2638 O O . ASP A 1 362 ? -1.664 13.830 14.987 1.00 97.62 362 ASP A O 1
ATOM 2642 N N . ASN A 1 363 ? -2.168 16.006 14.824 1.00 97.38 363 ASN A N 1
ATOM 2643 C CA . ASN A 1 363 ? -1.247 16.422 15.888 1.00 97.38 363 ASN A CA 1
ATOM 2644 C C . ASN A 1 363 ? -1.466 15.673 17.211 1.00 97.38 363 ASN A C 1
ATOM 2646 O O . ASN A 1 363 ? -0.498 15.448 17.935 1.00 97.38 363 ASN A O 1
ATOM 2650 N N . ALA A 1 364 ? -2.713 15.317 17.533 1.00 96.94 364 ALA A N 1
ATOM 2651 C CA . ALA A 1 364 ? -3.050 14.578 18.745 1.00 96.94 364 ALA A CA 1
ATOM 2652 C C . ALA A 1 364 ? -2.998 13.051 18.541 1.00 96.94 364 ALA A C 1
ATOM 2654 O O . ALA A 1 364 ? -3.002 12.305 19.517 1.00 96.94 364 ALA A O 1
ATOM 2655 N N . GLY A 1 365 ? -2.955 12.581 17.291 1.00 97.62 365 GLY A N 1
ATOM 2656 C CA . GLY A 1 365 ? -3.054 11.172 16.908 1.00 97.62 365 GLY A CA 1
ATOM 2657 C C . GLY A 1 365 ? -4.452 10.575 17.052 1.00 97.62 365 GLY A C 1
ATOM 2658 O O . GLY A 1 365 ? -4.643 9.394 16.762 1.00 97.62 365 GLY A O 1
ATOM 2659 N N . THR A 1 366 ? -5.432 11.355 17.510 1.00 98.19 366 THR A N 1
ATOM 2660 C CA . THR A 1 366 ? -6.757 10.859 17.890 1.00 98.19 366 THR A CA 1
ATOM 2661 C C . THR A 1 366 ? -7.596 10.460 16.687 1.00 98.19 366 THR A C 1
ATOM 2663 O O . THR A 1 366 ? -8.249 9.419 16.721 1.00 98.19 366 THR A O 1
ATOM 2666 N N . GLU A 1 367 ? -7.558 11.244 15.609 1.00 98.50 367 GLU A N 1
ATOM 2667 C CA . GLU A 1 367 ? -8.365 10.971 14.421 1.00 98.50 367 GLU A CA 1
ATOM 2668 C C . GLU A 1 367 ? -7.823 9.757 13.680 1.00 98.50 367 GLU A C 1
ATOM 2670 O O . GLU A 1 367 ? -8.593 8.891 13.272 1.00 98.50 367 GLU A O 1
ATOM 2675 N N . PHE A 1 368 ? -6.497 9.654 13.545 1.00 98.62 368 PHE A N 1
ATOM 2676 C CA . PHE A 1 368 ? -5.887 8.466 12.951 1.00 98.62 368 PHE A CA 1
ATOM 2677 C C . PHE A 1 368 ? -6.175 7.219 13.779 1.00 98.62 368 PHE A C 1
ATOM 2679 O O . PHE A 1 368 ? -6.590 6.204 13.223 1.00 98.62 368 PHE A O 1
ATOM 2686 N N . ARG A 1 369 ? -6.006 7.298 15.105 1.00 98.75 369 ARG A N 1
ATOM 2687 C CA . ARG A 1 369 ? -6.315 6.197 16.020 1.00 98.75 369 ARG A CA 1
ATOM 2688 C C . ARG A 1 369 ? -7.745 5.709 15.824 1.00 98.75 369 ARG A C 1
ATOM 2690 O O . ARG A 1 369 ? -7.966 4.523 15.604 1.00 98.75 369 ARG A O 1
ATOM 2697 N N . ASP A 1 370 ? -8.717 6.612 15.894 1.00 98.88 370 ASP A N 1
ATOM 2698 C CA . ASP A 1 370 ? -10.128 6.235 15.842 1.00 98.88 370 ASP A CA 1
ATOM 2699 C C . ASP A 1 370 ? -10.549 5.807 14.424 1.00 98.88 370 ASP A C 1
ATOM 2701 O O . ASP A 1 370 ? -11.325 4.864 14.274 1.00 98.88 370 ASP A O 1
ATOM 2705 N N . CYS A 1 371 ? -9.952 6.385 13.379 1.00 98.88 371 CYS A N 1
ATOM 2706 C CA . CYS A 1 371 ? -10.061 5.882 12.010 1.00 98.88 371 CYS A CA 1
ATOM 2707 C C . CYS A 1 371 ? -9.529 4.446 11.883 1.00 98.88 371 CYS A C 1
ATOM 2709 O O . CYS A 1 371 ? -10.228 3.576 11.365 1.00 98.88 371 CYS A O 1
ATOM 2711 N N . PHE A 1 372 ? -8.335 4.154 12.405 1.00 98.88 372 PHE A N 1
ATOM 2712 C CA . PHE A 1 372 ? -7.752 2.811 12.377 1.00 98.88 372 PHE A CA 1
ATOM 2713 C C . PHE A 1 372 ? -8.693 1.785 13.017 1.00 98.88 372 PHE A C 1
ATOM 2715 O O . PHE A 1 372 ? -8.930 0.717 12.449 1.00 98.88 372 PHE A O 1
ATOM 2722 N N . ARG A 1 373 ? -9.289 2.127 14.168 1.00 98.94 373 ARG A N 1
ATOM 2723 C CA . ARG A 1 373 ? -10.283 1.284 14.854 1.00 98.94 373 ARG A CA 1
ATOM 2724 C C . ARG A 1 373 ? -11.477 0.962 13.960 1.00 98.94 373 ARG A C 1
ATOM 2726 O O . ARG A 1 373 ? -11.880 -0.201 13.875 1.00 98.94 373 ARG A O 1
ATOM 2733 N N . LYS A 1 374 ? -12.022 1.969 13.267 1.00 98.88 374 LYS A N 1
ATOM 2734 C CA . LYS A 1 374 ? -13.131 1.801 12.314 1.00 98.88 374 LYS A CA 1
ATOM 2735 C C . LYS A 1 374 ? -12.761 0.867 11.168 1.00 98.88 374 LYS A C 1
ATOM 2737 O O . LYS A 1 374 ? -13.498 -0.079 10.898 1.00 98.88 374 LYS A O 1
ATOM 2742 N N . ILE A 1 375 ? -11.587 1.063 10.569 1.00 98.88 375 ILE A N 1
ATOM 2743 C CA . ILE A 1 375 ? -11.085 0.223 9.475 1.00 98.88 375 ILE A CA 1
ATOM 2744 C C . ILE A 1 375 ? -10.909 -1.227 9.937 1.00 98.88 375 ILE A C 1
ATOM 2746 O O . ILE A 1 375 ? -11.482 -2.132 9.330 1.00 98.88 375 ILE A O 1
ATOM 2750 N N . SER A 1 376 ? -10.166 -1.451 11.026 1.00 98.88 376 SER A N 1
ATOM 2751 C CA . SER A 1 376 ? -9.903 -2.785 11.584 1.00 98.88 376 SER A CA 1
ATOM 2752 C C . SER A 1 376 ? -11.207 -3.534 11.880 1.00 98.88 376 SER A C 1
ATOM 2754 O O . SER A 1 376 ? -11.407 -4.656 11.409 1.00 98.88 376 SER A O 1
ATOM 2756 N N . THR A 1 377 ? -12.150 -2.869 12.556 1.00 98.88 377 THR A N 1
ATOM 2757 C CA . THR A 1 377 ? -13.476 -3.425 12.870 1.00 98.88 377 THR A CA 1
ATOM 2758 C C . THR A 1 377 ? -14.259 -3.779 11.606 1.00 98.88 377 THR A C 1
ATOM 2760 O O . THR A 1 377 ? -14.829 -4.867 11.505 1.00 98.88 377 THR A O 1
ATOM 2763 N N . ALA A 1 378 ? -14.295 -2.878 10.622 1.00 98.88 378 ALA A N 1
ATOM 2764 C CA . ALA A 1 378 ? -15.058 -3.066 9.395 1.00 98.88 378 ALA A CA 1
ATOM 2765 C C . ALA A 1 378 ? -14.519 -4.226 8.545 1.00 98.88 378 ALA A C 1
ATOM 2767 O O . ALA A 1 378 ? -15.311 -5.067 8.115 1.00 98.88 378 ALA A O 1
ATOM 2768 N N . ILE A 1 379 ? -13.197 -4.325 8.363 1.00 98.81 379 ILE A N 1
ATOM 2769 C CA . ILE A 1 379 ? -12.578 -5.443 7.634 1.00 98.81 379 ILE A CA 1
ATOM 2770 C C . ILE A 1 379 ? -12.889 -6.757 8.361 1.00 98.81 379 ILE A C 1
ATOM 2772 O O . ILE A 1 379 ? -13.509 -7.644 7.767 1.00 98.81 379 ILE A O 1
ATOM 2776 N N . ARG A 1 380 ? -12.570 -6.846 9.664 1.00 98.75 380 ARG A N 1
ATOM 2777 C CA . ARG A 1 380 ? -12.779 -8.054 10.487 1.00 98.75 380 ARG A CA 1
ATOM 2778 C C . ARG A 1 380 ? -14.241 -8.509 10.538 1.00 98.75 380 ARG A C 1
ATOM 2780 O O . ARG A 1 380 ? -14.503 -9.701 10.658 1.00 98.75 380 ARG A O 1
ATOM 2787 N N . SER A 1 381 ? -15.203 -7.594 10.383 1.00 98.69 381 SER A N 1
ATOM 2788 C CA . SER A 1 381 ? -16.633 -7.944 10.333 1.00 98.69 381 SER A CA 1
ATOM 2789 C C . SER A 1 381 ? -17.041 -8.771 9.104 1.00 98.69 381 SER A C 1
ATOM 2791 O O . SER A 1 381 ? -18.089 -9.411 9.117 1.00 98.69 381 SER A O 1
ATOM 2793 N N . THR A 1 382 ? -16.222 -8.767 8.050 1.00 98.69 382 THR A N 1
ATOM 2794 C CA . THR A 1 382 ? -16.463 -9.521 6.803 1.00 98.69 382 THR A CA 1
ATOM 2795 C C . THR A 1 382 ? -15.376 -10.553 6.508 1.00 98.69 382 THR A C 1
ATOM 2797 O O . THR A 1 382 ? -15.636 -11.542 5.820 1.00 98.69 382 THR A O 1
ATOM 2800 N N . ASP A 1 383 ? -14.196 -10.360 7.092 1.00 98.12 383 ASP A N 1
ATOM 2801 C CA . ASP A 1 383 ? -13.048 -11.251 7.024 1.00 98.12 383 ASP A CA 1
ATOM 2802 C C . ASP A 1 383 ? -12.388 -11.386 8.410 1.00 98.12 383 ASP A C 1
ATOM 2804 O O . ASP A 1 383 ? -11.444 -10.661 8.729 1.00 98.12 383 ASP A O 1
ATOM 2808 N N . PRO A 1 384 ? -12.902 -12.274 9.278 1.00 97.50 384 PRO A N 1
ATOM 2809 C CA . PRO A 1 384 ? -12.402 -12.421 10.645 1.00 97.50 384 PRO A CA 1
ATOM 2810 C C . PRO A 1 384 ? -11.028 -13.108 10.733 1.00 97.50 384 PRO A C 1
ATOM 2812 O O . PRO A 1 384 ? -10.448 -13.154 11.817 1.00 97.50 384 PRO A O 1
ATOM 2815 N N . GLU A 1 385 ? -10.509 -13.666 9.634 1.00 97.06 385 GLU A N 1
ATOM 2816 C CA . GLU A 1 385 ? -9.211 -14.357 9.603 1.00 97.06 385 GLU A CA 1
ATOM 2817 C C . GLU A 1 385 ? -8.036 -13.398 9.375 1.00 97.06 385 GLU A C 1
ATOM 2819 O O . GLU A 1 385 ? -6.887 -13.748 9.673 1.00 97.06 385 GLU A O 1
ATOM 2824 N N . VAL A 1 386 ? -8.326 -12.188 8.887 1.00 97.56 386 VAL A N 1
ATOM 2825 C CA . VAL A 1 386 ? -7.331 -11.157 8.608 1.00 97.56 386 VAL A CA 1
ATOM 2826 C C . VAL A 1 386 ? -6.506 -10.830 9.855 1.00 97.56 386 VAL A C 1
ATOM 2828 O O . VAL A 1 386 ? -7.012 -10.737 10.979 1.00 97.56 386 VAL A O 1
ATOM 2831 N N . LYS A 1 387 ? -5.210 -10.599 9.660 1.00 97.69 387 LYS A N 1
ATOM 2832 C CA . LYS A 1 387 ? -4.337 -10.009 10.682 1.00 97.69 387 LYS A CA 1
ATOM 2833 C C . LYS A 1 387 ? -4.165 -8.531 10.388 1.00 97.69 387 LYS A C 1
ATOM 2835 O O . LYS A 1 387 ? -4.011 -8.157 9.229 1.00 97.69 387 LYS A O 1
ATOM 2840 N N . ILE A 1 388 ? -4.210 -7.694 11.415 1.00 98.50 388 ILE A N 1
ATOM 2841 C CA . ILE A 1 388 ? -4.101 -6.250 11.245 1.00 98.50 388 ILE A CA 1
ATOM 2842 C C . ILE A 1 388 ? -2.704 -5.829 11.692 1.00 98.50 388 ILE A C 1
ATOM 2844 O O . ILE A 1 388 ? -2.217 -6.235 12.734 1.00 98.50 388 ILE A O 1
ATOM 2848 N N . ASP A 1 389 ? -2.019 -5.058 10.861 1.00 98.38 389 ASP A N 1
ATOM 2849 C CA . ASP A 1 389 ? -0.670 -4.577 11.137 1.00 98.38 389 ASP A CA 1
ATOM 2850 C C . ASP A 1 389 ? -0.717 -3.061 11.342 1.00 98.38 389 ASP A C 1
ATOM 2852 O O . ASP A 1 389 ? -1.017 -2.294 10.418 1.00 98.38 389 ASP A O 1
ATOM 2856 N N . TRP A 1 390 ? -0.451 -2.644 12.581 1.00 98.25 390 TRP A N 1
ATOM 2857 C CA . TRP A 1 390 ? -0.176 -1.257 12.930 1.00 98.25 390 TRP A CA 1
ATOM 2858 C C . TRP A 1 390 ? 1.333 -1.036 12.893 1.00 98.25 390 TRP A C 1
ATOM 2860 O O . TRP A 1 390 ? 2.074 -1.503 13.758 1.00 98.25 390 TRP A O 1
ATOM 2870 N N . THR A 1 391 ? 1.779 -0.300 11.879 1.00 96.81 391 THR A N 1
ATOM 2871 C CA . THR A 1 391 ? 3.195 -0.047 11.616 1.00 96.81 391 THR A CA 1
ATOM 2872 C C . THR A 1 391 ? 3.461 1.451 11.530 1.00 96.81 391 THR A C 1
ATOM 2874 O O . THR A 1 391 ? 2.627 2.220 11.043 1.00 96.81 391 THR A O 1
ATOM 2877 N N . PHE A 1 392 ? 4.656 1.864 11.927 1.00 96.12 392 PHE A N 1
ATOM 2878 C CA . PHE A 1 392 ? 5.110 3.248 11.868 1.00 96.12 392 PHE A CA 1
ATOM 2879 C C . PHE A 1 392 ? 6.560 3.304 11.377 1.00 96.12 392 PHE A C 1
ATOM 2881 O O . PHE A 1 392 ? 7.291 2.314 11.430 1.00 96.12 392 PHE A O 1
ATOM 2888 N N . ASN A 1 393 ? 6.966 4.462 10.863 1.00 94.62 393 ASN A N 1
ATOM 2889 C CA . ASN A 1 393 ? 8.334 4.710 10.440 1.00 94.62 393 ASN A CA 1
ATOM 2890 C C . ASN A 1 393 ? 9.256 4.725 11.670 1.00 94.62 393 ASN A C 1
ATOM 2892 O O . ASN A 1 393 ? 8.926 5.353 12.676 1.00 94.62 393 ASN A O 1
ATOM 2896 N N . ALA A 1 394 ? 10.398 4.039 11.596 1.00 92.00 394 ALA A N 1
ATOM 2897 C CA . ALA A 1 394 ? 11.316 3.881 12.727 1.00 92.00 394 ALA A CA 1
ATOM 2898 C C . ALA A 1 394 ? 12.132 5.146 13.060 1.00 92.00 394 ALA A C 1
ATOM 2900 O O . ALA A 1 394 ? 12.837 5.164 14.069 1.00 92.00 394 ALA A O 1
ATOM 2901 N N . HIS A 1 395 ? 12.068 6.181 12.217 1.00 85.31 395 HIS A N 1
ATOM 2902 C CA . HIS A 1 395 ? 12.780 7.439 12.413 1.00 85.31 395 HIS A CA 1
ATOM 2903 C C . HIS A 1 395 ? 11.914 8.462 13.167 1.00 85.31 395 HIS A C 1
ATOM 2905 O O . HIS A 1 395 ? 11.088 8.113 14.017 1.00 85.31 395 HIS A O 1
ATOM 2911 N N . ALA A 1 396 ? 12.147 9.750 12.902 1.00 87.19 396 ALA A N 1
ATOM 2912 C CA . ALA A 1 396 ? 11.440 10.845 13.544 1.00 87.19 396 ALA A CA 1
ATOM 2913 C C . ALA A 1 396 ? 9.917 10.672 13.433 1.00 87.19 396 ALA A C 1
ATOM 2915 O O . ALA A 1 396 ? 9.391 10.301 12.385 1.00 87.19 396 ALA A O 1
ATOM 2916 N N . SER A 1 397 ? 9.218 10.985 14.524 1.00 93.38 397 SER A N 1
ATOM 2917 C CA . SER A 1 397 ? 7.754 11.017 14.591 1.00 93.38 397 SER A CA 1
ATOM 2918 C C . SER A 1 397 ? 7.282 12.467 14.745 1.00 93.38 397 SER A C 1
ATOM 2920 O O . SER A 1 397 ? 6.925 12.868 15.854 1.00 93.38 397 SER A O 1
ATOM 2922 N N . PRO A 1 398 ? 7.335 13.294 13.681 1.00 94.06 398 PRO A N 1
ATOM 2923 C CA . PRO A 1 398 ? 6.831 14.669 13.724 1.00 94.06 398 PRO A CA 1
ATOM 2924 C C . PRO A 1 398 ? 5.330 14.742 14.037 1.00 94.06 398 PRO A C 1
ATOM 2926 O O . PRO A 1 398 ? 4.863 15.747 14.576 1.00 94.06 398 PRO A O 1
ATOM 2929 N N . VAL A 1 399 ? 4.581 13.681 13.725 1.00 94.62 399 VAL A N 1
ATOM 2930 C CA . VAL A 1 399 ? 3.197 13.494 14.160 1.00 94.62 399 VAL A CA 1
ATOM 2931 C C . VAL A 1 399 ? 3.024 12.105 14.790 1.00 94.62 399 VAL A C 1
ATOM 2933 O O . VAL A 1 399 ? 3.655 11.148 14.348 1.00 94.62 399 VAL A O 1
ATOM 2936 N N . PRO A 1 400 ? 2.174 11.944 15.814 1.00 95.69 400 PRO A N 1
ATOM 2937 C CA . PRO A 1 400 ? 1.599 12.997 16.653 1.00 95.69 400 PRO A CA 1
ATOM 2938 C C . PRO A 1 400 ? 2.678 13.882 17.311 1.00 95.69 400 PRO A C 1
ATOM 2940 O O . PRO A 1 400 ? 3.818 13.455 17.497 1.00 95.69 400 PRO A O 1
ATOM 2943 N N . LYS A 1 401 ? 2.326 15.117 17.702 1.00 93.12 401 LYS A N 1
ATOM 2944 C CA . LYS A 1 401 ? 3.267 16.119 18.259 1.00 93.12 401 LYS A CA 1
ATOM 2945 C C . LYS A 1 401 ? 3.907 15.710 19.592 1.00 93.12 401 LYS A C 1
ATOM 2947 O O . LYS A 1 401 ? 4.774 16.409 20.103 1.00 93.12 401 LYS A O 1
ATOM 2952 N N . THR A 1 402 ? 3.508 14.568 20.145 1.00 89.00 402 THR A N 1
ATOM 2953 C CA . THR A 1 402 ? 4.155 13.917 21.287 1.00 89.00 402 THR A CA 1
ATOM 2954 C C . THR A 1 402 ? 5.557 13.390 20.968 1.00 89.00 402 THR A C 1
ATOM 2956 O O . THR A 1 402 ? 6.222 12.901 21.876 1.00 89.00 402 THR A O 1
ATOM 2959 N N . GLY A 1 403 ? 6.001 13.427 19.704 1.00 87.88 403 GLY A N 1
ATOM 2960 C CA . GLY A 1 403 ? 7.314 12.921 19.288 1.00 87.88 403 GLY A CA 1
ATOM 2961 C C . GLY A 1 403 ? 7.408 11.393 19.297 1.00 87.88 403 GLY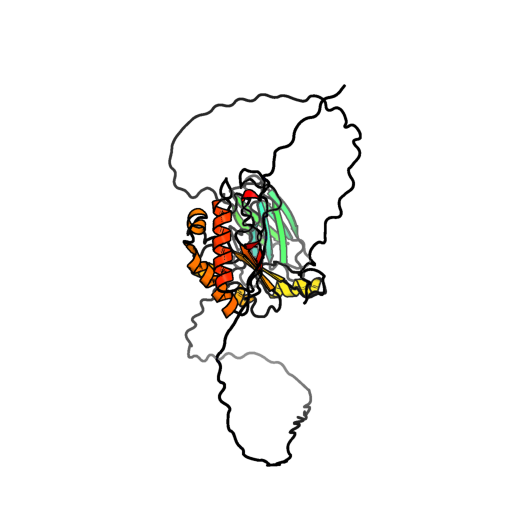 A C 1
ATOM 2962 O O . GLY A 1 403 ? 8.494 10.833 19.184 1.00 87.88 403 GLY A O 1
ATOM 2963 N N . THR A 1 404 ? 6.272 10.706 19.451 1.00 93.69 404 THR A N 1
ATOM 2964 C CA . THR A 1 404 ? 6.169 9.243 19.483 1.00 93.69 404 THR A CA 1
ATOM 2965 C C . THR A 1 404 ? 4.892 8.799 18.766 1.00 93.69 404 THR A C 1
ATOM 2967 O O . THR A 1 404 ? 3.894 9.522 18.817 1.00 93.69 404 THR A O 1
ATOM 2970 N N . PRO A 1 405 ? 4.866 7.601 18.155 1.00 95.38 405 PRO A N 1
ATOM 2971 C CA . PRO A 1 405 ? 3.683 7.093 17.455 1.00 95.38 405 PRO A CA 1
ATOM 2972 C C . PRO A 1 405 ? 2.558 6.659 18.411 1.00 95.38 405 PRO A C 1
ATOM 2974 O O . PRO A 1 405 ? 1.424 6.460 17.983 1.00 95.38 405 PRO A O 1
ATOM 2977 N N . TRP A 1 406 ? 2.849 6.504 19.707 1.00 96.44 406 TRP A N 1
ATOM 2978 C CA . TRP A 1 406 ? 1.969 5.835 20.670 1.00 96.44 406 TRP A CA 1
ATOM 2979 C C . TRP A 1 406 ? 0.650 6.559 20.937 1.00 96.44 406 TRP A C 1
ATOM 2981 O O . TRP A 1 406 ? -0.341 5.903 21.245 1.00 96.44 406 TRP A O 1
ATOM 2991 N N . ALA A 1 407 ? 0.585 7.882 20.763 1.00 96.06 407 ALA A N 1
ATOM 2992 C CA . ALA A 1 407 ? -0.683 8.611 20.874 1.00 96.06 407 ALA A CA 1
ATOM 2993 C C . ALA A 1 407 ? -1.709 8.188 19.797 1.00 96.06 407 ALA A C 1
ATOM 2995 O O . ALA A 1 407 ? -2.917 8.294 20.013 1.00 96.06 407 ALA A O 1
ATOM 2996 N N . ALA A 1 408 ? -1.229 7.640 18.675 1.00 97.75 408 ALA A N 1
ATOM 2997 C CA . ALA A 1 408 ? -2.044 7.091 17.598 1.00 97.75 408 ALA A CA 1
ATOM 2998 C C . ALA A 1 408 ? -2.270 5.566 17.706 1.00 97.75 408 ALA A C 1
ATOM 3000 O O . ALA A 1 408 ? -2.871 4.972 16.808 1.00 97.75 408 ALA A O 1
ATOM 3001 N N . TYR A 1 409 ? -1.794 4.912 18.775 1.00 98.31 409 TYR A N 1
ATOM 3002 C CA . TYR A 1 409 ? -1.969 3.471 18.962 1.00 98.31 409 TYR A CA 1
ATOM 3003 C C . TYR A 1 409 ? -3.455 3.130 19.184 1.00 98.31 409 TYR A C 1
ATOM 3005 O O . TYR A 1 409 ? -4.076 3.670 20.106 1.00 98.31 409 TYR A O 1
ATOM 3013 N N . PRO A 1 410 ? -4.061 2.246 18.367 1.00 98.56 410 PRO A N 1
ATOM 3014 C CA . PRO A 1 410 ? -5.495 1.962 18.429 1.00 98.56 410 PRO A CA 1
ATOM 3015 C C . PRO A 1 410 ? -5.888 1.120 19.648 1.00 98.56 410 PRO A C 1
ATOM 3017 O O . PRO A 1 410 ? -7.053 1.154 20.045 1.00 98.56 410 PRO A O 1
ATOM 3020 N N . GLY A 1 411 ? -4.937 0.440 20.287 1.00 98.44 411 GLY A N 1
ATOM 3021 C CA . GLY A 1 411 ? -5.188 -0.530 21.350 1.00 98.44 411 GLY A CA 1
ATOM 3022 C C . GLY A 1 411 ? -5.192 -1.964 20.822 1.00 98.44 411 GLY A C 1
ATOM 3023 O O . GLY A 1 411 ? -5.515 -2.208 19.659 1.00 98.44 411 GLY A O 1
ATOM 3024 N N . ASP A 1 412 ? -4.843 -2.899 21.704 1.00 98.31 412 ASP A N 1
ATOM 3025 C CA . ASP A 1 412 ? -4.570 -4.306 21.382 1.00 98.31 412 ASP A CA 1
ATOM 3026 C C . ASP A 1 412 ? -5.740 -5.011 20.680 1.00 98.31 412 ASP A C 1
ATOM 3028 O O . ASP A 1 412 ? -5.533 -5.888 19.852 1.00 98.31 412 ASP A O 1
ATOM 3032 N N . GLU A 1 413 ? -6.980 -4.605 20.962 1.00 97.94 413 GLU A N 1
ATOM 3033 C CA . GLU A 1 413 ? -8.180 -5.202 20.364 1.00 97.94 413 GLU A CA 1
ATOM 3034 C C . GLU A 1 413 ? -8.309 -4.955 18.847 1.00 97.94 413 GLU A C 1
ATOM 3036 O O . GLU A 1 413 ? -9.046 -5.673 18.167 1.00 97.94 413 GLU A O 1
ATOM 3041 N N . TYR A 1 414 ? -7.580 -3.980 18.293 1.00 98.50 414 TYR A N 1
ATOM 3042 C CA . TYR A 1 414 ? -7.652 -3.603 16.875 1.00 98.50 414 TYR A CA 1
ATOM 3043 C C . TYR A 1 414 ? -6.447 -4.035 16.041 1.00 98.50 414 TYR A C 1
ATOM 3045 O O . TYR A 1 414 ? -6.501 -3.870 14.819 1.00 98.50 414 TYR A O 1
ATOM 3053 N N . VAL A 1 415 ? -5.396 -4.572 16.664 1.00 96.44 415 VAL A N 1
ATOM 3054 C CA . VAL A 1 415 ? -4.183 -5.077 15.994 1.00 96.44 415 VAL A CA 1
ATOM 3055 C C . VAL A 1 415 ? -4.158 -6.599 15.959 1.00 96.44 415 VAL A C 1
ATOM 3057 O O . VAL A 1 415 ? -4.902 -7.222 16.747 1.00 96.44 415 VAL A O 1
#

Radius of gyration: 35.84 Å; chains: 1; bounding box: 80×100×118 Å

Foldseek 3Di:
DDDDDDDDDDDDDDDDDDDDDDDDDDDDDDDDDDDDDDDDDDDDDDDDDDDDDDDDDDDDDDDDDDDDDDDDDDDDDDDDDDDDDDDDDDLDDQPFPFWDWPDCDPQDKIWTWTDGPLFKIKIKIANADAPFWKWKKKDFPVDIDIDIDGAHPRRMDMDIDGHPHPDFGKIKMWIDTPPDIYIDMGGRHDPPPDDDDDDDDDDDDDDDDDDDDDDDDDDDDDDDDDDDPDPDDDFAPAQPFFRHSHQAFDEPRLAVVVRQVVQVVVVTHGQEYEDEFQQAPFLCRQLQVCVSLVNCLVPPHAYEYEGELGHVPGDALQCLLVLVCLVSLLSNLLNCVVSVRLQHEYEYREQLLDPPGPHHADLQLVSLLSSLQSNLVSNCVNRVNYHYDHHHDPDFRVPNVVRDNVSNHNDPVRD